Protein AF-A0A8H7BQW3-F1 (afdb_monomer)

Solvent-accessible surface area (backbone atoms only — not comparable to full-atom values): 28437 Å² total; per-residue (Å²): 58,32,74,54,43,46,71,50,71,92,55,53,70,54,50,74,59,47,44,48,53,52,35,52,56,31,50,79,68,78,41,82,41,64,52,74,47,34,38,60,92,12,20,40,26,50,39,64,20,39,67,31,69,72,28,37,51,45,34,42,50,49,51,53,49,52,30,64,73,45,64,40,40,29,39,28,44,21,57,40,39,46,20,40,87,48,43,75,58,37,50,64,38,33,81,47,23,51,62,22,46,51,51,44,47,51,54,38,46,54,52,48,25,72,75,66,37,78,84,62,52,48,36,33,31,44,38,62,49,54,60,49,31,38,87,91,43,63,52,68,69,48,38,74,53,50,74,56,37,64,34,39,33,29,45,28,39,80,73,29,46,19,77,35,57,48,42,44,54,17,51,20,45,31,48,50,89,100,46,91,59,84,62,16,40,54,54,20,55,51,46,45,42,72,13,51,34,59,43,60,31,30,16,51,30,41,49,30,36,22,34,22,25,33,39,75,56,70,59,89,83,45,88,59,68,67,39,55,32,41,55,74,52,33,42,83,33,37,99,82,47,53,78,47,58,57,93,86,24,92,67,50,83,49,42,48,74,4,39,29,34,41,22,46,38,45,76,73,43,48,24,75,47,93,89,38,47,26,87,77,36,44,65,51,69,37,86,64,24,46,30,45,34,37,36,25,80,89,79,28,40,34,36,16,36,54,41,48,68,34,47,37,55,52,36,54,48,39,54,76,60,48,38,53,47,68,38,70,49,47,82,87,23,37,39,99,85,30,59,49,58,64,36,55,61,54,61,75,48,85,66,74,67,86,79,72,89,81,81,86,84,88,85,89,81,91,82,90,85,87,84,87,86,90,91,89,83,90,82,86,88,78,89,68,82,73,71,70,76,63,90,83,53,60,75,76,46,76,48,75,37,47,45,45,64,88,78,76,78,82,64,63,36,54,48,61,75,71,60,76,90,41,60,90,61,46,60,56,69,59,54,31,52,50,44,49,51,52,29,54,41,43,49,54,39,70,52,88,40,76,63,51,54,48,50,54,50,44,24,64,76,47,75,62,50,39,63,80,80,45,76,46,69,47,53,54,33,52,53,51,46,53,54,48,49,55,50,45,23,66,74,54,31,39,84,55,33,28,37,69,52,70,35,72,83,52,74,57,55,34,43,40,34,38,31,37,67,76,131

Sequence (519 aa):
MTQGATPIWSDDWKVSTQLPELTKMAHEKNAKVLISVGGWSGCLTFSTMAANKDQRQKFIQWNIDQISKYNTDGVDIDWEYPGRQGAGCNVVDQANDANNLLTLLKELRAALDSKFGAGKKELSIAAHVRTFVVPSGYMTDVSEFGKVLDRINIMAYDINGAWNTTSGPNAPFEFQPGFGNDNSFVSSIDTWKKAGIPPEKIASGLAFYGRSATAKEDMTKSDSQYQPQEAGNPPHGDALDAWWQDPYCSEDKGGLSGVWRYGNLRSEKVLSTPNTASSPWVRKWDNVSKTPWLFNPQTKVFISYDDPESIKIKVDYARCQNLGGLMVWSVDEDTDDHELLNEVVKFKSDHPVPIAAHSANIDDQHAMATRSSLPQSRSPDVERHQTIDMSQRAIVQVIRIERDYSQGDGITRFVTMVPEELNDRIPSEQVVRTVETINNILQQAEKLSLRTAFDNIMECLTIYTWPLIVPSHYQQSIKRLLSFIDSENKKVYNERGLEISNPVKAAFLFLEIKVFENA

Nearest PDB structures (foldseek):
  7fbt-assembly1_A  TM=9.172E-01  e=5.282E-25  Rhizomucor miehei
  6inx-assembly1_A-2  TM=9.034E-01  e=2.160E-24  Paenibacillus barengoltzii
  1guv-assembly1_A  TM=8.450E-01  e=2.856E-23  Homo sapiens
  5xep-assembly2_F  TM=8.440E-01  e=1.295E-21  Mus musculus
  8hf3-assembly1_B  TM=9.378E-01  e=9.733E-10  Homo sapiens

Organism: NCBI:txid679940

Radius of gyration: 26.64 Å; Cα contacts (8 Å, |Δi|>4): 964; chains: 1; bounding box: 54×86×57 Å

Mean predicted aligned error: 14.13 Å

Structure (mmCIF, N/CA/C/O backbone):
data_AF-A0A8H7BQW3-F1
#
_entry.id   AF-A0A8H7BQW3-F1
#
loop_
_atom_site.group_PDB
_atom_site.id
_atom_site.type_symbol
_atom_site.label_atom_id
_atom_site.label_alt_id
_atom_site.label_comp_id
_atom_site.label_asym_id
_atom_site.label_entity_id
_atom_site.label_seq_id
_atom_site.pdbx_PDB_ins_code
_atom_site.Cartn_x
_atom_site.Cartn_y
_atom_site.Cartn_z
_atom_site.occupancy
_atom_site.B_iso_or_equiv
_atom_site.auth_seq_id
_atom_site.auth_comp_id
_atom_site.auth_asym_id
_atom_site.auth_atom_id
_atom_site.pdbx_PDB_model_num
ATOM 1 N N . MET A 1 1 ? -4.491 14.999 10.302 1.00 65.56 1 MET A N 1
ATOM 2 C CA . MET A 1 1 ? -3.158 15.157 10.936 1.00 65.56 1 MET A CA 1
ATOM 3 C C . MET A 1 1 ? -3.285 15.118 12.449 1.00 65.56 1 MET A C 1
ATOM 5 O O . MET A 1 1 ? -4.248 15.679 12.956 1.00 65.56 1 MET A O 1
ATOM 9 N N . THR A 1 2 ? -2.351 14.494 13.171 1.00 68.31 2 THR A N 1
ATOM 10 C CA . THR A 1 2 ? -2.317 14.516 14.646 1.00 68.31 2 THR A CA 1
ATOM 11 C C . THR A 1 2 ? -1.311 15.548 15.164 1.00 68.31 2 THR A C 1
ATOM 13 O O . THR A 1 2 ? -0.099 15.366 15.065 1.00 68.31 2 THR A O 1
ATOM 16 N N . GLN A 1 3 ? -1.821 16.648 15.725 1.00 69.06 3 GLN A N 1
ATOM 17 C CA . GLN A 1 3 ? -1.030 17.652 16.447 1.00 69.06 3 GLN A CA 1
ATOM 18 C C . GLN A 1 3 ? -1.502 17.701 17.901 1.00 69.06 3 GLN A C 1
ATOM 20 O O . GLN A 1 3 ? -2.429 18.425 18.260 1.00 69.06 3 GLN A O 1
ATOM 25 N N . GLY A 1 4 ? -0.893 16.864 18.737 1.00 80.38 4 GLY A N 1
ATOM 26 C CA . GLY A 1 4 ? -1.368 16.589 20.086 1.00 80.38 4 GLY A CA 1
ATOM 27 C C . GLY A 1 4 ? -2.418 15.477 20.090 1.00 80.38 4 GLY A C 1
ATOM 28 O O . GLY A 1 4 ? -2.389 14.564 19.273 1.00 80.38 4 GLY A O 1
ATOM 29 N N . ALA A 1 5 ? -3.357 15.534 21.032 1.00 80.38 5 ALA A N 1
ATOM 30 C CA . ALA A 1 5 ? -4.262 14.410 21.284 1.00 80.38 5 ALA A CA 1
ATOM 31 C C . ALA A 1 5 ? -5.400 14.251 20.258 1.00 80.38 5 ALA A C 1
ATOM 33 O O . ALA A 1 5 ? -6.003 13.185 20.174 1.00 80.38 5 ALA A O 1
ATOM 34 N N . THR A 1 6 ? -5.741 15.309 19.520 1.00 87.12 6 THR A N 1
ATOM 35 C CA . THR A 1 6 ? -6.931 15.344 18.664 1.00 87.12 6 THR A CA 1
ATOM 36 C C . THR A 1 6 ? -6.530 15.608 17.215 1.00 87.12 6 THR A C 1
ATOM 38 O O . THR A 1 6 ? -5.799 16.569 16.964 1.00 87.12 6 THR A O 1
ATOM 41 N N . PRO A 1 7 ? -6.999 14.795 16.253 1.00 91.00 7 PRO A N 1
ATOM 42 C CA . PRO A 1 7 ? -6.748 15.064 14.849 1.00 91.00 7 PRO A CA 1
ATOM 43 C C . PRO A 1 7 ? -7.397 16.367 14.366 1.00 91.00 7 PRO A C 1
ATOM 45 O O . PRO A 1 7 ? -8.473 16.757 14.824 1.00 91.00 7 PRO A O 1
ATOM 48 N N . ILE A 1 8 ? -6.754 17.012 13.395 1.00 88.19 8 ILE A N 1
ATOM 49 C CA . ILE A 1 8 ? -7.259 18.203 12.703 1.00 88.19 8 ILE A CA 1
ATOM 50 C C . ILE A 1 8 ? -7.411 17.944 11.201 1.00 88.19 8 ILE A C 1
ATOM 52 O O . ILE A 1 8 ? -6.605 17.220 10.596 1.00 88.19 8 ILE A O 1
ATOM 56 N N . TRP A 1 9 ? -8.441 18.559 10.618 1.00 88.06 9 TRP A N 1
ATOM 57 C CA . TRP A 1 9 ? -8.650 18.648 9.175 1.00 88.06 9 TRP A CA 1
ATOM 58 C C . TRP A 1 9 ? -7.857 19.831 8.620 1.00 88.06 9 TRP A C 1
ATOM 60 O O . TRP A 1 9 ? -7.991 20.946 9.119 1.00 88.06 9 TRP A O 1
ATOM 70 N N . SER A 1 10 ? -7.046 19.601 7.589 1.00 80.38 10 SER A N 1
ATOM 71 C CA . SER A 1 10 ? -6.374 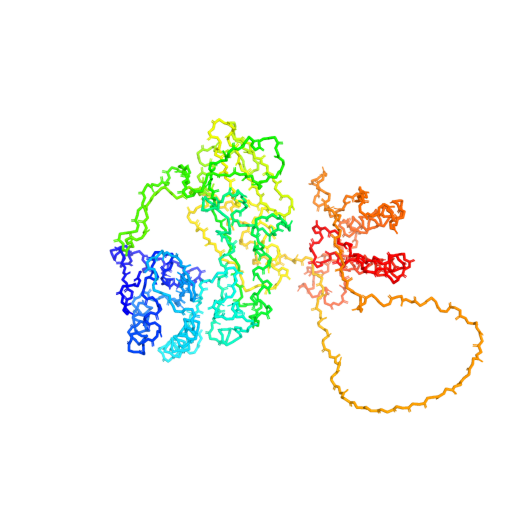20.677 6.847 1.00 80.38 10 SER A CA 1
ATOM 72 C C . SER A 1 10 ? -7.344 21.422 5.920 1.00 80.38 10 SER A C 1
ATOM 74 O O . SER A 1 10 ? -7.266 22.640 5.809 1.00 80.38 10 SER A O 1
ATOM 76 N N . ASP A 1 11 ? -8.308 20.704 5.334 1.00 82.88 11 ASP A N 1
ATOM 77 C CA . ASP A 1 11 ? -9.317 21.221 4.400 1.00 82.88 11 ASP A CA 1
ATOM 78 C C . ASP A 1 11 ? -10.742 21.131 4.997 1.00 82.88 11 ASP A C 1
ATOM 80 O O . ASP A 1 11 ? -11.626 20.471 4.445 1.00 82.88 11 ASP A O 1
ATOM 84 N N . ASP A 1 12 ? -10.996 21.780 6.141 1.00 82.69 12 ASP A N 1
ATOM 85 C CA . ASP A 1 12 ? -12.270 21.645 6.885 1.00 82.69 12 ASP A CA 1
ATOM 86 C C . ASP A 1 12 ? -13.520 21.971 6.039 1.00 82.69 12 ASP A C 1
ATOM 88 O O . ASP A 1 12 ? -14.565 21.325 6.164 1.00 82.69 12 ASP A O 1
ATOM 92 N N . TRP A 1 13 ? -13.412 22.917 5.100 1.00 87.12 13 TRP A N 1
ATOM 93 C CA . TRP A 1 13 ? -14.512 23.248 4.189 1.00 87.12 13 TRP A CA 1
ATOM 94 C C . TRP A 1 13 ? -14.839 22.096 3.225 1.00 87.12 13 TRP A C 1
ATOM 96 O O . TRP A 1 13 ? -16.016 21.820 2.991 1.00 87.12 13 TRP A O 1
ATOM 106 N N . LYS A 1 14 ? -13.830 21.388 2.688 1.00 86.38 14 LYS A N 1
ATOM 107 C CA . LYS A 1 14 ? -14.058 20.227 1.810 1.00 86.38 14 LYS A CA 1
ATOM 108 C C . LYS A 1 14 ? -14.652 19.087 2.606 1.00 86.38 14 LYS A C 1
ATOM 110 O O . LYS A 1 14 ? -15.602 18.466 2.157 1.00 86.38 14 LYS A O 1
ATOM 115 N N . VAL A 1 15 ? -14.140 18.842 3.808 1.00 90.38 15 VAL A N 1
ATOM 116 C CA . VAL A 1 15 ? -14.654 17.775 4.671 1.00 90.38 15 VAL A CA 1
ATOM 117 C C . VAL A 1 15 ? -16.114 18.042 5.029 1.00 90.38 15 VAL A C 1
ATOM 119 O O . VAL A 1 15 ? -16.954 17.164 4.878 1.00 90.38 15 VAL A O 1
ATOM 122 N N . SER A 1 16 ? -16.450 19.260 5.450 1.00 91.75 16 SER A N 1
ATOM 123 C CA . SER A 1 16 ? -17.822 19.597 5.847 1.00 91.75 16 SER A CA 1
ATOM 124 C C . SER A 1 16 ? -18.832 19.596 4.695 1.00 91.75 16 SER A C 1
ATOM 126 O O . SER A 1 16 ? -20.020 19.414 4.958 1.00 91.75 16 SER A O 1
ATOM 128 N N . THR A 1 17 ? -18.386 19.759 3.444 1.00 91.50 17 THR A N 1
ATOM 129 C CA . THR A 1 17 ? -19.266 19.800 2.262 1.00 91.50 17 THR A CA 1
ATOM 130 C C . THR A 1 17 ? -19.274 18.495 1.462 1.00 91.50 17 THR A C 1
ATOM 132 O O . THR A 1 17 ? -20.346 17.998 1.139 1.00 91.50 17 THR A O 1
ATOM 135 N N . GLN A 1 18 ? -18.113 17.898 1.192 1.00 94.56 18 GLN A N 1
ATOM 136 C CA . GLN A 1 18 ? -17.958 16.757 0.281 1.00 94.56 18 GLN A CA 1
ATOM 137 C C . GLN A 1 18 ? -18.028 15.395 0.984 1.00 94.56 18 GLN A C 1
ATOM 139 O O . GLN A 1 18 ? -18.548 14.443 0.408 1.00 94.56 18 GLN A O 1
ATOM 144 N N . LEU A 1 19 ? -17.550 15.262 2.230 1.00 94.69 19 LEU A N 1
ATOM 145 C CA . LEU A 1 19 ? -17.586 13.970 2.938 1.00 94.69 19 LEU A CA 1
ATOM 146 C C . LEU A 1 19 ? -19.019 13.448 3.178 1.00 94.69 19 LEU A C 1
ATOM 148 O O . LEU A 1 19 ? -19.236 12.245 2.997 1.00 94.69 19 LEU A O 1
ATOM 152 N N . PRO A 1 20 ? -20.019 14.285 3.535 1.00 95.88 20 PRO A N 1
ATOM 153 C CA . PRO A 1 20 ? -21.408 13.833 3.613 1.00 95.88 20 PRO A CA 1
ATOM 154 C C . PRO A 1 20 ? -21.947 13.328 2.269 1.00 95.88 20 PRO A C 1
ATOM 156 O O . PRO A 1 20 ? -22.648 12.316 2.233 1.00 95.88 20 PRO A O 1
ATOM 159 N N . GLU A 1 21 ? -21.609 14.008 1.169 1.00 96.44 21 GLU A N 1
ATOM 160 C CA . GLU A 1 21 ? -22.023 13.615 -0.182 1.00 96.44 21 GLU A CA 1
ATOM 161 C C . GLU A 1 21 ? -21.387 12.282 -0.586 1.00 96.44 21 GLU A C 1
ATOM 163 O O . GLU A 1 21 ? -22.103 11.369 -0.997 1.00 96.44 21 GLU A O 1
ATOM 168 N N . LEU A 1 22 ? -20.077 12.125 -0.366 1.00 95.50 22 LEU A N 1
ATOM 169 C CA . LEU A 1 22 ? -19.358 10.870 -0.587 1.00 95.50 22 LEU A CA 1
ATOM 170 C C . LEU A 1 22 ? -19.973 9.724 0.220 1.00 95.50 22 LEU A C 1
ATOM 172 O O . LEU A 1 22 ? -20.236 8.656 -0.327 1.00 95.50 22 LEU A O 1
ATOM 176 N N . THR A 1 23 ? -20.226 9.947 1.511 1.00 97.50 23 THR A N 1
ATOM 177 C CA . THR A 1 23 ? -20.799 8.926 2.399 1.00 97.50 23 THR A CA 1
ATOM 178 C C . THR A 1 23 ? -22.176 8.495 1.912 1.00 97.50 23 THR A C 1
ATOM 180 O O . THR A 1 23 ? -22.446 7.301 1.795 1.00 97.50 23 THR A O 1
ATOM 183 N N . LYS A 1 24 ? -23.022 9.456 1.527 1.00 97.62 24 LYS A N 1
ATOM 184 C CA . LYS A 1 24 ? -24.330 9.170 0.936 1.00 97.62 24 LYS A CA 1
ATOM 185 C C . LYS A 1 24 ? -24.204 8.345 -0.351 1.00 97.62 24 LYS A C 1
ATOM 187 O O . LYS A 1 24 ? -24.864 7.316 -0.471 1.00 97.62 24 LYS A O 1
ATOM 192 N N . MET A 1 25 ? -23.355 8.764 -1.290 1.00 97.81 25 MET A N 1
ATOM 193 C CA . MET A 1 25 ? -23.154 8.067 -2.568 1.00 97.81 25 MET A CA 1
ATOM 194 C C . MET A 1 25 ? -22.611 6.646 -2.374 1.00 97.81 25 MET A C 1
ATOM 196 O O . MET A 1 25 ? -23.055 5.714 -3.044 1.00 97.81 25 MET A O 1
ATOM 200 N N . ALA A 1 26 ? -21.676 6.464 -1.441 1.00 97.62 26 ALA A N 1
ATOM 201 C CA . ALA A 1 26 ? -21.130 5.158 -1.100 1.00 97.62 26 ALA A CA 1
ATOM 202 C C . ALA A 1 26 ? -22.214 4.241 -0.513 1.00 97.62 26 ALA A C 1
ATOM 204 O O . ALA A 1 26 ? -22.383 3.114 -0.982 1.00 97.62 26 ALA A O 1
ATOM 205 N N . HIS A 1 27 ? -23.013 4.736 0.437 1.00 97.88 27 HIS A N 1
ATOM 206 C CA . HIS A 1 27 ? -24.112 3.975 1.040 1.00 97.88 27 HIS A CA 1
ATOM 207 C C . HIS A 1 27 ? -25.186 3.579 0.021 1.00 97.88 27 HIS A C 1
ATOM 209 O O . HIS A 1 27 ? -25.653 2.442 0.048 1.00 97.88 27 HIS A O 1
ATOM 215 N N . GLU A 1 28 ? -25.519 4.451 -0.937 1.00 98.12 28 GLU A N 1
ATOM 216 C CA . GLU A 1 28 ? -26.422 4.132 -2.060 1.00 98.12 28 GLU A CA 1
ATOM 217 C C . GLU A 1 28 ? -25.901 2.984 -2.945 1.00 98.12 28 GLU A C 1
ATOM 219 O O . GLU A 1 28 ? -26.679 2.310 -3.625 1.00 98.12 28 GLU A O 1
ATOM 224 N N . LYS A 1 29 ? -24.587 2.734 -2.927 1.00 96.44 29 LYS A N 1
ATOM 225 C CA . LYS A 1 29 ? -23.917 1.627 -3.624 1.00 96.44 29 LYS A CA 1
ATOM 226 C C . LYS A 1 29 ? -23.505 0.483 -2.696 1.00 96.44 29 LYS A C 1
ATOM 228 O O . LYS A 1 29 ? -22.783 -0.411 -3.132 1.00 96.44 29 LYS A O 1
ATOM 233 N N . ASN A 1 30 ? -23.976 0.480 -1.447 1.00 95.06 30 ASN A N 1
ATOM 234 C CA . ASN A 1 30 ? -23.614 -0.507 -0.427 1.00 95.06 30 ASN A CA 1
ATOM 235 C C . ASN A 1 30 ? -22.088 -0.598 -0.186 1.00 95.06 30 ASN A C 1
ATOM 237 O O . ASN A 1 30 ? -21.548 -1.666 0.108 1.00 95.06 30 ASN A O 1
ATOM 241 N N . ALA A 1 31 ? -21.389 0.526 -0.348 1.00 96.00 31 ALA A N 1
ATOM 242 C CA . ALA A 1 31 ? -19.980 0.695 -0.029 1.00 96.00 31 ALA A CA 1
ATOM 243 C C . ALA A 1 31 ? -19.826 1.411 1.317 1.00 96.00 31 ALA A C 1
ATOM 245 O O . ALA A 1 31 ? -20.669 2.221 1.701 1.00 96.00 31 ALA A O 1
ATOM 246 N N . LYS A 1 32 ? -18.739 1.103 2.026 1.00 96.94 32 LYS A N 1
ATOM 247 C CA . LYS A 1 32 ? -18.397 1.716 3.312 1.00 96.94 32 LYS A CA 1
ATOM 248 C C . LYS A 1 32 ? -17.445 2.889 3.116 1.00 96.94 32 LYS A C 1
ATOM 250 O O . LYS A 1 32 ? -16.584 2.836 2.240 1.00 96.94 32 LYS A O 1
ATOM 255 N N . VAL A 1 33 ? -17.541 3.886 3.986 1.00 98.12 33 VAL A N 1
ATOM 256 C CA . VAL A 1 33 ? -16.587 4.999 4.072 1.00 98.12 33 VAL A CA 1
ATOM 257 C C . VAL A 1 33 ? -15.926 4.981 5.439 1.00 98.12 33 VAL A C 1
ATOM 259 O O . VAL A 1 33 ? -16.611 5.045 6.453 1.00 98.12 33 VAL A O 1
ATOM 262 N N . LEU A 1 34 ? -14.599 4.902 5.489 1.00 98.25 34 LEU A N 1
ATOM 263 C CA . LEU A 1 34 ? -13.825 5.024 6.726 1.00 98.25 34 LEU A CA 1
ATOM 264 C C . LEU A 1 34 ? -13.053 6.342 6.710 1.00 98.25 34 LEU A C 1
ATOM 266 O O . LEU A 1 34 ? -12.626 6.808 5.656 1.00 98.25 34 LEU A O 1
ATOM 270 N N . ILE A 1 35 ? -12.854 6.929 7.888 1.00 97.12 35 ILE A N 1
ATOM 271 C CA . ILE A 1 35 ? -11.941 8.063 8.059 1.00 97.12 35 ILE A CA 1
ATOM 272 C C . ILE A 1 35 ? -10.556 7.498 8.365 1.00 97.12 35 ILE A C 1
ATOM 274 O O . ILE A 1 35 ? -10.390 6.876 9.411 1.00 97.12 35 ILE A O 1
ATOM 278 N N . SER A 1 36 ? -9.578 7.713 7.483 1.00 96.69 36 SER A N 1
ATOM 279 C CA . SER A 1 36 ? -8.180 7.394 7.794 1.00 96.69 36 SER A CA 1
ATOM 280 C C . SER A 1 36 ? -7.522 8.550 8.548 1.00 96.69 36 SER A C 1
ATOM 282 O O . SER A 1 36 ? -7.706 9.725 8.210 1.00 96.69 36 SER A O 1
ATOM 284 N N . VAL A 1 37 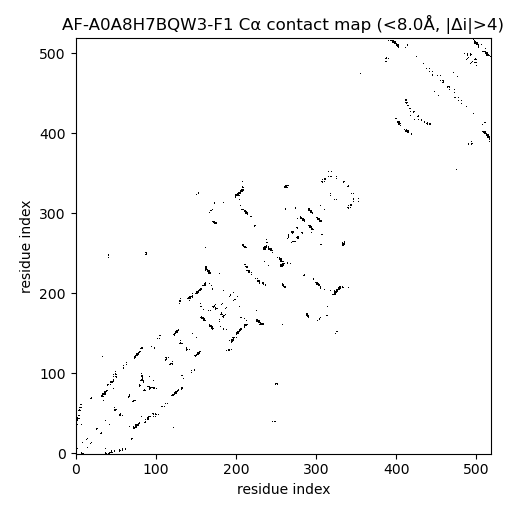? -6.806 8.225 9.623 1.00 96.19 37 VAL A N 1
ATOM 285 C CA . VAL A 1 37 ? -6.164 9.190 10.516 1.00 96.19 37 VAL A CA 1
ATOM 286 C C . VAL A 1 37 ? -4.674 8.896 10.584 1.00 96.19 37 VAL A C 1
ATOM 288 O O . VAL A 1 37 ? -4.278 7.843 11.071 1.00 96.19 37 VAL A O 1
ATOM 291 N N . GLY A 1 38 ? -3.864 9.878 10.186 1.00 94.19 38 GLY A N 1
ATOM 292 C CA . GLY A 1 38 ? -2.408 9.772 10.185 1.00 94.19 38 GLY A CA 1
ATOM 293 C C . GLY A 1 38 ? -1.855 9.976 8.783 1.00 94.19 38 GLY A C 1
ATOM 294 O O . GLY A 1 38 ? -2.042 11.068 8.234 1.00 94.19 38 GLY A O 1
ATOM 295 N N . GLY A 1 39 ? -1.183 8.953 8.263 1.00 94.12 39 GLY A N 1
ATOM 296 C CA . GLY A 1 39 ? -0.374 8.966 7.048 1.00 94.12 39 GLY A CA 1
ATOM 297 C C . GLY A 1 39 ? 1.001 9.580 7.282 1.00 94.12 39 GLY A C 1
ATOM 298 O O . GLY A 1 39 ? 1.249 10.179 8.335 1.00 94.12 39 GLY A O 1
ATOM 299 N N . TRP A 1 40 ? 1.879 9.478 6.286 1.00 92.31 40 TRP A N 1
ATOM 300 C CA . TRP A 1 40 ? 3.277 9.925 6.327 1.00 92.31 40 TRP A CA 1
ATOM 301 C C . TRP A 1 40 ? 3.514 11.234 7.108 1.00 92.31 40 TRP A C 1
ATOM 303 O O . TRP A 1 40 ? 4.223 11.243 8.115 1.00 92.31 40 TRP A O 1
ATOM 313 N N . SER A 1 41 ? 2.845 12.323 6.713 1.00 89.44 41 SER A N 1
ATOM 314 C CA . SER A 1 41 ? 2.961 13.656 7.342 1.00 89.44 41 SER A CA 1
ATOM 315 C C . SER A 1 41 ? 2.022 13.892 8.531 1.00 89.44 41 SER A C 1
ATOM 317 O O . SER A 1 41 ? 2.052 14.930 9.191 1.00 89.44 41 SER A O 1
ATOM 319 N N . GLY A 1 42 ? 1.119 12.955 8.813 1.00 90.69 42 GLY A N 1
ATOM 320 C CA . GLY A 1 42 ? 0.083 13.113 9.828 1.00 90.69 42 GLY A CA 1
ATOM 321 C C . GLY A 1 42 ? 0.421 12.520 11.189 1.00 90.69 42 GLY A C 1
ATOM 322 O O . GLY A 1 42 ? -0.429 12.608 12.086 1.00 90.69 42 GLY A O 1
ATOM 323 N N . CYS A 1 43 ? 1.607 11.922 11.342 1.00 92.75 43 CYS A N 1
ATOM 324 C CA . CYS A 1 43 ? 1.922 11.018 12.447 1.00 92.75 43 CYS A CA 1
ATOM 325 C C . CYS A 1 43 ? 2.726 11.608 13.615 1.00 92.75 43 CYS A C 1
ATOM 327 O O . CYS A 1 43 ? 3.010 10.889 14.575 1.00 92.75 43 CYS A O 1
ATOM 329 N N . LEU A 1 44 ? 3.027 12.910 13.576 1.00 91.38 44 LEU A N 1
ATOM 330 C CA . LEU A 1 44 ? 3.965 13.594 14.480 1.00 91.38 44 LEU A CA 1
ATOM 331 C C . LEU A 1 44 ? 3.824 13.224 15.964 1.00 91.38 44 LEU A C 1
ATOM 333 O O . LEU A 1 44 ? 4.821 13.055 16.665 1.00 91.38 44 LEU A O 1
ATOM 337 N N . THR A 1 45 ? 2.586 13.102 16.455 1.00 92.94 45 THR A N 1
ATOM 338 C CA . THR A 1 45 ? 2.291 12.929 17.888 1.00 92.94 45 THR A CA 1
ATOM 339 C C . THR A 1 45 ? 1.638 11.596 18.254 1.00 92.94 45 THR A C 1
ATOM 341 O O . THR A 1 45 ? 1.214 11.427 19.396 1.00 92.94 45 THR A O 1
ATOM 344 N N . PHE A 1 46 ? 1.588 10.613 17.346 1.00 96.06 46 PHE A N 1
ATOM 345 C CA . PHE A 1 46 ? 0.957 9.320 17.646 1.00 96.06 46 PHE A CA 1
ATOM 346 C C . PHE A 1 46 ? 1.597 8.598 18.833 1.00 96.06 46 PHE A C 1
ATOM 348 O O . PHE A 1 46 ? 0.863 8.131 19.701 1.00 96.06 46 PHE A O 1
ATOM 355 N N . SER A 1 47 ? 2.932 8.553 18.912 1.00 97.19 47 SER A N 1
ATOM 356 C CA . SER A 1 47 ? 3.646 7.895 20.019 1.00 97.19 47 SER A CA 1
ATOM 357 C C . SER A 1 47 ? 3.251 8.473 21.384 1.00 97.19 47 SER A C 1
ATOM 359 O O . SER A 1 47 ? 2.828 7.747 22.289 1.00 97.19 47 SER A O 1
ATOM 361 N N . THR A 1 48 ? 3.279 9.802 21.522 1.00 96.94 48 THR A N 1
ATOM 362 C CA . THR A 1 48 ? 2.946 10.483 22.784 1.00 96.94 48 THR A CA 1
ATOM 363 C C . THR A 1 48 ? 1.454 10.412 23.111 1.00 96.94 48 THR A C 1
ATOM 365 O O . THR A 1 48 ? 1.095 10.208 24.276 1.00 96.94 48 THR A O 1
ATOM 368 N N . MET A 1 49 ? 0.584 10.515 22.100 1.00 97.50 49 MET A N 1
ATOM 369 C CA . MET A 1 49 ? -0.866 10.362 22.246 1.00 97.50 49 MET A CA 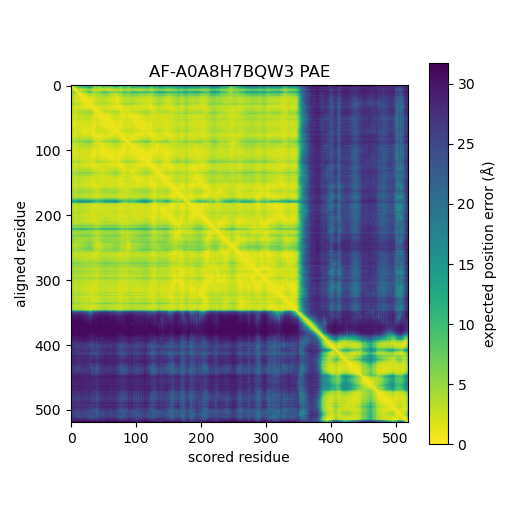1
ATOM 370 C C . MET A 1 49 ? -1.233 8.945 22.689 1.00 97.50 49 MET A C 1
ATOM 372 O O . MET A 1 49 ? -1.972 8.780 23.660 1.00 97.50 49 MET A O 1
ATOM 376 N N . ALA A 1 50 ? -0.670 7.921 22.044 1.00 98.06 50 ALA A N 1
ATOM 377 C CA . ALA A 1 50 ? -0.938 6.525 22.363 1.00 98.06 50 ALA A CA 1
ATOM 378 C C . ALA A 1 50 ? -0.403 6.139 23.754 1.00 98.06 50 ALA A C 1
ATOM 380 O O . ALA A 1 50 ? -1.044 5.362 24.463 1.00 98.06 50 ALA A O 1
ATOM 381 N N . ALA A 1 51 ? 0.723 6.708 24.195 1.00 98.19 51 ALA A N 1
ATOM 382 C CA . ALA A 1 51 ? 1.283 6.459 25.525 1.00 98.19 51 ALA A CA 1
ATOM 383 C C . ALA A 1 51 ? 0.425 7.032 26.671 1.00 98.19 51 ALA A C 1
ATOM 385 O O . ALA A 1 51 ? 0.417 6.498 27.783 1.00 98.19 51 ALA A O 1
ATOM 386 N N . ASN A 1 52 ? -0.329 8.106 26.426 1.00 98.19 52 ASN A N 1
ATOM 387 C CA . ASN A 1 52 ? -1.059 8.822 27.467 1.00 98.19 52 ASN A CA 1
ATOM 388 C C . ASN A 1 52 ? -2.561 8.491 27.461 1.00 98.19 52 ASN A C 1
ATOM 390 O O . ASN A 1 52 ? -3.273 8.797 26.509 1.00 98.19 52 ASN A O 1
ATOM 394 N N . LYS A 1 53 ? -3.072 7.943 28.572 1.00 98.19 53 LYS A N 1
ATOM 395 C CA . LYS A 1 53 ? -4.486 7.552 28.715 1.00 98.19 53 LYS A CA 1
ATOM 396 C C . LYS A 1 53 ? -5.465 8.684 28.388 1.00 98.19 53 LYS A C 1
ATOM 398 O O . LYS A 1 53 ? -6.403 8.464 27.630 1.00 98.19 53 LYS A O 1
ATOM 403 N N . ASP A 1 54 ? -5.259 9.883 28.923 1.00 97.75 54 ASP A N 1
ATOM 404 C CA . ASP A 1 54 ? -6.184 11.002 28.705 1.00 97.75 54 ASP A CA 1
ATOM 405 C C . ASP A 1 54 ? -6.151 11.482 27.249 1.00 97.75 54 ASP A C 1
ATOM 407 O O . ASP A 1 54 ? -7.174 11.901 26.704 1.00 97.75 54 ASP A O 1
ATOM 411 N N . GLN A 1 55 ? -4.989 11.399 26.594 1.00 97.69 55 GLN A N 1
ATOM 412 C CA . GLN A 1 55 ? -4.867 11.729 25.175 1.00 97.69 55 GLN A CA 1
ATOM 413 C C . GLN A 1 55 ? -5.533 10.675 24.288 1.00 97.69 55 GLN A C 1
ATOM 415 O O . GLN A 1 55 ? -6.297 11.054 23.400 1.00 97.69 55 GLN A O 1
ATOM 420 N N . ARG A 1 56 ? -5.362 9.378 24.586 1.00 98.19 56 ARG A N 1
ATOM 421 C CA . ARG A 1 56 ? -6.117 8.306 23.919 1.00 98.19 56 ARG A CA 1
ATOM 422 C C . ARG A 1 56 ? -7.621 8.523 24.021 1.00 98.19 56 ARG A C 1
ATOM 424 O O . ARG A 1 56 ? -8.316 8.414 23.020 1.00 98.19 56 ARG A O 1
ATOM 431 N N . GLN A 1 57 ? -8.135 8.895 25.195 1.00 98.44 57 GLN A N 1
ATOM 432 C CA . GLN A 1 57 ? -9.571 9.149 25.361 1.00 98.44 57 GLN A CA 1
ATOM 433 C C . GLN A 1 57 ? -10.065 10.329 24.510 1.00 98.44 57 GLN A C 1
ATOM 435 O O . GLN A 1 57 ? -11.130 10.237 23.903 1.00 98.44 57 GLN A O 1
ATOM 440 N N . LYS A 1 58 ? -9.280 11.408 24.384 1.00 98.06 58 LYS A N 1
ATOM 441 C CA . LYS A 1 58 ? -9.602 12.521 23.470 1.00 98.06 58 LYS A CA 1
ATOM 442 C C . LYS A 1 58 ? -9.588 12.087 22.004 1.00 98.06 58 LYS A C 1
ATOM 444 O O . LYS A 1 58 ? -10.488 12.465 21.257 1.00 98.06 58 LYS A O 1
ATOM 449 N N . PHE A 1 59 ? -8.604 11.284 21.605 1.00 98.06 59 PHE A N 1
ATOM 450 C CA . PHE A 1 59 ? -8.514 10.725 20.258 1.00 98.06 59 PHE A CA 1
ATOM 451 C C . PHE A 1 59 ? -9.716 9.823 19.938 1.00 98.06 59 PHE A C 1
ATOM 453 O O . PHE A 1 59 ? -10.346 9.957 18.890 1.00 98.06 59 PHE A O 1
ATOM 460 N N . ILE A 1 60 ? -10.079 8.931 20.862 1.00 98.62 60 ILE A N 1
ATOM 461 C CA . ILE A 1 60 ? -11.229 8.027 20.733 1.00 98.62 60 ILE A CA 1
ATOM 462 C C . ILE A 1 60 ? -12.530 8.823 20.618 1.00 98.62 60 ILE A C 1
ATOM 464 O O . ILE A 1 60 ? -13.327 8.565 19.714 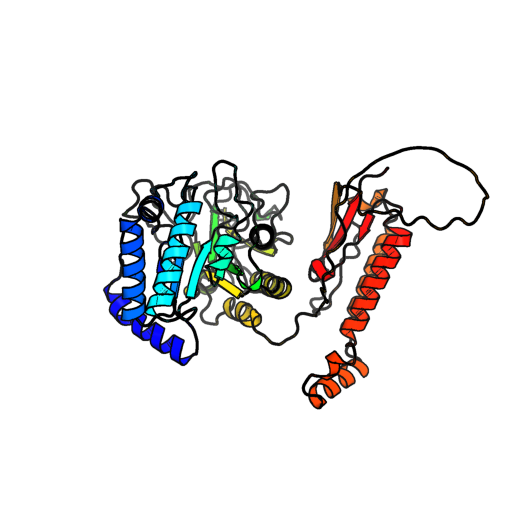1.00 98.62 60 ILE A O 1
ATOM 468 N N . GLN A 1 61 ? -12.731 9.819 21.487 1.00 98.44 61 GLN A N 1
ATOM 469 C CA . GLN A 1 61 ? -13.928 10.655 21.445 1.00 98.44 61 GLN A CA 1
ATOM 470 C C . GLN A 1 61 ? -14.032 11.417 20.122 1.00 98.44 61 GLN A C 1
ATOM 472 O O . GLN A 1 61 ? -15.101 11.442 19.519 1.00 98.44 61 GLN A O 1
ATOM 477 N N . TRP A 1 62 ? -12.920 11.963 19.621 1.00 97.62 62 TRP A N 1
ATOM 478 C CA . TRP A 1 62 ? -12.908 12.639 18.327 1.00 97.62 62 TRP A CA 1
ATOM 479 C C . TRP A 1 62 ? -13.363 11.718 17.192 1.00 97.62 62 TRP A C 1
ATOM 481 O O . TRP A 1 62 ? -14.193 12.124 16.381 1.00 97.62 62 TRP A O 1
ATOM 491 N N . ASN A 1 63 ? -12.887 10.469 17.161 1.00 98.06 63 ASN A N 1
ATOM 492 C CA . ASN A 1 63 ? -13.304 9.495 16.150 1.00 98.06 63 ASN A CA 1
ATOM 493 C C . ASN A 1 63 ? -14.803 9.191 16.240 1.00 98.06 63 ASN A C 1
ATOM 495 O O . ASN A 1 63 ? -15.492 9.197 15.222 1.00 98.06 63 ASN A O 1
ATOM 499 N N . ILE A 1 64 ? -15.332 8.993 17.451 1.00 98.62 64 ILE A N 1
ATOM 500 C CA . ILE A 1 64 ? -16.773 8.810 17.673 1.00 98.62 64 ILE A CA 1
ATOM 501 C C . ILE A 1 64 ? -17.570 10.012 17.157 1.00 98.62 64 ILE A C 1
ATOM 503 O O . ILE A 1 64 ? -18.608 9.829 16.511 1.00 98.62 64 ILE A O 1
ATOM 507 N N . ASP A 1 65 ? -17.091 11.225 17.423 1.00 97.88 65 ASP A N 1
ATOM 508 C CA . ASP A 1 65 ? -17.752 12.457 17.006 1.00 97.88 65 ASP A CA 1
ATOM 509 C C . ASP A 1 65 ? -17.743 12.600 15.481 1.00 97.88 65 ASP A C 1
ATOM 511 O O . ASP A 1 65 ? -18.787 12.899 14.902 1.00 97.88 65 ASP A O 1
ATOM 515 N N . GLN A 1 66 ? -16.616 12.328 14.810 1.00 96.88 66 GLN A N 1
ATOM 516 C CA . GLN A 1 66 ? -16.548 12.402 13.346 1.00 96.88 66 GLN A CA 1
ATOM 517 C C . GLN A 1 66 ? -17.411 11.326 12.679 1.00 96.88 66 GLN A C 1
ATOM 519 O O . GLN A 1 66 ? -18.166 11.639 11.758 1.00 96.88 66 GLN A O 1
ATOM 524 N N . ILE A 1 67 ? -17.361 10.086 13.180 1.00 98.31 67 ILE A N 1
ATOM 525 C CA . ILE A 1 67 ? -18.201 8.982 12.696 1.00 98.31 67 ILE A CA 1
ATOM 526 C C . ILE A 1 67 ? -19.683 9.334 12.841 1.00 98.31 67 ILE A C 1
ATOM 528 O O . ILE A 1 67 ? -20.468 9.113 11.922 1.00 98.31 67 ILE A O 1
ATOM 532 N N . SER A 1 68 ? -20.075 9.923 13.974 1.00 98.12 68 SER A N 1
ATOM 533 C CA . SER A 1 68 ? -21.462 10.340 14.207 1.00 98.12 68 SER A CA 1
ATOM 534 C C . SER A 1 68 ? -21.867 11.516 13.316 1.00 98.12 68 SER A C 1
ATOM 536 O O . SER A 1 68 ? -22.968 11.518 12.773 1.00 98.12 68 SER A O 1
ATOM 538 N N . LYS A 1 69 ? -20.987 12.514 13.158 1.00 96.94 69 LYS A N 1
ATOM 539 C CA . LYS A 1 69 ? -21.254 13.739 12.392 1.00 96.94 69 LYS A CA 1
ATOM 540 C C . LYS A 1 69 ? -21.428 13.457 10.904 1.00 96.94 69 LYS A C 1
ATOM 542 O O . LYS A 1 69 ? -22.325 14.019 10.283 1.00 96.94 69 LYS A O 1
ATOM 547 N N . TYR A 1 70 ? -20.566 12.616 10.345 1.00 97.25 70 TYR A N 1
ATOM 548 C CA . TYR A 1 70 ? -20.518 12.358 8.906 1.00 97.25 70 TYR A CA 1
ATOM 549 C C . TYR A 1 70 ? -21.146 11.025 8.505 1.00 97.25 70 TYR A C 1
ATOM 551 O O . TYR A 1 70 ? -21.185 10.712 7.322 1.00 97.25 70 TYR A O 1
ATOM 559 N N . ASN A 1 71 ? -21.672 10.265 9.470 1.00 97.12 71 ASN A N 1
ATOM 560 C CA . ASN A 1 71 ? -22.275 8.951 9.263 1.00 97.12 71 ASN A CA 1
ATOM 561 C C . ASN A 1 71 ? -21.331 7.946 8.573 1.00 97.12 71 ASN A C 1
ATOM 563 O O . ASN A 1 71 ? -21.784 7.076 7.838 1.00 97.12 71 ASN A O 1
ATOM 567 N N . THR A 1 72 ? -20.021 8.042 8.805 1.00 98.44 72 THR A N 1
ATOM 568 C CA . THR A 1 72 ? -19.051 7.096 8.235 1.00 98.44 72 THR A CA 1
ATOM 569 C C . THR A 1 72 ? -19.134 5.735 8.931 1.00 98.44 72 THR A C 1
ATOM 571 O O . THR A 1 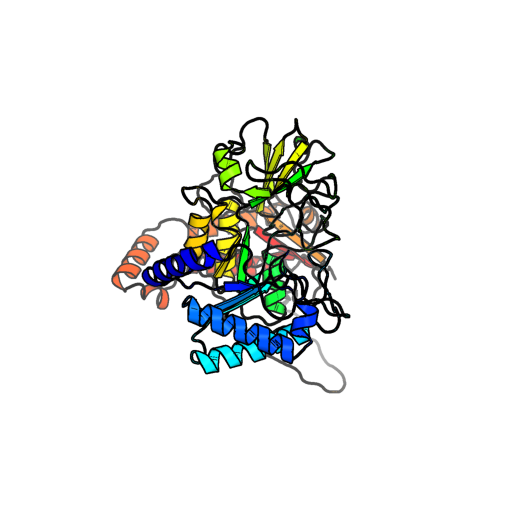72 ? -19.742 5.574 9.993 1.00 98.44 72 THR A O 1
ATOM 574 N N . ASP A 1 73 ? -18.547 4.710 8.332 1.00 98.62 73 ASP A N 1
ATOM 575 C CA . ASP A 1 73 ? -18.656 3.309 8.741 1.00 98.62 73 ASP A CA 1
ATOM 576 C C . ASP A 1 73 ? -17.531 2.849 9.659 1.00 98.62 73 ASP A C 1
ATOM 578 O O . ASP A 1 73 ? -17.556 1.713 10.125 1.00 98.62 73 ASP A O 1
ATOM 582 N N . GLY A 1 74 ? -16.569 3.714 9.964 1.00 98.44 74 GLY A N 1
ATOM 583 C CA . GLY A 1 74 ? -15.451 3.354 10.816 1.00 98.44 74 GLY A CA 1
ATOM 584 C C . GLY A 1 74 ? -14.272 4.303 10.713 1.00 98.44 74 GLY A C 1
ATOM 585 O O . GLY A 1 74 ? -14.380 5.423 10.202 1.00 98.44 74 GLY A O 1
ATOM 586 N N . VAL A 1 75 ? -13.142 3.812 11.204 1.00 98.56 75 VAL A N 1
ATOM 587 C CA . VAL A 1 75 ? -11.868 4.522 11.244 1.00 98.56 75 VAL A CA 1
ATOM 588 C C . VAL A 1 75 ? -10.737 3.585 10.836 1.00 98.56 75 VAL A C 1
ATOM 590 O O . VAL A 1 75 ? -10.714 2.413 11.211 1.00 98.56 75 VAL A O 1
ATOM 593 N N . ASP A 1 76 ? -9.799 4.133 10.078 1.00 98.69 76 ASP A N 1
ATOM 594 C CA . ASP A 1 76 ? -8.525 3.515 9.744 1.00 98.69 76 ASP A CA 1
ATOM 595 C C . ASP A 1 76 ? -7.392 4.289 10.437 1.00 98.69 76 ASP A C 1
ATOM 597 O O . ASP A 1 76 ? -7.364 5.521 10.417 1.00 98.69 76 ASP A O 1
ATOM 601 N N . ILE A 1 77 ? -6.496 3.579 11.120 1.00 98.38 77 ILE A N 1
ATOM 602 C CA . ILE A 1 77 ? -5.352 4.178 11.813 1.00 98.38 77 ILE A CA 1
ATOM 603 C C . ILE A 1 77 ? -4.101 3.957 10.974 1.00 98.38 77 ILE A C 1
ATOM 605 O O . ILE A 1 77 ? -3.579 2.845 10.914 1.00 98.38 77 ILE A O 1
ATOM 609 N N . ASP A 1 78 ? -3.600 5.027 10.376 1.00 98.00 78 ASP A N 1
ATOM 610 C CA . ASP A 1 78 ? -2.417 5.005 9.525 1.00 98.00 78 ASP A CA 1
ATOM 611 C C . ASP A 1 78 ? -1.239 5.643 10.269 1.00 98.00 78 ASP A C 1
ATOM 613 O O . ASP A 1 78 ? -0.882 6.796 10.043 1.00 98.00 78 ASP A O 1
ATOM 617 N N . TRP A 1 79 ? -0.708 4.933 11.271 1.00 97.81 79 TRP A N 1
ATOM 618 C CA . TRP A 1 79 ? 0.466 5.391 12.017 1.00 97.81 79 TRP A CA 1
ATOM 619 C C . TRP A 1 79 ? 1.740 4.926 11.310 1.00 97.81 79 TRP A C 1
ATOM 621 O O . TRP A 1 79 ? 2.062 3.739 11.322 1.00 97.81 79 TRP A O 1
ATOM 631 N N . GLU A 1 80 ? 2.510 5.882 10.791 1.00 96.81 80 GLU A N 1
ATOM 632 C CA . GLU A 1 80 ? 3.799 5.664 10.136 1.00 96.81 80 GLU A CA 1
ATOM 633 C C . GLU A 1 80 ? 4.989 6.185 10.981 1.00 96.81 80 GLU A C 1
ATOM 635 O O . GLU A 1 80 ? 5.362 7.350 10.903 1.00 96.81 80 GLU A O 1
ATOM 640 N N . TYR A 1 81 ? 5.621 5.395 11.857 1.00 97.12 81 TYR A N 1
ATOM 641 C CA . TYR A 1 81 ? 5.332 3.995 12.185 1.00 97.12 81 TYR A CA 1
ATOM 642 C C . TYR A 1 81 ? 5.528 3.711 13.685 1.00 97.12 81 TYR A C 1
ATOM 644 O O . TYR A 1 81 ? 6.399 4.319 14.312 1.00 97.12 81 TYR A O 1
ATOM 652 N N . PRO A 1 82 ? 4.808 2.736 14.273 1.00 97.69 82 PRO A N 1
ATOM 653 C CA . PRO A 1 82 ? 5.063 2.302 15.640 1.00 97.69 82 PRO A CA 1
ATOM 654 C C . PRO A 1 82 ? 6.483 1.749 15.794 1.00 97.69 82 PRO A C 1
ATOM 656 O O . PRO A 1 82 ? 6.851 0.742 15.179 1.00 97.69 82 PRO A O 1
ATOM 659 N N . GLY A 1 83 ? 7.271 2.406 16.642 1.00 96.88 83 GLY A N 1
ATOM 660 C CA . GLY A 1 83 ? 8.581 1.943 17.077 1.00 96.88 83 GLY A CA 1
ATOM 661 C C . GLY A 1 83 ? 9.721 2.128 16.075 1.00 96.88 83 GLY A C 1
ATOM 662 O O . GLY A 1 83 ? 10.812 1.597 16.283 1.00 96.88 83 GLY A O 1
ATOM 663 N N . ARG A 1 84 ? 9.505 2.886 14.996 1.00 96.12 84 ARG A N 1
ATOM 664 C CA . ARG A 1 84 ? 10.565 3.286 14.061 1.00 96.12 84 ARG A CA 1
ATOM 665 C C . ARG A 1 84 ? 10.249 4.631 13.420 1.00 96.12 84 ARG A C 1
ATOM 667 O O . ARG A 1 84 ? 9.102 5.057 13.386 1.00 96.12 84 ARG A O 1
ATOM 674 N N . GLN A 1 85 ? 11.272 5.253 12.846 1.00 94.69 85 GLN A N 1
ATOM 675 C CA . GLN A 1 85 ? 11.091 6.538 12.187 1.00 94.69 85 GLN A CA 1
ATOM 676 C C . GLN A 1 85 ? 10.288 6.419 10.879 1.00 94.69 85 GLN A C 1
ATOM 678 O O . GLN A 1 85 ? 10.526 5.495 10.092 1.00 94.69 85 GLN A O 1
ATOM 683 N N . GLY A 1 86 ? 9.355 7.357 10.689 1.00 92.62 86 GLY A N 1
ATOM 684 C CA . GLY A 1 86 ? 8.636 7.646 9.444 1.00 92.62 86 GLY A CA 1
ATOM 685 C C . GLY A 1 86 ? 9.091 9.001 8.897 1.00 92.62 86 GLY A C 1
ATOM 686 O O . GLY A 1 86 ? 10.285 9.187 8.651 1.00 92.62 86 GLY A O 1
ATOM 687 N N . ALA A 1 87 ? 8.175 9.967 8.769 1.00 90.06 87 ALA A N 1
ATOM 688 C CA . ALA A 1 87 ? 8.555 11.364 8.554 1.00 90.06 87 ALA A CA 1
ATOM 689 C C . ALA A 1 87 ? 9.434 11.855 9.719 1.00 90.06 87 ALA A C 1
ATOM 691 O O . ALA A 1 87 ? 9.104 11.620 10.879 1.00 90.06 87 ALA A O 1
ATOM 692 N N . GLY A 1 88 ? 10.552 12.529 9.421 1.00 89.75 88 GLY A N 1
ATOM 693 C CA . GLY A 1 88 ? 11.660 12.747 10.371 1.00 89.75 88 GLY A CA 1
ATOM 694 C C . GLY A 1 88 ? 11.270 13.324 11.738 1.00 89.75 88 GLY A C 1
ATOM 695 O O . GLY A 1 88 ? 11.855 12.967 12.753 1.00 89.75 88 GLY A O 1
ATOM 696 N N . CYS A 1 89 ? 10.217 14.135 11.798 1.00 92.81 89 CYS A N 1
ATOM 697 C CA . CYS A 1 89 ? 9.765 14.772 13.032 1.00 92.81 89 CYS A CA 1
ATOM 698 C C . CYS A 1 89 ? 8.794 13.933 13.871 1.00 92.81 89 CYS A C 1
ATOM 700 O O . CYS A 1 89 ? 8.292 14.427 14.884 1.00 92.81 89 CYS A O 1
ATOM 702 N N . ASN A 1 90 ? 8.491 12.697 13.470 1.00 94.00 90 ASN A N 1
ATOM 703 C CA . ASN A 1 90 ? 7.638 11.832 14.271 1.00 94.00 90 ASN A CA 1
ATOM 704 C C . ASN A 1 90 ? 8.343 11.493 15.585 1.00 94.00 90 ASN A C 1
ATOM 706 O O . ASN A 1 90 ? 9.518 11.114 15.614 1.00 94.00 90 ASN A O 1
ATOM 710 N N . VAL A 1 91 ? 7.608 11.618 16.691 1.00 94.56 91 VAL A N 1
ATOM 711 C CA . VAL A 1 91 ? 8.062 11.072 17.970 1.00 94.56 91 VAL A CA 1
ATOM 712 C C . VAL A 1 91 ? 7.961 9.552 17.900 1.00 94.56 91 VAL A C 1
ATOM 714 O O . VAL A 1 91 ? 6.923 9.021 17.505 1.00 94.56 91 VAL A O 1
ATOM 717 N N . VAL A 1 92 ? 9.032 8.870 18.304 1.00 96.69 92 VAL A N 1
ATOM 718 C CA . VAL A 1 92 ? 9.143 7.409 18.267 1.00 96.69 92 VAL A CA 1
ATOM 719 C C . VAL A 1 92 ? 9.587 6.891 19.629 1.00 96.69 92 VAL A C 1
ATOM 721 O O . VAL A 1 92 ? 10.578 7.361 20.189 1.00 96.69 92 VAL A O 1
ATOM 724 N N . ASP A 1 93 ? 8.899 5.867 20.121 1.00 97.81 93 ASP A N 1
ATOM 725 C CA . ASP A 1 93 ? 9.317 5.049 21.254 1.00 97.81 93 ASP A CA 1
ATOM 726 C C . ASP A 1 93 ? 9.345 3.577 20.824 1.00 97.81 93 ASP A C 1
ATOM 728 O O . ASP A 1 93 ? 8.360 2.842 20.923 1.00 97.81 93 ASP A O 1
ATOM 732 N N . GLN A 1 94 ? 10.518 3.131 20.366 1.00 97.25 94 GLN A N 1
ATOM 733 C CA . GLN A 1 94 ? 10.743 1.756 19.912 1.00 97.25 94 GLN A CA 1
ATOM 734 C C . GLN A 1 94 ? 10.357 0.694 20.950 1.00 97.25 94 GLN A C 1
ATOM 736 O O . GLN A 1 94 ? 9.980 -0.412 20.572 1.00 97.25 94 GLN A O 1
ATOM 741 N N . ALA A 1 95 ? 10.443 0.988 22.249 1.00 97.81 95 ALA A N 1
ATOM 742 C CA . ALA A 1 95 ? 10.127 0.012 23.286 1.00 97.81 95 ALA A CA 1
ATOM 743 C C . ALA A 1 95 ? 8.619 -0.133 23.521 1.00 97.81 95 ALA A C 1
ATOM 745 O O . ALA A 1 95 ? 8.157 -1.232 23.838 1.00 97.81 95 ALA A O 1
ATOM 746 N N . ASN A 1 96 ? 7.859 0.956 23.380 1.00 98.31 96 ASN A N 1
ATOM 747 C CA . ASN A 1 96 ? 6.485 1.014 23.878 1.00 98.31 96 ASN A CA 1
ATOM 748 C C . ASN A 1 96 ? 5.423 1.259 22.802 1.00 98.31 96 ASN A C 1
ATOM 750 O O . ASN A 1 96 ? 4.262 0.926 23.038 1.00 98.31 96 ASN A O 1
ATOM 754 N N . ASP A 1 97 ? 5.774 1.790 21.630 1.00 98.62 97 ASP A N 1
ATOM 755 C CA . ASP A 1 97 ? 4.801 2.219 20.617 1.00 98.62 97 ASP A CA 1
ATOM 756 C C . ASP A 1 97 ? 3.844 1.107 20.180 1.00 98.62 97 ASP A C 1
ATOM 758 O O . ASP A 1 97 ? 2.635 1.328 20.130 1.00 98.62 97 ASP A O 1
ATOM 762 N N . ALA A 1 98 ? 4.341 -0.108 19.934 1.00 98.38 98 ALA A N 1
ATOM 763 C CA . ALA A 1 98 ? 3.486 -1.227 19.540 1.00 98.38 98 ALA A CA 1
ATOM 764 C C . ALA A 1 98 ? 2.469 -1.601 20.640 1.00 98.38 98 ALA A C 1
ATOM 766 O O . ALA A 1 98 ? 1.284 -1.802 20.366 1.00 98.38 98 ALA A O 1
ATOM 767 N N . ASN A 1 99 ? 2.902 -1.633 21.906 1.00 98.50 99 ASN A N 1
ATOM 768 C CA . ASN A 1 99 ? 2.024 -1.927 23.046 1.00 98.50 99 ASN A CA 1
ATOM 769 C C . ASN A 1 99 ? 1.005 -0.802 23.288 1.00 98.50 99 ASN A C 1
ATOM 771 O O . ASN A 1 99 ? -0.160 -1.059 23.614 1.00 98.50 99 ASN A O 1
ATOM 775 N N . ASN A 1 100 ? 1.431 0.446 23.101 1.00 98.75 100 ASN A N 1
ATOM 776 C CA . ASN A 1 100 ? 0.575 1.621 23.201 1.00 98.75 100 ASN A CA 1
ATOM 777 C C . ASN A 1 100 ? -0.468 1.647 22.076 1.00 98.75 100 ASN A C 1
ATOM 779 O O . ASN A 1 100 ? -1.640 1.907 22.352 1.00 98.75 100 ASN A O 1
ATOM 783 N N . LEU A 1 101 ? -0.085 1.294 20.843 1.00 98.75 101 LEU A N 1
ATOM 784 C CA . LEU A 1 101 ? -1.015 1.116 19.729 1.00 98.75 101 LEU A CA 1
ATOM 785 C C . LEU A 1 101 ? -2.043 0.026 20.045 1.00 98.75 101 LEU A C 1
ATOM 787 O O . LEU A 1 101 ? -3.240 0.266 19.915 1.00 98.75 101 LEU A O 1
ATOM 791 N N . LEU A 1 102 ? -1.616 -1.150 20.517 1.00 98.88 102 LEU A N 1
ATOM 792 C CA . LEU A 1 102 ? -2.549 -2.221 20.881 1.00 98.88 102 LEU A CA 1
ATOM 793 C C . LEU A 1 102 ? -3.542 -1.771 21.964 1.00 98.88 102 LEU A C 1
ATOM 795 O O . LEU A 1 102 ? -4.731 -2.083 21.891 1.00 98.88 102 LEU A O 1
ATOM 799 N N . THR A 1 103 ? -3.064 -1.019 22.957 1.00 98.88 103 THR A N 1
ATOM 800 C CA . THR A 1 103 ? -3.908 -0.449 24.016 1.00 98.88 103 THR A CA 1
ATOM 801 C C . THR A 1 103 ? -4.925 0.537 23.443 1.00 98.88 103 THR A C 1
ATOM 803 O O . THR A 1 103 ? -6.113 0.431 23.745 1.00 98.88 103 THR A O 1
ATOM 806 N N . LEU A 1 104 ? -4.486 1.447 22.569 1.00 98.81 104 LEU A N 1
ATOM 807 C CA . LEU A 1 104 ? -5.360 2.381 21.863 1.00 98.81 104 LEU A CA 1
ATOM 808 C C . LEU A 1 104 ? -6.434 1.652 21.050 1.00 98.81 104 LEU A C 1
ATOM 810 O O . LEU A 1 104 ? -7.606 1.996 21.160 1.00 98.81 104 LEU A O 1
ATOM 814 N N . LEU A 1 105 ? -6.064 0.628 20.279 1.00 98.88 105 LEU A N 1
ATOM 815 C CA . LEU A 1 105 ? -7.002 -0.136 19.452 1.00 98.88 105 LEU A CA 1
ATOM 816 C C . LEU A 1 105 ? -8.026 -0.904 20.298 1.00 98.88 105 LEU A C 1
ATOM 818 O O . LEU A 1 105 ? -9.206 -0.924 19.953 1.00 98.88 105 LEU A O 1
ATOM 822 N N . LYS A 1 106 ? -7.608 -1.486 21.432 1.00 98.94 106 LYS A N 1
ATOM 823 C CA . LYS A 1 106 ? -8.514 -2.137 22.396 1.00 98.94 106 LYS A CA 1
ATOM 824 C C . LYS A 1 106 ? -9.529 -1.145 22.971 1.00 98.94 106 LYS A C 1
ATOM 826 O O . LYS A 1 106 ? -10.726 -1.435 22.986 1.00 98.94 106 LYS A O 1
ATOM 831 N N . GLU A 1 107 ? -9.068 0.023 23.418 1.00 98.88 107 GLU A N 1
ATOM 832 C CA . GLU A 1 107 ? -9.936 1.078 23.957 1.00 98.88 107 GLU A CA 1
ATOM 833 C C . GLU A 1 107 ? -10.883 1.639 22.878 1.00 98.88 107 GLU A C 1
ATOM 835 O O . GLU A 1 107 ? -12.077 1.807 23.131 1.00 98.88 107 GLU A O 1
ATOM 840 N N . LEU A 1 108 ? -10.379 1.865 21.662 1.00 98.81 108 LEU A N 1
ATOM 841 C CA . LEU A 1 108 ? -11.154 2.369 20.529 1.00 98.81 108 LEU A CA 1
ATOM 842 C C . LEU A 1 108 ? -12.236 1.375 20.088 1.00 98.81 108 LEU A C 1
ATOM 844 O O . LEU A 1 108 ? -13.394 1.767 19.972 1.00 98.81 108 LEU A O 1
ATOM 848 N N . ARG A 1 109 ? -11.904 0.087 19.919 1.00 98.88 109 ARG A N 1
ATOM 849 C CA . ARG A 1 109 ? -12.876 -0.976 19.599 1.00 98.88 109 ARG A CA 1
ATOM 850 C C . ARG A 1 109 ? -14.009 -1.021 20.622 1.00 98.88 109 ARG A C 1
ATOM 852 O O . ARG A 1 109 ? -15.178 -0.982 20.241 1.00 98.88 109 ARG A O 1
ATOM 859 N N . ALA A 1 110 ? -13.671 -1.033 21.914 1.00 98.81 110 ALA A N 1
ATOM 860 C CA . ALA A 1 110 ? -14.658 -1.062 22.990 1.00 98.81 110 ALA A CA 1
ATOM 861 C C . ALA A 1 110 ? -15.576 0.174 22.973 1.00 98.81 110 ALA A C 1
ATOM 863 O O . ALA A 1 110 ? -16.789 0.054 23.160 1.00 98.81 110 ALA A O 1
ATOM 864 N N . ALA A 1 111 ? -15.019 1.360 22.720 1.00 98.81 111 ALA A N 1
ATOM 865 C CA . ALA A 1 111 ? -15.791 2.596 22.651 1.00 98.81 111 ALA A CA 1
ATOM 866 C C . ALA A 1 111 ? -16.716 2.639 21.419 1.00 98.81 111 ALA A C 1
ATOM 868 O O . ALA A 1 111 ? -17.880 3.030 21.541 1.00 98.81 111 ALA A O 1
ATOM 869 N N . LEU A 1 112 ? -16.239 2.176 20.257 1.00 98.81 112 LEU A N 1
ATOM 870 C CA . LEU A 1 112 ? -17.049 2.035 19.044 1.00 98.81 112 LEU A CA 1
ATOM 871 C C . LEU A 1 112 ? -18.206 1.047 19.253 1.00 98.81 112 LEU A C 1
ATOM 873 O O . LEU A 1 112 ? -19.348 1.369 18.926 1.00 98.81 112 LEU A O 1
ATOM 877 N N . ASP A 1 113 ? -17.937 -0.120 19.842 1.00 98.69 113 ASP A N 1
ATOM 878 C CA . ASP A 1 113 ? -18.963 -1.133 20.121 1.00 98.69 113 ASP A CA 1
ATOM 879 C C . ASP A 1 113 ? -20.010 -0.640 21.117 1.00 98.69 113 ASP A C 1
ATOM 881 O O . ASP A 1 113 ? -21.205 -0.862 20.921 1.00 98.69 113 ASP A O 1
ATOM 885 N N . SER A 1 114 ? -19.578 0.072 22.158 1.00 98.62 114 SER A N 1
ATOM 886 C CA . SER A 1 114 ? -20.472 0.673 23.149 1.00 98.62 114 SER A CA 1
ATOM 887 C C . SER A 1 114 ? -21.391 1.730 22.525 1.00 98.62 114 SER A C 1
ATOM 889 O O . SER A 1 114 ? -22.587 1.773 22.812 1.00 98.62 114 SER A O 1
ATOM 891 N N . LYS A 1 115 ? -20.853 2.574 21.634 1.00 98.56 115 LYS A N 1
ATOM 892 C CA . LYS A 1 115 ? -21.598 3.683 21.025 1.00 98.56 115 LYS A CA 1
ATOM 893 C C . LYS A 1 115 ? -22.526 3.248 19.890 1.00 98.56 115 LYS A C 1
ATOM 895 O O . LYS A 1 115 ? -23.632 3.777 19.784 1.00 98.56 115 LYS A O 1
ATOM 900 N N . PHE A 1 116 ? -22.065 2.351 19.021 1.00 98.50 116 PHE A N 1
ATOM 901 C CA . PHE A 1 116 ? -22.732 2.028 17.754 1.00 98.50 116 PHE A CA 1
ATOM 902 C C . PHE A 1 116 ? -23.263 0.590 17.683 1.00 98.50 116 PHE A C 1
ATOM 904 O O . PHE A 1 116 ? -23.995 0.261 16.751 1.00 98.50 116 PHE A O 1
ATOM 911 N N . GLY A 1 117 ? -22.930 -0.253 18.661 1.00 98.31 117 GLY A N 1
ATOM 912 C CA . GLY A 1 117 ? -23.217 -1.684 18.666 1.00 98.31 117 GLY A CA 1
ATOM 913 C C . GLY A 1 117 ? -22.022 -2.516 18.199 1.00 98.31 117 GLY A C 1
ATOM 914 O O . GLY A 1 117 ? -21.247 -2.099 17.335 1.00 98.31 117 GLY A O 1
ATOM 915 N N . ALA A 1 118 ? -21.900 -3.717 18.770 1.00 97.56 118 ALA A N 1
ATOM 916 C CA . ALA A 1 118 ? -20.785 -4.624 18.522 1.00 97.56 118 ALA A CA 1
ATOM 917 C C . ALA A 1 118 ? -20.585 -4.906 17.021 1.00 97.56 118 ALA A C 1
ATOM 919 O O . ALA A 1 118 ? -21.519 -5.333 16.337 1.00 97.56 118 ALA A O 1
ATOM 920 N N . GLY A 1 119 ? -19.377 -4.642 16.513 1.00 92.94 119 GLY A N 1
ATOM 921 C CA . GLY A 1 119 ? -18.989 -4.902 15.120 1.00 92.94 119 GLY A CA 1
ATOM 922 C C . GLY A 1 119 ? -19.710 -4.042 14.072 1.00 92.94 119 GLY A C 1
ATOM 923 O O . GLY A 1 119 ? -19.641 -4.338 12.882 1.00 92.94 119 GLY A O 1
ATOM 924 N N . LYS A 1 120 ? -20.433 -2.987 14.478 1.00 97.31 120 LYS A N 1
ATOM 925 C CA . LYS A 1 120 ? -21.170 -2.112 13.545 1.00 97.31 120 LYS A CA 1
ATOM 926 C C . LYS A 1 120 ? -20.298 -1.078 12.848 1.00 97.31 120 LYS A C 1
ATOM 928 O O . LYS A 1 120 ? -20.670 -0.612 11.775 1.00 97.31 120 LYS A O 1
ATOM 933 N N . LYS A 1 121 ? -19.181 -0.702 13.470 1.00 98.38 121 LYS A N 1
ATOM 934 C CA . LYS A 1 121 ? -18.183 0.203 12.897 1.00 98.38 121 LYS A CA 1
ATOM 935 C C . LYS A 1 121 ? -16.873 -0.533 12.712 1.00 98.38 121 LYS A C 1
ATOM 937 O O . LYS A 1 121 ? -16.463 -1.256 13.619 1.00 98.38 121 LYS A O 1
ATOM 942 N N . GLU A 1 122 ? -16.267 -0.333 11.555 1.00 98.19 122 GLU A N 1
ATOM 943 C CA . GLU A 1 122 ? -15.017 -0.956 11.153 1.00 98.19 122 GLU A CA 1
ATOM 944 C C . GLU A 1 122 ? -13.825 -0.256 11.811 1.00 98.19 122 GLU A C 1
ATOM 946 O O . GLU A 1 122 ? -13.797 0.971 11.935 1.00 98.19 122 GLU A O 1
ATOM 951 N N . LEU A 1 123 ? -12.852 -1.050 12.242 1.00 98.75 123 LEU A N 1
ATOM 952 C CA . LEU A 1 123 ? -11.570 -0.584 12.741 1.00 98.75 123 LEU A CA 1
ATOM 953 C C . LEU A 1 123 ? -10.452 -1.278 11.962 1.00 98.75 123 LEU A C 1
ATOM 955 O O . LEU A 1 123 ? -10.276 -2.496 12.072 1.00 98.75 123 LEU A O 1
ATOM 959 N N . SER A 1 124 ? -9.690 -0.503 11.197 1.00 98.69 124 SER A N 1
ATOM 960 C CA . SER A 1 124 ? -8.525 -0.993 10.458 1.00 98.69 124 SER A CA 1
ATOM 961 C C . SER A 1 124 ? -7.264 -0.198 10.765 1.00 98.69 124 SER A C 1
ATOM 963 O O . SER A 1 124 ? -7.306 0.832 11.440 1.00 98.69 124 SER A O 1
ATOM 965 N N . ILE A 1 125 ? -6.133 -0.714 10.290 1.00 98.81 125 ILE A N 1
ATOM 966 C CA . ILE A 1 125 ? -4.874 0.026 10.226 1.00 98.81 125 ILE A CA 1
ATOM 967 C C . ILE A 1 125 ? -4.294 -0.058 8.819 1.00 98.81 125 ILE A C 1
ATOM 969 O O . ILE A 1 125 ? -4.462 -1.089 8.160 1.00 98.81 125 ILE A O 1
ATOM 973 N N . ALA A 1 126 ? -3.543 0.960 8.413 1.00 98.69 126 ALA A N 1
ATOM 974 C CA . ALA A 1 126 ? -2.533 0.831 7.374 1.00 98.69 126 ALA A CA 1
ATOM 975 C C . ALA A 1 126 ? -1.184 0.504 8.030 1.00 98.69 126 ALA A C 1
ATOM 977 O O . ALA A 1 126 ? -0.802 1.085 9.046 1.00 98.69 126 ALA A O 1
ATOM 978 N N . ALA A 1 127 ? -0.506 -0.524 7.525 1.00 98.31 127 ALA A N 1
ATOM 979 C CA . ALA A 1 127 ? 0.657 -1.111 8.170 1.00 98.31 127 ALA A CA 1
ATOM 980 C C . ALA A 1 127 ? 1.808 -1.311 7.187 1.00 98.31 127 ALA A C 1
ATOM 982 O O . ALA A 1 127 ? 1.615 -1.599 6.009 1.00 98.31 127 ALA A O 1
ATOM 983 N N . HIS A 1 128 ? 3.026 -1.202 7.703 1.00 97.88 128 HIS A N 1
ATOM 984 C CA . HIS A 1 128 ? 4.251 -1.428 6.947 1.00 97.88 128 HIS A CA 1
ATOM 985 C C . HIS A 1 128 ? 4.349 -2.877 6.407 1.00 97.88 128 HIS A C 1
ATOM 987 O O . HIS A 1 128 ? 3.733 -3.809 6.930 1.00 97.88 128 HIS A O 1
ATOM 993 N N . VAL A 1 129 ? 5.202 -3.093 5.399 1.00 97.75 129 VAL A N 1
ATOM 994 C CA . VAL A 1 129 ? 5.518 -4.414 4.799 1.00 97.75 129 VAL A CA 1
ATOM 995 C C . VAL A 1 129 ? 6.036 -5.464 5.793 1.00 97.75 129 VAL A C 1
ATOM 997 O O . VAL A 1 129 ? 6.014 -6.662 5.531 1.00 97.75 129 VAL A O 1
ATOM 1000 N N . ARG A 1 130 ? 6.452 -5.023 6.980 1.00 97.50 130 ARG A N 1
ATOM 1001 C CA . ARG A 1 130 ? 6.850 -5.862 8.115 1.00 97.50 130 ARG A CA 1
ATOM 1002 C C . ARG A 1 130 ? 6.027 -5.497 9.345 1.00 97.50 130 ARG A C 1
ATOM 1004 O O . ARG A 1 130 ? 5.496 -4.390 9.414 1.00 97.50 130 ARG A O 1
ATOM 1011 N N . THR A 1 131 ? 5.974 -6.405 10.317 1.00 97.81 131 THR A N 1
ATOM 1012 C CA . THR A 1 131 ? 5.311 -6.172 11.608 1.00 97.81 131 THR A CA 1
ATOM 1013 C C . THR A 1 131 ? 5.959 -5.025 12.394 1.00 97.81 131 THR A C 1
ATOM 1015 O O . THR A 1 131 ? 6.960 -4.436 11.981 1.00 97.81 131 THR A O 1
ATOM 1018 N N . PHE A 1 132 ? 5.370 -4.672 13.536 1.00 98.00 132 PHE A N 1
ATOM 1019 C CA . PHE A 1 132 ? 5.843 -3.564 14.367 1.00 98.00 132 PHE A CA 1
ATOM 1020 C C . PHE A 1 132 ? 7.271 -3.786 14.884 1.00 98.00 132 PHE A C 1
ATOM 1022 O O . PHE A 1 132 ? 7.677 -4.919 15.165 1.00 98.00 132 PHE A O 1
ATOM 1029 N N . VAL A 1 133 ? 8.024 -2.692 15.024 1.00 97.19 133 VAL A N 1
ATOM 1030 C CA . VAL A 1 133 ? 9.400 -2.719 15.531 1.00 97.19 133 VAL A CA 1
ATOM 1031 C C . VAL A 1 133 ? 9.393 -2.601 17.051 1.00 97.19 133 VAL A C 1
ATOM 1033 O O . VAL A 1 133 ? 8.719 -1.751 17.625 1.00 97.19 133 VAL A O 1
ATOM 1036 N N . VAL A 1 134 ? 10.173 -3.466 17.689 1.00 96.81 134 VAL A N 1
ATOM 1037 C CA . VAL A 1 134 ? 10.459 -3.510 19.124 1.00 96.81 134 VAL A CA 1
ATOM 1038 C C . VAL A 1 134 ? 11.984 -3.571 19.330 1.00 96.81 134 VAL A C 1
ATOM 1040 O O . VAL A 1 134 ? 12.733 -3.737 18.361 1.00 96.81 134 VAL A O 1
ATOM 1043 N N . PRO A 1 135 ? 12.519 -3.443 20.560 1.00 96.88 135 PRO A N 1
ATOM 1044 C CA . PRO A 1 135 ? 13.970 -3.457 20.778 1.00 96.88 135 PRO A CA 1
ATOM 1045 C C . PRO A 1 135 ? 14.654 -4.752 20.310 1.00 96.88 135 PRO A C 1
ATOM 1047 O O . PRO A 1 135 ? 15.818 -4.732 19.926 1.00 96.88 135 PRO A O 1
ATOM 1050 N N . SER A 1 136 ? 13.927 -5.874 20.298 1.00 95.06 136 SER A N 1
ATOM 1051 C CA . SER A 1 136 ? 14.409 -7.179 19.826 1.00 95.06 136 SER A CA 1
ATOM 1052 C C . SER A 1 136 ? 14.264 -7.402 18.313 1.00 95.06 136 SER A C 1
ATOM 1054 O O . SER A 1 136 ? 14.450 -8.526 17.853 1.00 95.06 136 SER A O 1
ATOM 1056 N N . GLY A 1 137 ? 13.903 -6.375 17.536 1.00 96.19 137 GLY A N 1
ATOM 1057 C CA . GLY A 1 137 ? 13.645 -6.477 16.097 1.00 96.19 137 GLY A CA 1
ATOM 1058 C C . GLY A 1 137 ? 12.158 -6.371 15.765 1.00 96.19 137 GLY A C 1
ATOM 1059 O O . GLY A 1 137 ? 11.465 -5.510 16.291 1.00 96.19 137 GLY A O 1
ATOM 1060 N N . TYR A 1 138 ? 11.662 -7.221 14.870 1.00 97.44 138 TYR A N 1
ATOM 1061 C CA . TYR A 1 138 ? 10.251 -7.235 14.476 1.00 97.44 138 TYR A CA 1
ATOM 1062 C C . TYR A 1 138 ? 9.425 -8.136 15.401 1.00 97.44 138 TYR A C 1
ATOM 1064 O O . TYR A 1 138 ? 9.895 -9.197 15.816 1.00 97.44 138 TYR A O 1
ATOM 1072 N N . MET A 1 139 ? 8.187 -7.743 15.711 1.00 97.69 139 MET A N 1
ATOM 1073 C CA . MET A 1 139 ? 7.268 -8.593 16.476 1.00 97.69 139 MET A CA 1
ATOM 1074 C C . MET A 1 139 ? 6.954 -9.885 15.713 1.00 97.69 139 MET A C 1
ATOM 1076 O O . MET A 1 139 ? 6.526 -9.842 14.559 1.00 97.69 139 MET A O 1
ATOM 1080 N N . THR A 1 140 ? 7.132 -11.030 16.373 1.00 97.44 140 THR A N 1
ATOM 1081 C CA . THR A 1 140 ? 6.851 -12.362 15.812 1.00 97.44 140 THR A CA 1
ATOM 1082 C C . THR A 1 140 ? 5.429 -12.850 16.078 1.00 97.44 140 THR A C 1
ATOM 1084 O O . THR A 1 140 ? 5.011 -13.818 15.459 1.00 97.44 140 THR A O 1
ATOM 1087 N N . ASP A 1 141 ? 4.689 -12.195 16.975 1.00 98.00 141 ASP A N 1
ATOM 1088 C CA . ASP A 1 141 ? 3.277 -12.460 17.255 1.00 98.00 141 ASP A CA 1
ATOM 1089 C C . ASP A 1 141 ? 2.533 -11.128 17.389 1.00 98.00 141 ASP A C 1
ATOM 1091 O O . ASP A 1 141 ? 2.842 -10.305 18.251 1.00 98.00 141 ASP A O 1
ATOM 1095 N N . VAL A 1 142 ? 1.559 -10.915 16.511 1.00 98.44 142 VAL A N 1
ATOM 1096 C CA . VAL A 1 142 ? 0.642 -9.770 16.493 1.00 98.44 142 VAL A CA 1
ATOM 1097 C C . VAL A 1 142 ? -0.821 -10.233 16.530 1.00 98.44 142 VAL A C 1
ATOM 1099 O O . VAL A 1 142 ? -1.730 -9.462 16.222 1.00 98.44 142 VAL A O 1
ATOM 1102 N N . SER A 1 143 ? -1.085 -11.478 16.931 1.00 98.44 143 SER A N 1
ATOM 1103 C CA . SER A 1 143 ? -2.430 -12.071 16.960 1.00 98.44 143 SER A CA 1
ATOM 1104 C C . SER A 1 143 ? -3.427 -11.269 17.807 1.00 98.44 143 SER A C 1
ATOM 1106 O O . SER A 1 143 ? -4.607 -11.179 17.467 1.00 98.44 143 SER A O 1
ATOM 1108 N N . GLU A 1 144 ? -2.964 -10.602 18.869 1.00 98.50 144 GLU A N 1
ATOM 1109 C CA . GLU A 1 144 ? -3.778 -9.690 19.682 1.00 98.50 144 GLU A CA 1
ATOM 1110 C C . GLU A 1 144 ? -4.326 -8.491 18.891 1.00 98.50 144 GLU A C 1
ATOM 1112 O O . GLU A 1 144 ? -5.445 -8.052 19.158 1.00 98.50 144 GLU A O 1
ATOM 1117 N N . PHE A 1 145 ? -3.591 -7.988 17.893 1.00 98.62 145 PHE A N 1
ATOM 1118 C CA . PHE A 1 145 ? -4.094 -6.956 16.980 1.00 98.62 145 PHE A CA 1
ATOM 1119 C C . PHE A 1 145 ? -5.199 -7.530 16.089 1.00 98.62 145 PHE A C 1
ATOM 1121 O O . PHE A 1 145 ? -6.257 -6.921 15.929 1.00 98.62 145 PHE A O 1
ATOM 1128 N N . GLY A 1 146 ? -5.011 -8.757 15.594 1.00 97.75 146 GLY A N 1
ATOM 1129 C CA . GLY A 1 146 ? -6.016 -9.481 14.815 1.00 97.75 146 GLY A CA 1
ATOM 1130 C C . GLY A 1 146 ? -7.330 -9.733 15.566 1.00 97.75 146 GLY A C 1
ATOM 1131 O O . GLY A 1 146 ? -8.363 -9.912 14.928 1.00 97.75 146 GLY A O 1
ATOM 1132 N N . LYS A 1 147 ? -7.342 -9.708 16.906 1.00 97.69 147 LYS A N 1
ATOM 1133 C CA . LYS A 1 147 ? -8.572 -9.845 17.713 1.00 97.69 147 LYS A CA 1
ATOM 1134 C C . LYS A 1 147 ? -9.421 -8.574 17.758 1.00 97.69 147 LYS A C 1
ATOM 1136 O O . LYS A 1 147 ? -10.624 -8.678 17.971 1.00 97.69 147 LYS A O 1
ATOM 1141 N N . VAL A 1 148 ? -8.815 -7.401 17.577 1.00 97.94 148 VAL A N 1
ATOM 1142 C CA . VAL A 1 148 ? -9.509 -6.104 17.690 1.00 97.94 148 VAL A CA 1
ATOM 1143 C C . VAL A 1 148 ? -9.783 -5.442 16.347 1.00 97.94 148 VAL A C 1
ATOM 1145 O O . VAL A 1 148 ? -10.750 -4.694 16.234 1.00 97.94 148 VAL A O 1
ATOM 1148 N N . LEU A 1 149 ? -8.950 -5.722 15.345 1.00 98.56 149 LEU A N 1
ATOM 1149 C CA . LEU A 1 149 ? -9.076 -5.164 14.005 1.00 98.56 149 LEU A CA 1
ATOM 1150 C C . LEU A 1 149 ? -10.035 -5.987 13.148 1.00 98.56 149 LEU A C 1
ATOM 1152 O O . LEU A 1 149 ? -10.037 -7.221 13.189 1.00 98.56 149 LEU A O 1
ATOM 1156 N N . ASP A 1 150 ? -10.803 -5.292 12.319 1.00 98.50 150 ASP A N 1
ATOM 1157 C CA . ASP A 1 150 ? -11.564 -5.891 11.228 1.00 98.50 150 ASP A CA 1
ATOM 1158 C C . ASP A 1 150 ? -10.645 -6.200 10.037 1.00 98.50 150 ASP A C 1
ATOM 1160 O O . ASP A 1 150 ? -10.805 -7.234 9.389 1.00 98.50 150 ASP A O 1
ATOM 1164 N N . ARG A 1 151 ? -9.651 -5.335 9.781 1.00 96.81 151 ARG A N 1
ATOM 1165 C CA . ARG A 1 151 ? -8.693 -5.484 8.678 1.00 96.81 151 ARG A CA 1
ATOM 1166 C C . ARG A 1 151 ? -7.335 -4.837 8.968 1.00 96.81 151 ARG A C 1
ATOM 1168 O O . ARG A 1 151 ? -7.257 -3.830 9.665 1.00 96.81 151 ARG A O 1
ATOM 1175 N N . ILE A 1 152 ? -6.277 -5.392 8.383 1.00 98.56 152 ILE A N 1
ATOM 1176 C CA . ILE A 1 152 ? -4.939 -4.799 8.283 1.00 98.56 152 ILE A CA 1
ATOM 1177 C C . ILE A 1 152 ? -4.649 -4.551 6.802 1.00 98.56 152 ILE A C 1
ATOM 1179 O O . ILE A 1 152 ? -4.613 -5.495 6.012 1.00 98.56 152 ILE A O 1
ATOM 1183 N N . ASN A 1 153 ? -4.455 -3.286 6.439 1.00 98.69 153 ASN A N 1
ATOM 1184 C CA . ASN A 1 153 ? -4.094 -2.849 5.097 1.00 98.69 153 ASN A CA 1
ATOM 1185 C C . ASN A 1 153 ? -2.559 -2.776 5.002 1.00 98.69 153 ASN A C 1
ATOM 1187 O O . ASN A 1 153 ? -1.950 -1.848 5.520 1.00 98.69 153 ASN A O 1
ATOM 1191 N N . ILE A 1 154 ? -1.908 -3.762 4.388 1.00 98.75 154 ILE A N 1
ATOM 1192 C CA . ILE A 1 154 ? -0.444 -3.782 4.245 1.00 98.75 154 ILE A CA 1
ATOM 1193 C C . ILE A 1 154 ? -0.048 -2.859 3.091 1.00 98.75 154 ILE A C 1
ATOM 1195 O O . ILE A 1 154 ? -0.449 -3.095 1.957 1.00 98.75 154 ILE A O 1
ATOM 1199 N N . MET A 1 155 ? 0.778 -1.851 3.345 1.00 98.62 155 MET A N 1
ATOM 1200 C CA . MET A 1 155 ? 1.302 -0.923 2.340 1.00 98.62 155 MET A CA 1
ATOM 1201 C C . MET A 1 155 ? 2.439 -1.574 1.545 1.00 98.62 155 MET A C 1
ATOM 1203 O O . MET A 1 155 ? 3.611 -1.279 1.750 1.00 98.62 155 MET A O 1
ATOM 1207 N N . ALA A 1 156 ? 2.097 -2.532 0.678 1.00 98.38 156 ALA A N 1
ATOM 1208 C CA . ALA A 1 156 ? 3.033 -3.317 -0.135 1.00 98.38 156 ALA A CA 1
ATOM 1209 C C . ALA A 1 156 ? 3.575 -2.549 -1.360 1.00 98.38 156 ALA A C 1
ATOM 1211 O O . ALA A 1 156 ? 3.605 -3.055 -2.483 1.00 98.38 156 ALA A O 1
ATOM 1212 N N . TYR A 1 157 ? 3.993 -1.314 -1.115 1.00 98.56 157 TYR A N 1
ATOM 1213 C CA . TYR A 1 157 ? 4.550 -0.340 -2.046 1.00 98.56 157 TYR A CA 1
ATOM 1214 C C . TYR A 1 157 ? 5.530 0.559 -1.277 1.00 98.56 157 TYR A C 1
ATOM 1216 O O . TYR A 1 157 ? 5.741 0.354 -0.083 1.00 98.56 157 TYR A O 1
ATOM 1224 N N . ASP A 1 158 ? 6.188 1.503 -1.950 1.00 97.56 158 ASP A N 1
ATOM 1225 C CA . ASP A 1 158 ? 7.251 2.330 -1.361 1.00 97.56 158 ASP A CA 1
ATOM 1226 C C . ASP A 1 158 ? 8.414 1.505 -0.789 1.00 97.56 158 ASP A C 1
ATOM 1228 O O . ASP A 1 158 ? 9.107 1.905 0.146 1.00 97.56 158 ASP A O 1
ATOM 1232 N N . ILE A 1 159 ? 8.668 0.336 -1.381 1.00 97.25 159 ILE A N 1
ATOM 1233 C CA . ILE A 1 159 ? 9.763 -0.550 -0.972 1.00 97.25 159 ILE A CA 1
ATOM 1234 C C . ILE A 1 159 ? 11.102 0.005 -1.475 1.00 97.25 159 ILE A C 1
ATOM 1236 O O . ILE A 1 159 ? 12.113 -0.053 -0.766 1.00 97.25 159 ILE A O 1
ATOM 1240 N N . ASN A 1 160 ? 11.112 0.573 -2.685 1.00 96.00 160 ASN A N 1
ATOM 1241 C CA . ASN A 1 160 ? 12.265 1.258 -3.264 1.00 96.00 160 ASN A CA 1
ATOM 1242 C C . ASN A 1 160 ? 11.861 2.613 -3.860 1.00 96.00 160 ASN A C 1
ATOM 1244 O O . ASN A 1 160 ? 10.768 2.773 -4.397 1.00 96.00 160 ASN A O 1
ATOM 1248 N N . GLY A 1 161 ? 12.780 3.576 -3.811 1.00 95.56 161 GLY A N 1
ATOM 1249 C CA . GLY A 1 161 ? 12.582 4.914 -4.364 1.00 95.56 161 GLY A CA 1
ATOM 1250 C C . GLY A 1 161 ? 13.879 5.717 -4.396 1.00 95.56 161 GLY A C 1
ATOM 1251 O O . GLY A 1 161 ? 14.959 5.183 -4.131 1.00 95.56 161 GLY A O 1
ATOM 1252 N N . ALA A 1 162 ? 13.786 7.015 -4.695 1.00 96.06 162 ALA A N 1
ATOM 1253 C CA . ALA A 1 162 ? 14.942 7.910 -4.811 1.00 96.06 162 ALA A CA 1
ATOM 1254 C C . ALA A 1 162 ? 15.742 8.079 -3.508 1.00 96.06 162 ALA A C 1
ATOM 1256 O O . ALA A 1 162 ? 16.851 8.597 -3.536 1.00 96.06 162 ALA A O 1
ATOM 1257 N N . TRP A 1 163 ? 15.230 7.641 -2.355 1.00 94.06 163 TRP A N 1
ATOM 1258 C CA . TRP A 1 163 ? 15.989 7.617 -1.098 1.00 94.06 163 TRP A CA 1
ATOM 1259 C C . TRP A 1 163 ? 17.094 6.546 -1.071 1.00 94.06 163 TRP A C 1
ATOM 1261 O O . TRP A 1 163 ? 17.996 6.623 -0.239 1.00 94.06 163 TRP A O 1
ATOM 1271 N N . ASN A 1 164 ? 17.065 5.573 -1.987 1.00 95.12 164 ASN A N 1
ATOM 1272 C CA . ASN A 1 164 ? 18.089 4.536 -2.105 1.00 95.12 164 ASN A CA 1
ATOM 1273 C C . ASN A 1 164 ? 19.276 4.991 -2.973 1.00 95.12 164 ASN A C 1
ATOM 1275 O O . ASN A 1 164 ? 19.157 5.867 -3.826 1.00 95.12 164 ASN A O 1
ATOM 1279 N N . THR A 1 165 ? 20.430 4.339 -2.814 1.00 95.88 165 THR A N 1
ATOM 1280 C CA . THR A 1 165 ? 21.593 4.500 -3.714 1.00 95.88 165 THR A CA 1
ATOM 1281 C C . THR A 1 165 ? 21.542 3.588 -4.940 1.00 95.88 165 THR A C 1
ATOM 1283 O O . THR A 1 165 ? 22.305 3.793 -5.885 1.00 95.88 165 THR A O 1
ATOM 1286 N N . THR A 1 166 ? 20.648 2.597 -4.928 1.00 95.88 166 THR A N 1
ATOM 1287 C CA . THR A 1 166 ? 20.400 1.645 -6.018 1.00 95.88 166 THR A CA 1
ATOM 1288 C C . THR A 1 166 ? 18.917 1.689 -6.372 1.00 95.88 166 THR A C 1
ATOM 1290 O O . THR A 1 166 ? 18.080 1.686 -5.467 1.00 95.88 166 THR A O 1
ATOM 1293 N N . SER A 1 167 ? 18.601 1.750 -7.664 1.00 96.44 167 SER A N 1
ATOM 1294 C CA . SER A 1 167 ? 17.232 1.671 -8.171 1.00 96.44 167 SER A CA 1
ATOM 1295 C C . SER A 1 167 ? 16.625 0.294 -7.924 1.00 96.44 167 SER A C 1
ATOM 1297 O O . SER A 1 167 ? 17.320 -0.674 -7.617 1.00 96.44 167 SER A O 1
ATOM 1299 N N . GLY A 1 168 ? 15.305 0.207 -8.011 1.00 96.38 168 GLY A N 1
ATOM 1300 C CA . GLY A 1 168 ? 14.576 -1.028 -7.780 1.00 96.38 168 GLY A CA 1
ATOM 1301 C C . GLY A 1 168 ? 13.071 -0.817 -7.902 1.00 96.38 168 GLY A C 1
ATOM 1302 O O . GLY A 1 168 ? 12.623 0.319 -8.093 1.00 96.38 168 GLY A O 1
ATOM 1303 N N . PRO A 1 169 ? 12.290 -1.896 -7.774 1.00 97.50 169 PRO A N 1
ATOM 1304 C CA . PRO A 1 169 ? 10.855 -1.832 -7.971 1.00 97.50 169 PRO A CA 1
ATOM 1305 C C . PRO A 1 169 ? 10.160 -1.087 -6.824 1.00 97.50 169 PRO A C 1
ATOM 1307 O O . PRO A 1 169 ? 10.447 -1.366 -5.659 1.00 97.50 169 PRO A O 1
ATOM 1310 N N . ASN A 1 170 ? 9.223 -0.180 -7.119 1.00 97.88 170 ASN A N 1
ATOM 1311 C CA . ASN A 1 170 ? 8.425 0.510 -6.090 1.00 97.88 170 ASN A CA 1
ATOM 1312 C C . ASN A 1 170 ? 7.620 -0.498 -5.250 1.00 97.88 170 ASN A C 1
ATOM 1314 O O . ASN A 1 170 ? 7.678 -0.505 -4.021 1.00 97.88 170 ASN A O 1
ATOM 1318 N N . ALA A 1 171 ? 6.907 -1.385 -5.943 1.00 98.12 171 ALA A N 1
ATOM 1319 C CA . ALA A 1 171 ? 6.001 -2.367 -5.363 1.00 98.12 171 ALA A CA 1
ATOM 1320 C C . ALA A 1 171 ? 6.257 -3.760 -5.974 1.00 98.12 171 ALA A C 1
ATOM 1322 O O . ALA A 1 171 ? 5.443 -4.251 -6.756 1.00 98.12 171 ALA A O 1
ATOM 1323 N N . PRO A 1 172 ? 7.399 -4.410 -5.694 1.00 97.62 172 PRO A N 1
ATOM 1324 C CA . PRO A 1 172 ? 7.693 -5.747 -6.205 1.00 97.62 172 PRO A CA 1
ATOM 1325 C C . PRO A 1 172 ? 6.606 -6.758 -5.823 1.00 97.62 172 PRO A C 1
ATOM 1327 O O . PRO A 1 172 ? 6.246 -6.857 -4.650 1.00 97.62 172 PRO A O 1
ATOM 1330 N N . PHE A 1 173 ? 6.131 -7.566 -6.779 1.00 97.44 173 PHE A N 1
ATOM 1331 C CA . PHE A 1 173 ? 5.402 -8.797 -6.456 1.00 97.44 173 PHE A CA 1
ATOM 1332 C C . PHE A 1 173 ? 6.296 -9.729 -5.636 1.00 97.44 173 PHE A C 1
ATOM 1334 O O . PHE A 1 173 ? 5.901 -10.162 -4.553 1.00 97.44 173 PHE A O 1
ATOM 1341 N N . GLU A 1 174 ? 7.520 -9.951 -6.127 1.00 94.25 174 GLU A N 1
ATOM 1342 C CA . GLU A 1 174 ? 8.585 -10.647 -5.412 1.00 94.25 174 GLU A CA 1
ATOM 1343 C C . GLU A 1 174 ? 9.891 -9.853 -5.345 1.00 94.25 174 GLU A C 1
ATOM 1345 O O . GLU A 1 174 ? 10.178 -9.029 -6.211 1.00 94.25 174 GLU A O 1
ATOM 1350 N N . PHE A 1 175 ? 10.690 -10.085 -4.305 1.00 89.88 175 PHE A N 1
ATOM 1351 C CA . PHE A 1 175 ? 12.018 -9.478 -4.214 1.00 89.88 175 PHE A CA 1
ATOM 1352 C C . PHE A 1 175 ? 13.045 -10.344 -4.947 1.00 89.88 175 PHE A C 1
ATOM 1354 O O . PHE A 1 175 ? 12.878 -11.558 -5.070 1.00 89.88 175 PHE A O 1
ATOM 1361 N N . GLN A 1 176 ? 14.133 -9.732 -5.416 1.00 88.56 176 GLN A N 1
ATOM 1362 C CA . GLN A 1 176 ? 15.230 -10.460 -6.045 1.00 88.56 176 GLN A CA 1
ATOM 1363 C C . GLN A 1 176 ? 16.343 -10.735 -5.017 1.00 88.56 176 GLN A C 1
ATOM 1365 O O . GLN A 1 176 ? 16.998 -9.796 -4.562 1.00 88.56 176 GLN A O 1
ATOM 1370 N N . PRO A 1 177 ? 16.599 -12.002 -4.632 1.00 85.12 177 PRO A N 1
ATOM 1371 C CA . PRO A 1 177 ? 17.649 -12.322 -3.670 1.00 85.12 177 PRO A CA 1
ATOM 1372 C C . PRO A 1 177 ? 19.019 -11.805 -4.116 1.00 85.12 177 PRO A C 1
ATOM 1374 O O . PRO A 1 177 ? 19.413 -11.975 -5.268 1.00 85.12 177 PRO A O 1
ATOM 1377 N N . GLY A 1 178 ? 19.752 -11.183 -3.192 1.00 83.12 178 GLY A N 1
ATOM 1378 C CA . GLY A 1 178 ? 21.057 -10.577 -3.474 1.00 83.12 178 GLY A CA 1
ATOM 1379 C C . GLY A 1 178 ? 20.994 -9.169 -4.076 1.00 83.12 178 GLY A C 1
ATOM 1380 O O . GLY A 1 178 ? 22.043 -8.552 -4.248 1.00 83.12 178 GLY A O 1
ATOM 1381 N N . PHE A 1 179 ? 19.797 -8.635 -4.340 1.00 80.69 179 PHE A N 1
ATOM 1382 C CA . PHE A 1 179 ? 19.599 -7.291 -4.874 1.00 80.69 179 PHE A CA 1
ATOM 1383 C C . PHE A 1 179 ? 18.661 -6.477 -3.977 1.00 80.69 179 PHE A C 1
ATOM 1385 O O . PHE A 1 179 ? 17.522 -6.860 -3.733 1.00 80.69 179 PHE A O 1
ATOM 1392 N N . GLY A 1 180 ? 19.130 -5.314 -3.518 1.00 78.00 180 GLY A N 1
ATOM 1393 C CA . GLY A 1 180 ? 18.296 -4.341 -2.810 1.00 78.00 180 GLY A CA 1
ATOM 1394 C C . GLY A 1 180 ? 17.594 -4.888 -1.558 1.00 78.00 180 GLY A C 1
ATOM 1395 O O . GLY A 1 180 ? 18.204 -5.557 -0.726 1.00 78.00 180 GLY A O 1
ATOM 1396 N N . ASN A 1 181 ? 16.323 -4.516 -1.407 1.00 83.81 181 ASN A N 1
ATOM 1397 C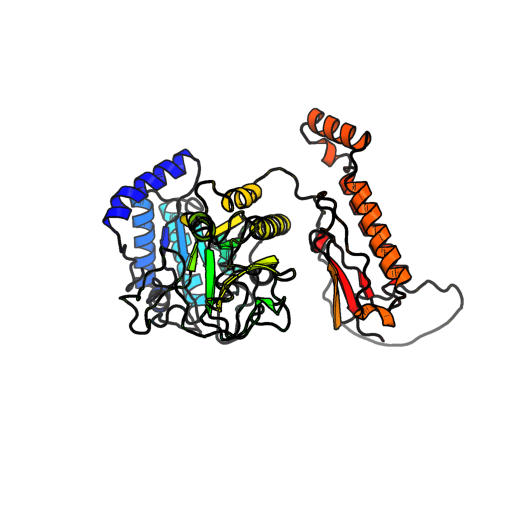 CA . ASN A 1 181 ? 15.468 -4.831 -0.265 1.00 83.81 181 ASN A CA 1
ATOM 1398 C C . ASN A 1 181 ? 14.798 -6.215 -0.428 1.00 83.81 181 ASN A C 1
ATOM 1400 O O . ASN A 1 181 ? 14.349 -6.554 -1.518 1.00 83.81 181 ASN A O 1
ATOM 1404 N N . ASP A 1 182 ? 14.687 -6.983 0.658 1.00 89.50 182 ASP A N 1
ATOM 1405 C CA . ASP A 1 182 ? 14.069 -8.320 0.730 1.00 89.50 182 ASP A CA 1
ATOM 1406 C C . ASP A 1 182 ? 12.547 -8.292 1.019 1.00 89.50 182 ASP A C 1
ATOM 1408 O O . ASP A 1 182 ? 11.931 -9.307 1.357 1.00 89.50 182 ASP A O 1
ATOM 1412 N N . ASN A 1 183 ? 11.920 -7.120 0.905 1.00 95.31 183 ASN A N 1
ATOM 1413 C CA . ASN A 1 183 ? 10.476 -6.954 1.036 1.00 95.31 183 ASN A CA 1
ATOM 1414 C C . ASN A 1 183 ? 9.783 -6.977 -0.333 1.00 95.31 183 ASN A C 1
ATOM 1416 O O . ASN A 1 183 ? 10.277 -6.427 -1.316 1.00 95.31 183 ASN A O 1
ATOM 1420 N N . SER A 1 184 ? 8.607 -7.593 -0.374 1.00 97.69 184 SER A N 1
ATOM 1421 C CA . SER A 1 184 ? 7.753 -7.704 -1.553 1.00 97.69 184 SER A CA 1
ATOM 1422 C C . SER A 1 184 ? 6.290 -7.847 -1.158 1.00 97.69 184 SER A C 1
ATOM 1424 O O . SER A 1 184 ? 5.972 -8.062 0.011 1.00 97.69 184 SER A O 1
ATOM 1426 N N . PHE A 1 185 ? 5.379 -7.765 -2.124 1.00 98.38 185 PHE A N 1
ATOM 1427 C CA . PHE A 1 185 ? 3.965 -8.073 -1.924 1.00 98.38 185 PHE A CA 1
ATOM 1428 C C . PHE A 1 185 ? 3.782 -9.457 -1.284 1.00 98.38 185 PHE A C 1
ATOM 1430 O O . PHE A 1 185 ? 3.096 -9.588 -0.270 1.00 98.38 185 PHE A O 1
ATOM 1437 N N . VAL A 1 186 ? 4.464 -10.475 -1.821 1.00 97.44 186 VAL A N 1
ATOM 1438 C CA . VAL A 1 186 ? 4.437 -11.851 -1.304 1.00 97.44 186 VAL A CA 1
ATOM 1439 C C . VAL A 1 186 ? 5.031 -11.938 0.103 1.00 97.44 186 VAL A C 1
ATOM 1441 O O . VAL A 1 186 ? 4.367 -12.442 1.015 1.00 97.44 186 VAL A O 1
ATOM 1444 N N . SER A 1 187 ? 6.248 -11.424 0.312 1.00 96.69 187 SER A N 1
ATOM 1445 C CA . SER A 1 187 ? 6.951 -11.588 1.591 1.00 96.69 187 SER A CA 1
ATOM 1446 C C . SER A 1 187 ? 6.277 -10.824 2.732 1.00 96.69 187 SER A C 1
ATOM 1448 O O . SER A 1 187 ? 6.307 -11.274 3.881 1.00 96.69 187 SER A O 1
ATOM 1450 N N . SER A 1 188 ? 5.585 -9.727 2.419 1.00 98.25 188 SER A N 1
ATOM 1451 C CA . SER A 1 188 ? 4.823 -8.939 3.389 1.00 98.25 188 SER A CA 1
ATOM 1452 C C . SER A 1 188 ? 3.587 -9.694 3.877 1.00 98.25 188 SER A C 1
ATOM 1454 O O . SER A 1 188 ? 3.379 -9.829 5.084 1.00 98.25 188 SER A O 1
ATOM 1456 N N . ILE A 1 189 ? 2.800 -10.268 2.960 1.00 98.38 189 ILE A N 1
ATOM 1457 C CA . ILE A 1 189 ? 1.643 -11.113 3.299 1.00 98.38 189 ILE A CA 1
ATOM 1458 C C . ILE A 1 189 ? 2.084 -12.280 4.191 1.00 98.38 189 ILE A C 1
ATOM 1460 O O . ILE A 1 189 ? 1.483 -12.537 5.237 1.00 98.38 189 ILE A O 1
ATOM 1464 N N . ASP A 1 190 ? 3.163 -12.963 3.809 1.00 97.44 190 ASP A N 1
ATOM 1465 C CA . ASP A 1 190 ? 3.698 -14.085 4.577 1.00 97.44 190 ASP A CA 1
ATOM 1466 C C . ASP A 1 190 ? 4.198 -13.666 5.959 1.00 97.44 190 ASP A C 1
ATOM 1468 O O . ASP A 1 190 ? 3.998 -14.401 6.927 1.00 97.44 190 ASP A O 1
ATOM 1472 N N . THR A 1 191 ? 4.817 -12.491 6.072 1.00 97.75 191 THR A N 1
ATOM 1473 C CA . THR A 1 191 ? 5.302 -11.945 7.345 1.00 97.75 191 THR A CA 1
ATOM 1474 C C . THR A 1 191 ? 4.152 -11.741 8.330 1.00 97.75 191 THR A C 1
ATOM 1476 O O . THR A 1 191 ? 4.211 -12.234 9.457 1.00 97.75 191 THR A O 1
ATOM 1479 N N . TRP A 1 192 ? 3.068 -11.090 7.903 1.00 98.62 192 TRP A N 1
ATOM 1480 C CA . TRP A 1 192 ? 1.911 -10.833 8.765 1.00 98.62 192 TRP A CA 1
ATOM 1481 C C . TRP A 1 192 ? 1.111 -12.105 9.091 1.00 98.62 192 TRP A C 1
ATOM 1483 O O . TRP A 1 192 ? 0.675 -12.276 10.232 1.00 98.62 192 TRP A O 1
ATOM 1493 N N . LYS A 1 193 ? 0.986 -13.045 8.142 1.00 98.31 193 LYS A N 1
ATOM 1494 C CA . LYS A 1 193 ? 0.372 -14.364 8.391 1.00 98.31 193 LYS A CA 1
ATOM 1495 C C . LYS A 1 193 ? 1.159 -15.179 9.415 1.00 98.31 193 LYS A C 1
ATOM 1497 O O . LYS A 1 193 ? 0.574 -15.710 10.355 1.00 98.31 193 LYS A O 1
ATOM 1502 N N . LYS A 1 194 ? 2.487 -15.268 9.259 1.00 98.00 194 LYS A N 1
ATOM 1503 C CA . LYS A 1 194 ? 3.369 -15.987 10.200 1.00 98.00 194 LYS A CA 1
ATOM 1504 C C . LYS A 1 194 ? 3.316 -15.389 11.601 1.00 98.00 194 LYS A C 1
ATOM 1506 O O . LYS A 1 194 ? 3.448 -16.128 12.569 1.00 98.00 194 LYS A O 1
ATOM 1511 N N . ALA A 1 195 ? 3.066 -14.085 11.699 1.00 98.31 195 ALA A N 1
ATOM 1512 C CA . ALA A 1 195 ? 2.878 -13.397 12.966 1.00 98.31 195 ALA A CA 1
ATOM 1513 C C . ALA A 1 195 ? 1.449 -13.507 13.542 1.00 98.31 195 ALA A C 1
ATOM 1515 O O . ALA A 1 195 ? 1.123 -12.832 14.515 1.00 98.31 195 ALA A O 1
ATOM 1516 N N . GLY A 1 196 ? 0.589 -14.363 12.979 1.00 98.00 196 GLY A N 1
ATOM 1517 C CA . GLY A 1 196 ? -0.693 -14.741 13.577 1.00 98.00 196 GLY A CA 1
ATOM 1518 C C . GLY A 1 196 ? -1.911 -13.954 13.091 1.00 98.00 196 GLY A C 1
ATOM 1519 O O . GLY A 1 196 ? -2.975 -14.074 13.700 1.00 98.00 196 GLY A O 1
ATOM 1520 N N . ILE A 1 197 ? -1.800 -13.165 12.015 1.00 98.50 197 ILE A N 1
ATOM 1521 C CA . ILE A 1 197 ? -2.967 -12.522 11.395 1.00 98.50 197 ILE A CA 1
ATOM 1522 C C . ILE A 1 197 ? -3.670 -13.500 10.441 1.00 98.50 197 ILE A C 1
ATOM 1524 O O . ILE A 1 197 ? -3.027 -14.019 9.524 1.00 98.50 197 ILE A O 1
ATOM 1528 N N . PRO A 1 198 ? -4.987 -13.727 10.599 1.00 97.19 198 PRO A N 1
ATOM 1529 C CA . PRO A 1 198 ? -5.752 -14.534 9.657 1.00 97.19 198 PRO A CA 1
ATOM 1530 C C . PRO A 1 198 ? -5.773 -13.909 8.248 1.00 97.19 198 PRO A C 1
ATOM 1532 O O . PRO A 1 198 ? -5.967 -12.693 8.141 1.00 97.19 198 PRO A O 1
ATOM 1535 N N . PRO A 1 199 ? -5.604 -14.693 7.164 1.00 95.94 199 PRO A N 1
ATOM 1536 C CA . PRO A 1 199 ? -5.594 -14.174 5.793 1.00 95.94 199 PRO A CA 1
ATOM 1537 C C . PRO A 1 199 ? -6.816 -13.316 5.445 1.00 95.94 199 PRO A C 1
ATOM 1539 O O . PRO A 1 199 ? -6.671 -12.248 4.856 1.00 95.94 199 PRO A O 1
ATOM 1542 N N . GLU A 1 200 ? -8.005 -13.710 5.900 1.00 96.75 200 GLU A N 1
ATOM 1543 C CA . GLU A 1 200 ? -9.271 -13.010 5.673 1.00 96.75 200 GLU A CA 1
ATOM 1544 C C . GLU A 1 200 ? -9.347 -11.620 6.333 1.00 96.75 200 GLU A C 1
ATOM 1546 O O . GLU A 1 200 ? -10.264 -10.851 6.050 1.00 96.75 200 GLU A O 1
ATOM 1551 N N . LYS A 1 201 ? -8.384 -11.277 7.199 1.00 98.19 201 LYS A N 1
ATOM 1552 C CA . LYS A 1 201 ? -8.225 -9.938 7.787 1.00 98.19 201 LYS A CA 1
ATOM 1553 C C . LYS A 1 201 ? -7.135 -9.106 7.116 1.00 98.19 201 LYS A C 1
ATOM 1555 O O . LYS A 1 201 ? -6.931 -7.961 7.504 1.00 98.19 201 LYS A O 1
ATOM 1560 N N . ILE A 1 202 ? -6.425 -9.641 6.130 1.00 98.69 202 ILE A N 1
ATOM 1561 C CA . ILE A 1 202 ? -5.375 -8.919 5.409 1.00 98.69 202 ILE A CA 1
ATOM 1562 C C . ILE A 1 202 ? -5.962 -8.337 4.124 1.00 98.69 202 ILE A C 1
ATOM 1564 O O . ILE A 1 202 ? -6.572 -9.056 3.335 1.00 98.69 202 ILE A O 1
ATOM 1568 N N . ALA A 1 203 ? -5.727 -7.049 3.886 1.00 98.31 203 ALA A N 1
ATOM 1569 C CA . ALA A 1 203 ? -5.761 -6.474 2.549 1.00 98.31 203 ALA A CA 1
ATOM 1570 C C . ALA A 1 203 ? -4.368 -5.997 2.166 1.00 98.31 203 ALA A C 1
ATOM 1572 O O . ALA A 1 203 ? -3.795 -5.147 2.837 1.00 98.31 203 ALA A O 1
ATOM 1573 N N . SER A 1 204 ? -3.813 -6.547 1.091 1.00 98.44 204 SER A N 1
ATOM 1574 C CA . SER A 1 204 ? -2.498 -6.122 0.613 1.00 98.44 204 SER A CA 1
ATOM 1575 C C . SER A 1 204 ? -2.632 -4.962 -0.373 1.00 98.44 204 SER A C 1
ATOM 1577 O O . SER A 1 204 ? -3.550 -4.941 -1.194 1.00 98.44 204 SER A O 1
ATOM 1579 N N . GLY A 1 205 ? -1.744 -3.984 -0.248 1.00 98.25 205 GLY A N 1
ATOM 1580 C CA . GLY A 1 205 ? -1.756 -2.720 -0.970 1.00 98.25 205 GLY A CA 1
ATOM 1581 C C . GLY A 1 205 ? -1.238 -2.832 -2.400 1.00 98.25 205 GLY A C 1
ATOM 1582 O O . GLY A 1 205 ? -0.327 -3.606 -2.689 1.00 98.25 205 GLY A O 1
ATOM 1583 N N . LEU A 1 206 ? -1.811 -2.024 -3.284 1.00 98.75 206 LEU A N 1
ATOM 1584 C CA . LEU A 1 206 ? -1.454 -1.873 -4.687 1.00 98.75 206 LEU A CA 1
ATOM 1585 C C . LEU A 1 206 ? -1.188 -0.392 -4.964 1.00 98.75 206 LEU A C 1
ATOM 1587 O O . LEU A 1 206 ? -1.997 0.453 -4.580 1.00 98.75 206 LEU A O 1
ATOM 1591 N N . ALA A 1 207 ? -0.073 -0.090 -5.625 1.00 97.88 207 ALA A N 1
ATOM 1592 C CA . ALA A 1 207 ? 0.272 1.270 -6.017 1.00 97.88 207 ALA A CA 1
ATOM 1593 C C . ALA A 1 207 ? -0.330 1.587 -7.388 1.00 97.88 207 ALA A C 1
ATOM 1595 O O . ALA A 1 207 ? -0.088 0.864 -8.350 1.00 97.88 207 ALA A O 1
ATOM 1596 N N . PHE A 1 208 ? -1.084 2.677 -7.489 1.00 98.62 208 PHE A N 1
ATOM 1597 C CA . PHE A 1 208 ? -1.540 3.253 -8.762 1.00 98.62 208 PHE A CA 1
ATOM 1598 C C . PHE A 1 208 ? -0.592 4.354 -9.256 1.00 98.62 208 PHE A C 1
ATOM 1600 O O . PHE A 1 208 ? -0.922 5.170 -10.114 1.00 98.62 208 PHE A O 1
ATOM 1607 N N . TYR A 1 209 ? 0.635 4.327 -8.748 1.00 98.75 209 TYR A N 1
ATOM 1608 C CA . TYR A 1 209 ? 1.708 5.239 -9.082 1.00 98.75 209 TYR A CA 1
ATOM 1609 C C . TYR A 1 209 ? 3.039 4.497 -9.191 1.00 98.75 209 TYR A C 1
ATOM 1611 O O . TYR A 1 209 ? 3.248 3.396 -8.669 1.00 98.75 209 TYR A O 1
ATOM 1619 N N . GLY A 1 210 ? 3.973 5.147 -9.866 1.00 98.44 210 GLY A N 1
ATOM 1620 C CA . GLY A 1 210 ? 5.375 4.802 -9.890 1.00 98.44 210 GLY A CA 1
ATOM 1621 C C . GLY A 1 210 ? 6.238 5.774 -9.103 1.00 98.44 210 GLY A C 1
ATOM 1622 O O . GLY A 1 210 ? 5.844 6.902 -8.802 1.00 98.44 210 GLY A O 1
ATOM 1623 N N . ARG A 1 211 ? 7.463 5.336 -8.819 1.00 98.44 211 ARG A N 1
ATOM 1624 C CA . ARG A 1 211 ? 8.530 6.166 -8.260 1.00 98.44 211 ARG A CA 1
ATOM 1625 C C . ARG A 1 211 ? 9.666 6.295 -9.248 1.00 98.44 211 ARG A C 1
ATOM 1627 O O . ARG A 1 211 ? 10.085 5.306 -9.854 1.00 98.44 211 ARG A O 1
ATOM 1634 N N . SER A 1 212 ? 10.169 7.516 -9.374 1.00 98.31 212 SER A N 1
ATOM 1635 C CA . SER A 1 212 ? 11.275 7.836 -10.260 1.00 98.31 212 SER A CA 1
ATOM 1636 C C . SER A 1 212 ? 12.570 8.152 -9.522 1.00 98.31 212 SER A C 1
ATOM 1638 O O . SER A 1 212 ? 12.578 8.545 -8.355 1.00 98.31 212 SER A O 1
ATOM 1640 N N . ALA A 1 213 ? 13.682 7.945 -10.221 1.00 98.12 213 ALA A N 1
ATOM 1641 C CA . ALA A 1 213 ? 15.024 8.280 -9.768 1.00 98.12 213 ALA A CA 1
ATOM 1642 C C . ALA A 1 213 ? 15.924 8.606 -10.966 1.00 98.12 213 ALA A C 1
ATOM 1644 O O . ALA A 1 213 ? 15.658 8.185 -12.094 1.00 98.12 213 ALA A O 1
ATOM 1645 N N . THR A 1 214 ? 17.015 9.329 -10.722 1.00 98.44 214 THR A N 1
ATOM 1646 C CA . THR A 1 214 ? 18.037 9.587 -11.743 1.00 98.44 214 THR A CA 1
ATOM 1647 C C . THR A 1 214 ? 19.079 8.474 -11.704 1.00 98.44 214 THR A C 1
ATOM 1649 O O . THR A 1 214 ? 19.844 8.362 -10.742 1.00 98.44 214 THR A O 1
ATOM 1652 N N . ALA A 1 215 ? 19.130 7.639 -12.741 1.00 98.00 215 ALA A N 1
ATOM 1653 C CA . ALA A 1 215 ? 20.137 6.592 -12.853 1.00 98.00 215 ALA A CA 1
ATOM 1654 C C . ALA A 1 215 ? 21.514 7.191 -13.179 1.00 98.00 215 ALA A C 1
ATOM 1656 O O . ALA A 1 215 ? 21.647 8.143 -13.953 1.00 98.00 215 ALA A O 1
ATOM 1657 N N . LYS A 1 216 ? 22.575 6.602 -12.626 1.00 97.50 216 LYS A N 1
ATOM 1658 C CA . LYS A 1 216 ? 23.963 6.987 -12.942 1.00 97.50 216 LYS A CA 1
ATOM 1659 C C . LYS A 1 216 ? 24.476 6.308 -14.208 1.00 97.50 216 LYS A C 1
ATOM 1661 O O . LYS A 1 216 ? 25.419 6.801 -14.829 1.00 97.50 216 LYS A O 1
ATOM 1666 N N . GLU A 1 217 ? 23.824 5.224 -14.606 1.00 95.81 217 GLU A N 1
ATOM 1667 C CA . GLU A 1 217 ? 24.194 4.386 -15.739 1.00 95.81 217 GLU A CA 1
ATOM 1668 C C . GLU A 1 217 ? 23.106 4.379 -16.818 1.00 95.81 217 GLU A C 1
ATOM 1670 O O . GLU A 1 217 ? 21.950 4.727 -16.582 1.00 95.81 217 GLU A O 1
ATOM 1675 N N . ASP A 1 218 ? 23.497 3.998 -18.033 1.00 96.31 218 ASP A N 1
ATOM 1676 C CA . ASP A 1 218 ? 22.565 3.802 -19.140 1.00 96.31 218 ASP A CA 1
ATOM 1677 C C . ASP A 1 218 ? 21.868 2.447 -18.987 1.00 96.31 218 ASP A C 1
ATOM 1679 O O . ASP A 1 218 ? 22.396 1.406 -19.389 1.00 96.31 218 ASP A O 1
ATOM 1683 N N . MET A 1 219 ? 20.665 2.469 -18.411 1.00 96.56 219 MET A N 1
ATOM 1684 C CA . MET A 1 219 ? 19.898 1.258 -18.115 1.00 96.56 219 MET A CA 1
ATOM 1685 C C . MET A 1 219 ? 19.400 0.538 -19.375 1.00 96.56 219 MET A C 1
ATOM 1687 O O . MET A 1 219 ? 18.941 -0.596 -19.282 1.00 96.56 219 MET A O 1
ATOM 1691 N N . THR A 1 220 ? 19.526 1.120 -20.575 1.00 94.94 220 THR A N 1
ATOM 1692 C CA . THR A 1 220 ? 19.212 0.382 -21.812 1.00 94.94 220 THR A CA 1
ATOM 1693 C C . THR A 1 220 ? 20.177 -0.783 -22.050 1.00 94.94 220 THR A C 1
ATOM 1695 O O . THR A 1 220 ? 19.797 -1.771 -22.679 1.00 94.94 220 THR A O 1
ATOM 1698 N N . LYS A 1 221 ? 21.388 -0.709 -21.478 1.00 93.81 221 LYS A N 1
ATOM 1699 C CA . LYS A 1 221 ? 22.460 -1.710 -21.599 1.00 93.81 221 LYS A CA 1
ATOM 1700 C C . LYS A 1 221 ? 22.386 -2.842 -20.571 1.00 93.81 221 LYS A C 1
ATOM 1702 O O . LYS A 1 221 ? 23.236 -3.726 -20.596 1.00 93.81 221 LYS A O 1
ATOM 1707 N N . SER A 1 222 ? 21.405 -2.806 -19.673 1.00 90.06 222 SER A N 1
ATOM 1708 C CA . SER A 1 222 ? 21.193 -3.805 -18.625 1.00 90.06 222 SER A CA 1
ATOM 1709 C C . SER A 1 222 ? 19.745 -4.272 -18.640 1.00 90.06 222 SER A C 1
ATOM 1711 O O . SER A 1 222 ? 18.841 -3.476 -18.884 1.00 90.06 222 SER A O 1
ATOM 1713 N N . ASP A 1 223 ? 19.503 -5.547 -18.363 1.00 86.81 223 ASP A N 1
ATOM 1714 C CA . ASP A 1 223 ? 18.143 -6.068 -18.175 1.00 86.81 223 ASP A CA 1
ATOM 1715 C C . ASP A 1 223 ? 17.687 -6.012 -16.712 1.00 86.81 223 ASP A C 1
ATOM 1717 O O . ASP A 1 223 ? 16.531 -6.294 -16.412 1.00 86.81 223 ASP A O 1
ATOM 1721 N N . SER A 1 224 ? 18.568 -5.576 -15.807 1.00 91.62 224 SER A N 1
ATOM 1722 C CA . SER A 1 224 ? 18.253 -5.396 -14.393 1.00 91.62 224 SER A CA 1
ATOM 1723 C C . SER A 1 224 ? 17.853 -3.956 -14.087 1.00 91.62 224 SER A C 1
ATOM 1725 O O . SER A 1 224 ? 18.601 -3.017 -14.376 1.00 91.62 224 SER A O 1
ATOM 1727 N N . GLN A 1 225 ? 16.721 -3.795 -13.401 1.00 94.75 225 GLN A N 1
ATOM 1728 C CA . GLN A 1 225 ? 16.287 -2.512 -12.844 1.00 94.75 225 GLN A CA 1
ATOM 1729 C C . GLN A 1 225 ? 17.098 -2.067 -11.619 1.00 94.75 225 GLN A C 1
ATOM 1731 O O . GLN A 1 225 ? 16.905 -0.949 -11.152 1.00 94.75 225 GLN A O 1
ATOM 1736 N N . TYR A 1 226 ? 17.988 -2.912 -11.090 1.00 95.62 226 TYR A N 1
ATOM 1737 C CA . TYR A 1 226 ? 18.847 -2.595 -9.952 1.00 95.62 226 TYR A CA 1
ATOM 1738 C C . TYR A 1 226 ? 20.162 -1.983 -10.430 1.00 95.62 226 TYR A C 1
ATOM 1740 O O . TYR A 1 226 ? 21.110 -2.699 -10.748 1.00 95.62 226 TYR A O 1
ATOM 1748 N N . GLN A 1 227 ? 20.209 -0.654 -10.507 1.00 95.88 227 GLN A N 1
ATOM 1749 C CA . GLN A 1 227 ? 21.345 0.112 -11.019 1.00 95.88 227 GLN A CA 1
ATOM 1750 C C . GLN A 1 227 ? 21.725 1.238 -10.050 1.00 95.88 227 GLN A C 1
ATOM 1752 O O . GLN A 1 227 ? 20.872 1.726 -9.307 1.00 95.88 227 GLN A O 1
ATOM 1757 N N . PRO A 1 228 ? 22.987 1.695 -10.029 1.00 96.69 228 PRO A N 1
ATOM 1758 C CA . PRO A 1 228 ? 23.361 2.853 -9.227 1.00 96.69 228 PRO A CA 1
ATOM 1759 C C . PRO A 1 228 ? 22.536 4.094 -9.609 1.00 96.69 228 PRO A C 1
ATOM 1761 O O . PRO A 1 228 ? 22.428 4.439 -10.787 1.00 96.69 228 PRO A O 1
ATOM 1764 N N . GLN A 1 229 ? 22.002 4.807 -8.615 1.00 96.81 229 GLN A N 1
ATOM 1765 C CA . GLN A 1 229 ? 21.187 6.014 -8.808 1.00 96.81 229 GLN A CA 1
ATOM 1766 C C . GLN A 1 229 ? 21.643 7.177 -7.913 1.00 96.81 229 GLN A C 1
ATOM 1768 O O . GLN A 1 229 ? 22.486 7.025 -7.016 1.00 96.81 229 GLN A O 1
ATOM 1773 N N . GLU A 1 230 ? 21.120 8.370 -8.177 1.00 97.19 230 GLU A N 1
ATOM 1774 C CA . GLU A 1 230 ? 21.208 9.521 -7.277 1.00 97.19 230 GLU A CA 1
ATOM 1775 C C . GLU A 1 230 ? 20.271 9.331 -6.077 1.00 97.19 230 GLU A C 1
ATOM 1777 O O . GLU A 1 230 ? 19.088 9.051 -6.247 1.00 97.19 230 GLU A O 1
ATOM 1782 N N . ALA A 1 231 ? 20.811 9.472 -4.862 1.00 95.88 231 ALA A N 1
ATOM 1783 C CA . ALA A 1 231 ? 20.061 9.287 -3.623 1.00 95.88 231 ALA A CA 1
ATOM 1784 C C . ALA A 1 231 ? 19.610 10.636 -3.045 1.00 95.88 231 ALA A C 1
ATOM 1786 O O . ALA A 1 231 ? 20.405 11.573 -2.963 1.00 95.88 231 ALA A O 1
ATOM 1787 N N . GLY A 1 232 ? 18.356 10.715 -2.601 1.00 93.50 232 GLY A N 1
ATOM 1788 C CA . GLY A 1 232 ? 17.766 11.883 -1.942 1.00 93.50 232 GLY A CA 1
ATOM 1789 C C . GLY A 1 232 ? 17.454 13.060 -2.870 1.00 93.50 232 GLY A C 1
ATOM 1790 O O . GLY A 1 232 ? 17.179 14.147 -2.374 1.00 93.50 232 GLY A O 1
ATOM 1791 N N . ASN A 1 233 ? 17.516 12.858 -4.188 1.00 93.19 233 ASN A N 1
ATOM 1792 C CA . ASN A 1 233 ? 17.237 13.880 -5.196 1.00 93.19 233 ASN A CA 1
ATOM 1793 C C . ASN A 1 233 ? 16.367 13.287 -6.319 1.00 93.19 233 ASN A C 1
ATOM 1795 O O . ASN A 1 233 ? 16.883 12.993 -7.401 1.00 93.19 233 ASN A O 1
ATOM 1799 N N . PRO A 1 234 ? 15.078 13.008 -6.053 1.00 96.00 234 PRO A N 1
ATOM 1800 C CA . PRO A 1 234 ? 14.172 12.535 -7.093 1.00 96.00 234 PRO A CA 1
ATOM 1801 C C . PRO A 1 234 ? 14.087 13.558 -8.243 1.00 96.00 234 PRO A C 1
ATOM 1803 O O . PRO A 1 234 ? 14.059 14.766 -7.985 1.00 96.00 234 PRO A O 1
ATOM 1806 N N . PRO A 1 235 ? 14.050 13.106 -9.510 1.00 97.19 235 PRO A N 1
ATOM 1807 C CA . PRO A 1 235 ? 13.742 13.986 -10.628 1.00 97.19 235 PRO A CA 1
ATOM 1808 C C . PRO A 1 235 ? 12.276 14.435 -10.551 1.00 97.19 235 PRO A C 1
ATOM 1810 O O . PRO A 1 235 ? 11.492 13.908 -9.766 1.00 97.19 235 PRO A O 1
ATOM 1813 N N . HIS A 1 236 ? 11.898 15.396 -11.394 1.00 96.75 236 HIS A N 1
ATOM 1814 C CA . HIS A 1 236 ? 10.495 15.779 -11.540 1.00 96.75 236 HIS A CA 1
ATOM 1815 C C . HIS A 1 236 ? 9.657 14.572 -11.969 1.00 96.75 236 HIS A C 1
ATOM 1817 O O . HIS A 1 236 ? 9.995 13.889 -12.942 1.00 96.75 236 HIS A O 1
ATOM 1823 N N . GLY A 1 237 ? 8.593 14.323 -11.211 1.00 96.50 237 GLY A N 1
ATOM 1824 C CA . GLY A 1 237 ? 7.562 13.346 -11.500 1.00 96.50 237 GLY A CA 1
ATOM 1825 C C . GLY A 1 237 ? 6.673 13.768 -12.666 1.00 96.50 237 GLY A C 1
ATOM 1826 O O . GLY A 1 237 ? 7.110 14.456 -13.594 1.00 96.50 237 GLY A O 1
ATOM 1827 N N . ASP A 1 238 ? 5.417 13.351 -12.604 1.00 96.75 238 ASP A N 1
ATOM 1828 C CA . ASP A 1 238 ? 4.405 13.754 -13.577 1.00 96.75 238 ASP A CA 1
ATOM 1829 C C . ASP A 1 238 ? 4.026 15.247 -13.475 1.00 96.75 238 ASP A C 1
ATOM 1831 O O . ASP A 1 238 ? 4.578 16.004 -12.675 1.00 96.75 238 ASP A O 1
ATOM 1835 N N . ALA A 1 239 ? 3.075 15.702 -14.290 1.00 94.50 239 ALA A N 1
ATOM 1836 C CA . ALA A 1 239 ? 2.634 17.095 -14.334 1.00 94.50 239 ALA A CA 1
ATOM 1837 C C . ALA A 1 239 ? 2.008 17.619 -13.025 1.00 94.50 239 ALA A C 1
ATOM 1839 O O . ALA A 1 239 ? 1.817 18.831 -12.894 1.00 94.50 239 ALA A O 1
ATOM 1840 N N . LEU A 1 240 ? 1.662 16.740 -12.078 1.00 94.06 240 LEU A N 1
ATOM 1841 C CA . LEU A 1 240 ? 1.134 17.095 -10.760 1.00 94.06 240 LEU A CA 1
ATOM 1842 C C . LEU A 1 240 ? 2.202 17.035 -9.660 1.00 94.06 240 LEU A C 1
ATOM 1844 O O . LEU A 1 240 ? 1.917 17.453 -8.534 1.00 94.06 240 LEU A O 1
ATOM 1848 N N . ASP A 1 241 ? 3.416 16.565 -9.963 1.00 94.94 241 ASP A N 1
ATOM 1849 C CA . ASP A 1 241 ? 4.535 16.600 -9.028 1.00 94.94 241 ASP A CA 1
ATOM 1850 C C . ASP A 1 241 ? 5.026 18.039 -8.849 1.00 94.94 241 ASP A C 1
ATOM 1852 O O . ASP A 1 241 ? 5.711 18.619 -9.691 1.00 94.94 241 ASP A O 1
ATOM 1856 N N . ALA A 1 242 ? 4.647 18.638 -7.728 1.00 93.81 242 ALA A N 1
ATOM 1857 C CA . ALA A 1 242 ? 5.033 19.988 -7.366 1.00 93.81 242 ALA A CA 1
ATOM 1858 C C . ALA A 1 242 ? 5.995 19.960 -6.183 1.00 93.81 242 ALA A C 1
ATOM 1860 O O . ALA A 1 242 ? 5.928 19.084 -5.322 1.00 93.81 242 ALA A O 1
ATOM 1861 N N . TRP A 1 243 ? 6.859 20.976 -6.108 1.00 94.38 243 TRP A N 1
ATOM 1862 C CA . TRP A 1 243 ? 7.680 21.168 -4.920 1.00 94.38 243 TRP A CA 1
ATOM 1863 C C . TRP A 1 243 ? 6.777 21.303 -3.694 1.00 94.38 243 TRP A C 1
ATOM 1865 O O . TRP A 1 243 ? 5.885 22.157 -3.659 1.00 94.38 243 TRP A O 1
ATOM 1875 N N . TRP A 1 244 ? 7.035 20.478 -2.687 1.00 91.44 244 TRP A N 1
ATOM 1876 C CA . TRP A 1 244 ? 6.302 20.495 -1.435 1.00 91.44 244 TRP A CA 1
ATOM 1877 C C . TRP A 1 244 ? 7.247 20.249 -0.261 1.00 91.44 244 TRP A C 1
ATOM 1879 O O . TRP A 1 244 ? 8.249 19.549 -0.391 1.00 91.44 244 TRP A O 1
ATOM 1889 N N . GLN A 1 245 ? 6.920 20.841 0.881 1.00 92.06 245 GLN A N 1
ATOM 1890 C CA . GLN A 1 245 ? 7.587 20.620 2.157 1.00 92.06 245 GLN A CA 1
ATOM 1891 C C . GLN A 1 245 ? 6.517 20.537 3.233 1.00 92.06 245 GLN A C 1
ATOM 1893 O O . GLN A 1 245 ? 5.609 21.372 3.257 1.00 92.06 245 GLN A O 1
ATOM 1898 N N . ASP A 1 246 ? 6.652 19.572 4.133 1.00 90.25 246 ASP A N 1
ATOM 1899 C CA . ASP A 1 246 ? 5.788 19.422 5.287 1.00 90.25 246 ASP A CA 1
ATOM 1900 C C . ASP A 1 246 ? 5.932 20.643 6.205 1.00 90.25 246 ASP A C 1
ATOM 1902 O O . ASP A 1 246 ? 6.967 20.819 6.859 1.00 90.25 246 ASP A O 1
ATOM 1906 N N . PRO A 1 247 ? 4.899 21.501 6.307 1.00 88.75 247 PRO A N 1
ATOM 1907 C CA . PRO A 1 247 ? 4.993 22.721 7.101 1.00 88.75 247 PRO A CA 1
ATOM 1908 C C . PRO A 1 247 ? 5.065 22.442 8.608 1.00 88.75 247 PRO A C 1
ATOM 1910 O O . PRO A 1 247 ? 5.304 23.363 9.390 1.00 88.75 247 PRO A O 1
ATOM 1913 N N . TYR A 1 248 ? 4.851 21.194 9.031 1.00 87.69 248 TYR A N 1
ATOM 1914 C CA . TYR A 1 248 ? 4.855 20.783 10.429 1.00 87.69 248 TYR A CA 1
ATOM 1915 C C . TYR A 1 248 ? 6.064 19.927 10.800 1.00 87.69 248 TYR A C 1
ATOM 1917 O O . TYR A 1 248 ? 6.206 19.570 11.971 1.00 87.69 248 TYR A O 1
ATOM 1925 N N . CYS A 1 249 ? 6.955 19.639 9.846 1.00 90.44 249 CYS A N 1
ATOM 1926 C CA . CYS A 1 249 ? 8.194 18.934 10.114 1.00 90.44 249 CYS A CA 1
ATOM 1927 C C . CYS A 1 249 ? 9.424 19.755 9.719 1.00 90.44 249 CYS A C 1
ATOM 1929 O O . CYS A 1 249 ? 9.786 19.858 8.554 1.00 90.44 249 CYS A O 1
ATOM 1931 N N . SER A 1 250 ? 10.145 20.270 10.717 1.00 91.06 250 SER A N 1
ATOM 1932 C CA . SER A 1 250 ? 11.404 21.000 10.508 1.00 91.06 250 SER A CA 1
ATOM 1933 C C . SER A 1 250 ? 12.547 20.153 9.937 1.00 91.06 250 SER A C 1
ATOM 1935 O O . SER A 1 250 ? 13.544 20.709 9.484 1.00 91.06 250 SER A O 1
ATOM 1937 N N . GLU A 1 251 ? 12.446 18.825 10.009 1.00 91.25 251 GLU A N 1
ATOM 1938 C CA . GLU A 1 251 ? 13.420 17.896 9.428 1.00 91.25 251 GLU A CA 1
ATOM 1939 C C . GLU A 1 251 ? 13.111 17.548 7.968 1.00 91.25 251 GLU A C 1
ATOM 1941 O O . GLU A 1 251 ? 13.985 17.020 7.275 1.00 91.25 251 GLU A O 1
ATOM 1946 N N . ASP A 1 252 ? 11.900 17.851 7.486 1.00 90.75 252 ASP A N 1
ATOM 1947 C CA . ASP A 1 252 ? 11.583 17.683 6.078 1.00 90.75 252 ASP A CA 1
ATOM 1948 C C . ASP A 1 252 ? 12.317 18.752 5.266 1.00 90.75 252 ASP A C 1
ATOM 1950 O O . ASP A 1 252 ? 12.185 19.955 5.494 1.00 90.75 252 ASP A O 1
ATOM 1954 N N . LYS A 1 253 ? 13.124 18.303 4.308 1.00 89.94 253 LYS A N 1
ATOM 1955 C CA . LYS A 1 253 ? 13.903 19.186 3.435 1.00 89.94 253 LYS A CA 1
ATOM 1956 C C . LYS A 1 253 ? 13.049 19.780 2.320 1.00 89.94 253 LYS A C 1
ATOM 1958 O O . LYS A 1 253 ? 13.481 20.749 1.694 1.00 89.94 253 LYS A O 1
ATOM 1963 N N . GLY A 1 254 ? 11.868 19.207 2.090 1.00 90.75 254 GLY A N 1
ATOM 1964 C CA . GLY A 1 254 ? 11.041 19.497 0.939 1.00 90.75 254 GLY A CA 1
ATOM 1965 C C . GLY A 1 254 ? 11.701 19.082 -0.371 1.00 90.75 254 GLY A C 1
ATOM 1966 O O . GLY A 1 254 ? 12.898 18.792 -0.453 1.00 90.75 254 GLY A O 1
ATOM 1967 N N . GLY A 1 255 ? 10.909 19.063 -1.429 1.00 93.75 255 GLY A N 1
ATOM 1968 C CA . GLY A 1 255 ? 11.393 18.691 -2.743 1.00 93.75 255 GLY A CA 1
ATOM 1969 C C . GLY A 1 255 ? 10.282 18.254 -3.671 1.00 93.75 255 GLY A C 1
ATOM 1970 O O . GLY A 1 255 ? 9.097 18.372 -3.367 1.00 93.75 255 GLY A O 1
ATOM 1971 N N . LEU A 1 256 ? 10.711 17.761 -4.824 1.00 95.38 256 LEU A N 1
ATOM 1972 C CA . LEU A 1 256 ? 9.863 16.994 -5.723 1.00 95.38 256 LEU A CA 1
ATOM 1973 C C . LEU A 1 256 ? 9.684 15.594 -5.138 1.00 95.38 256 LEU A C 1
ATOM 1975 O O . LEU A 1 256 ? 10.572 15.086 -4.448 1.00 95.38 256 LEU A O 1
ATOM 1979 N N . SER A 1 257 ? 8.544 14.969 -5.397 1.00 94.62 257 SER A N 1
ATOM 1980 C CA . SER A 1 257 ? 8.280 13.611 -4.923 1.00 94.62 257 SER A CA 1
ATOM 1981 C C . SER A 1 257 ? 8.866 12.553 -5.861 1.00 94.62 257 SER A C 1
ATOM 1983 O O . SER A 1 257 ? 9.160 11.433 -5.430 1.00 94.62 257 SER A O 1
ATOM 1985 N N . GLY A 1 258 ? 9.028 12.894 -7.146 1.00 97.12 258 GLY A N 1
ATOM 1986 C CA . GLY A 1 258 ? 9.362 11.943 -8.200 1.00 97.12 258 GLY A CA 1
ATOM 1987 C C . GLY A 1 258 ? 8.261 10.911 -8.446 1.00 97.12 258 GLY A C 1
ATOM 1988 O O . GLY A 1 258 ? 8.549 9.846 -9.003 1.00 97.12 258 GLY A O 1
ATOM 1989 N N . VAL A 1 259 ? 7.031 11.179 -8.003 1.00 98.19 259 VAL A N 1
ATOM 1990 C CA . VAL A 1 259 ? 5.875 10.299 -8.192 1.00 98.19 259 VAL A CA 1
ATOM 1991 C C . VAL A 1 259 ? 5.325 10.454 -9.607 1.00 98.19 259 VAL A C 1
ATOM 1993 O O . VAL A 1 259 ? 5.228 11.553 -10.146 1.00 98.19 259 VAL A O 1
ATOM 1996 N N . TRP A 1 260 ? 4.966 9.323 -10.206 1.00 98.38 260 TRP A N 1
ATOM 1997 C CA . TRP A 1 260 ? 4.295 9.254 -11.498 1.00 98.38 260 TRP A CA 1
ATOM 1998 C C . TRP A 1 260 ? 2.975 8.521 -11.339 1.00 98.38 260 TRP A C 1
ATOM 2000 O O . TRP A 1 260 ? 2.976 7.297 -11.231 1.00 98.38 260 TRP A O 1
ATOM 2010 N N . ARG A 1 261 ? 1.848 9.230 -11.351 1.00 98.38 261 ARG A N 1
ATOM 2011 C CA . ARG A 1 261 ? 0.530 8.586 -11.370 1.00 98.38 261 ARG A CA 1
ATOM 2012 C C . ARG A 1 261 ? 0.393 7.741 -12.632 1.00 98.38 261 ARG A C 1
ATOM 2014 O O . ARG A 1 261 ? 0.820 8.166 -13.711 1.00 98.38 261 ARG A O 1
ATOM 2021 N N . TYR A 1 262 ? -0.215 6.563 -12.530 1.00 98.56 262 TYR A N 1
ATOM 2022 C CA . TYR A 1 262 ? -0.389 5.680 -13.683 1.00 98.56 262 TYR A CA 1
ATOM 2023 C C . TYR A 1 262 ? -1.175 6.359 -14.813 1.00 98.56 262 TYR A C 1
ATOM 2025 O O . TYR A 1 262 ? -0.751 6.344 -15.972 1.00 98.56 262 TYR A O 1
ATOM 2033 N N . GLY A 1 263 ? -2.259 7.053 -14.464 1.00 98.00 263 GLY A N 1
ATOM 2034 C CA . GLY A 1 263 ? -3.050 7.855 -15.392 1.00 98.00 263 GLY A CA 1
ATOM 2035 C C . GLY A 1 263 ? -2.215 8.901 -16.133 1.00 98.00 263 GLY A C 1
ATOM 2036 O O . GLY A 1 263 ? -2.410 9.104 -17.333 1.00 98.00 263 GLY A O 1
ATOM 2037 N N . ASN A 1 264 ? -1.216 9.494 -15.474 1.00 98.19 264 ASN A N 1
ATOM 2038 C CA . ASN A 1 264 ? -0.341 10.495 -16.085 1.00 98.19 264 ASN A CA 1
ATOM 2039 C C . ASN A 1 264 ? 0.767 9.893 -16.949 1.00 98.19 264 ASN A C 1
ATOM 2041 O O . ASN A 1 264 ? 1.090 10.457 -17.994 1.00 98.19 264 ASN A O 1
ATOM 2045 N N . LEU A 1 265 ? 1.265 8.692 -16.628 1.00 98.44 265 LEU A N 1
ATOM 2046 C CA . LEU A 1 265 ? 2.113 7.942 -17.566 1.00 98.44 265 LEU A CA 1
ATOM 2047 C C . LEU A 1 265 ? 1.404 7.750 -18.919 1.00 98.44 265 LEU A C 1
ATOM 2049 O O . LEU A 1 265 ? 2.051 7.778 -19.970 1.00 98.44 265 LEU A O 1
ATOM 2053 N N . ARG A 1 266 ? 0.074 7.599 -18.909 1.00 97.06 266 ARG A N 1
ATOM 2054 C CA . ARG A 1 266 ? -0.760 7.485 -20.112 1.00 97.06 266 ARG A CA 1
ATOM 2055 C C . ARG A 1 266 ? -1.092 8.831 -20.746 1.00 97.06 266 ARG A C 1
ATOM 2057 O O . ARG A 1 266 ? -0.843 9.010 -21.939 1.00 97.06 266 ARG A O 1
ATOM 2064 N N . SER A 1 267 ? -1.629 9.778 -19.983 1.00 97.19 267 SER A N 1
ATOM 2065 C CA . SER A 1 267 ? -2.101 11.064 -20.512 1.00 97.19 267 SER A CA 1
ATOM 2066 C C . SER A 1 267 ? -0.957 11.933 -21.059 1.00 97.19 267 SER A C 1
ATOM 2068 O O . SER A 1 267 ? -1.111 12.570 -22.106 1.00 97.19 267 SER A O 1
ATOM 2070 N N . GLU A 1 268 ? 0.228 11.872 -20.444 1.00 97.44 268 GLU A N 1
ATOM 2071 C CA . GLU A 1 268 ? 1.442 12.574 -20.887 1.00 97.44 268 GLU A CA 1
ATOM 2072 C C . GLU A 1 268 ? 2.232 11.808 -21.956 1.00 97.44 268 GLU A C 1
ATOM 2074 O O . GLU A 1 268 ? 3.285 12.256 -22.413 1.00 97.44 268 GLU A O 1
ATOM 2079 N N . LYS A 1 269 ? 1.705 10.663 -22.410 1.00 97.06 269 LYS A N 1
ATOM 2080 C CA . LYS A 1 269 ? 2.281 9.826 -23.469 1.00 97.06 269 LYS A CA 1
ATOM 2081 C C . LYS A 1 269 ? 3.674 9.291 -23.146 1.00 97.06 269 LYS A C 1
ATOM 2083 O O . LYS A 1 269 ? 4.412 8.971 -24.076 1.00 97.06 269 LYS A O 1
ATOM 2088 N N . VAL A 1 270 ? 4.029 9.120 -21.872 1.00 98.25 270 VAL A N 1
ATOM 2089 C CA . VAL A 1 270 ? 5.185 8.285 -21.492 1.00 98.25 270 VAL A CA 1
ATOM 2090 C C . VAL A 1 270 ? 4.945 6.847 -21.972 1.00 98.25 270 VAL A C 1
ATOM 2092 O O . VAL A 1 270 ? 5.829 6.210 -22.549 1.00 98.25 270 VAL A O 1
ATOM 2095 N N . LEU A 1 271 ? 3.704 6.382 -21.829 1.00 98.31 271 LEU A N 1
ATOM 2096 C CA . LEU A 1 271 ? 3.165 5.134 -22.349 1.00 98.31 271 LEU A CA 1
ATOM 2097 C C . LEU A 1 271 ? 2.105 5.420 -23.424 1.00 98.31 271 LEU A C 1
ATOM 2099 O O . LEU A 1 271 ? 1.186 6.211 -23.221 1.00 98.31 271 LEU A O 1
ATOM 2103 N N . SER A 1 272 ? 2.221 4.755 -24.573 1.00 96.56 272 SER A N 1
ATOM 2104 C CA . SER A 1 272 ? 1.237 4.812 -25.669 1.00 96.56 272 SER A CA 1
ATOM 2105 C C . SER A 1 272 ? 0.117 3.775 -25.516 1.00 96.56 272 SER A C 1
ATOM 2107 O O . SER A 1 272 ? -1.015 4.009 -25.932 1.00 96.56 272 SER A O 1
ATOM 2109 N N . THR A 1 273 ? 0.430 2.647 -24.882 1.00 95.38 273 THR A N 1
ATOM 2110 C CA . THR A 1 273 ? -0.486 1.581 -24.448 1.00 95.38 273 THR A CA 1
ATOM 2111 C C . THR A 1 273 ? -0.024 1.102 -23.065 1.00 95.38 273 THR A C 1
ATOM 2113 O O . THR A 1 273 ? 1.081 1.481 -22.658 1.00 95.38 273 THR A O 1
ATOM 2116 N N . PRO A 1 274 ? -0.768 0.228 -22.351 1.00 93.12 274 PRO A N 1
ATOM 2117 C CA . PRO A 1 274 ? -0.346 -0.215 -21.018 1.00 93.12 274 PRO A CA 1
ATOM 2118 C C . PRO A 1 274 ? 1.053 -0.844 -21.001 1.00 93.12 274 PRO A C 1
ATOM 2120 O O . PRO A 1 274 ? 1.770 -0.750 -20.013 1.00 93.12 274 PRO A O 1
ATOM 2123 N N . ASN A 1 275 ? 1.458 -1.455 -22.118 1.00 93.94 275 ASN A N 1
ATOM 2124 C CA . ASN A 1 275 ? 2.694 -2.218 -22.245 1.00 93.94 275 ASN A CA 1
ATOM 2125 C C . ASN A 1 275 ? 3.706 -1.639 -23.252 1.00 93.94 275 ASN A C 1
ATOM 2127 O O . ASN A 1 275 ? 4.728 -2.280 -23.502 1.00 93.94 275 ASN A O 1
ATOM 2131 N N . THR A 1 276 ? 3.463 -0.451 -23.820 1.00 96.44 276 THR A N 1
ATOM 2132 C CA . THR A 1 276 ? 4.331 0.145 -24.853 1.00 96.44 276 THR A CA 1
ATOM 2133 C C . THR A 1 276 ? 4.707 1.583 -24.508 1.00 96.44 276 THR A C 1
ATOM 2135 O O . THR A 1 276 ? 3.857 2.474 -24.508 1.00 96.44 276 THR A O 1
ATOM 2138 N N . ALA A 1 277 ? 5.999 1.828 -24.275 1.00 98.06 277 ALA A N 1
ATOM 2139 C CA . ALA A 1 277 ? 6.543 3.172 -24.074 1.00 98.06 277 ALA A CA 1
ATOM 2140 C C . ALA A 1 277 ? 6.603 3.983 -25.372 1.00 98.06 277 ALA A C 1
ATOM 2142 O O . ALA A 1 277 ? 6.851 3.438 -26.449 1.00 98.06 277 ALA A O 1
ATOM 2143 N N . SER A 1 278 ? 6.423 5.298 -25.259 1.00 98.12 278 SER A N 1
ATOM 2144 C CA . SER A 1 278 ? 6.691 6.230 -26.355 1.00 98.12 278 SER A CA 1
ATOM 2145 C C . SER A 1 278 ? 8.149 6.676 -26.329 1.00 98.12 278 SER A C 1
ATOM 2147 O O . SER A 1 278 ? 8.691 6.985 -25.270 1.00 98.12 278 SER A O 1
ATOM 2149 N N . SER A 1 279 ? 8.774 6.814 -27.501 1.00 96.44 279 SER A N 1
ATOM 2150 C CA . SER A 1 279 ? 10.112 7.413 -27.608 1.00 96.44 279 SER A CA 1
ATOM 2151 C C . SER A 1 279 ? 10.165 8.790 -26.915 1.00 96.44 279 SER A C 1
ATOM 2153 O O . SER A 1 279 ? 9.267 9.602 -27.145 1.00 96.44 279 SER A O 1
ATOM 2155 N N . PRO A 1 280 ? 11.219 9.102 -26.132 1.00 97.31 280 PRO A N 1
ATOM 2156 C CA . PRO A 1 280 ? 12.468 8.343 -25.979 1.00 97.31 280 PRO A CA 1
ATOM 2157 C C . PRO A 1 280 ? 12.457 7.290 -24.859 1.00 97.31 280 PRO A C 1
ATOM 2159 O O . PRO A 1 280 ? 13.496 6.690 -24.596 1.00 97.31 280 PRO A O 1
ATOM 2162 N N . TRP A 1 281 ? 11.331 7.071 -24.181 1.00 98.38 281 TRP A N 1
ATOM 2163 C CA . TRP A 1 281 ? 11.242 6.101 -23.096 1.00 98.38 281 TRP A CA 1
ATOM 2164 C C . TRP A 1 281 ? 11.368 4.668 -23.608 1.00 98.38 281 TRP A C 1
ATOM 2166 O O . TRP A 1 281 ? 10.820 4.295 -24.645 1.00 98.38 281 TRP A O 1
ATOM 2176 N N . VAL A 1 282 ? 12.070 3.851 -22.834 1.00 98.12 282 VAL A N 1
ATOM 2177 C CA . VAL A 1 282 ? 12.221 2.415 -23.046 1.00 98.12 282 VAL A CA 1
ATOM 2178 C C . VAL A 1 282 ? 11.538 1.705 -21.889 1.00 98.12 282 VAL A C 1
ATOM 2180 O O . VAL A 1 282 ? 11.919 1.914 -20.740 1.00 98.12 282 VAL A O 1
ATOM 2183 N N . ARG A 1 283 ? 10.535 0.869 -22.182 1.00 98.06 283 ARG A N 1
ATOM 2184 C CA . ARG A 1 283 ? 9.911 -0.021 -21.192 1.00 98.06 283 ARG A CA 1
ATOM 2185 C C . ARG A 1 283 ? 10.639 -1.357 -21.174 1.00 98.06 283 ARG A C 1
ATOM 2187 O O . ARG A 1 283 ? 10.871 -1.941 -22.231 1.00 98.06 283 ARG A O 1
ATOM 2194 N N . LYS A 1 284 ? 10.921 -1.867 -19.981 1.00 97.62 284 LYS A N 1
ATOM 2195 C CA . LYS A 1 284 ? 11.322 -3.256 -19.743 1.00 97.62 284 LYS A CA 1
ATOM 2196 C C . LYS A 1 284 ? 10.440 -3.865 -18.652 1.00 97.62 284 LYS A C 1
ATOM 2198 O O . LYS A 1 284 ? 9.707 -3.159 -17.960 1.00 97.62 284 LYS A O 1
ATOM 2203 N N . TRP A 1 285 ? 10.479 -5.187 -18.548 1.00 95.38 285 TRP A N 1
ATOM 2204 C CA . TRP A 1 285 ? 9.737 -5.964 -17.562 1.00 95.38 285 TRP A CA 1
ATOM 2205 C C . TRP A 1 285 ? 10.706 -6.832 -16.772 1.00 95.38 285 TRP A C 1
ATOM 2207 O O . TRP A 1 285 ? 11.556 -7.501 -17.361 1.00 95.38 285 TRP A O 1
ATOM 2217 N N . ASP A 1 286 ? 10.568 -6.825 -15.452 1.00 93.00 286 ASP A N 1
ATOM 2218 C CA . ASP A 1 286 ? 11.340 -7.689 -14.572 1.00 93.00 286 ASP A CA 1
ATOM 2219 C C . ASP A 1 286 ? 10.554 -8.961 -14.244 1.00 93.00 286 ASP A C 1
ATOM 2221 O O . ASP A 1 286 ? 9.456 -8.921 -13.686 1.00 93.00 286 ASP A O 1
ATOM 2225 N N . ASN A 1 287 ? 11.125 -10.114 -14.593 1.00 88.88 287 ASN A N 1
ATOM 2226 C CA . ASN A 1 287 ? 10.460 -11.400 -14.414 1.00 88.88 287 ASN A CA 1
ATOM 2227 C C . ASN A 1 287 ? 10.437 -11.898 -12.966 1.00 88.88 287 ASN A C 1
ATOM 2229 O O . ASN A 1 287 ? 9.611 -12.760 -12.670 1.00 88.88 287 ASN A O 1
ATOM 2233 N N . VAL A 1 288 ? 11.293 -11.393 -12.077 1.00 87.88 288 VAL A N 1
ATOM 2234 C CA . VAL A 1 288 ? 11.308 -11.794 -10.666 1.00 87.88 288 VAL A CA 1
ATOM 2235 C C . VAL A 1 288 ? 10.314 -10.944 -9.895 1.00 87.88 288 VAL A C 1
ATOM 2237 O O . VAL A 1 288 ? 9.391 -11.480 -9.285 1.00 87.88 288 VAL A O 1
ATOM 2240 N N . SER A 1 289 ? 10.443 -9.621 -9.987 1.00 92.56 289 SER A N 1
ATOM 2241 C CA . SER A 1 289 ? 9.549 -8.711 -9.282 1.00 92.56 289 SER A CA 1
ATOM 2242 C C . SER A 1 289 ? 8.185 -8.570 -9.930 1.00 92.56 289 SER A C 1
ATOM 2244 O O . SER A 1 289 ? 7.296 -8.010 -9.294 1.00 92.56 289 SER A O 1
ATOM 2246 N N . LYS A 1 290 ? 8.002 -9.082 -11.155 1.00 95.06 290 LYS A N 1
ATOM 2247 C CA . LYS A 1 290 ? 6.775 -8.951 -11.955 1.00 95.06 290 LYS A CA 1
ATOM 2248 C C . LYS A 1 290 ? 6.299 -7.499 -12.011 1.00 95.06 290 LYS A C 1
ATOM 2250 O O . LYS A 1 290 ? 5.123 -7.215 -11.805 1.00 95.06 290 LYS A O 1
ATOM 2255 N N . THR A 1 291 ? 7.239 -6.584 -12.230 1.00 95.06 291 THR A N 1
ATOM 2256 C CA . THR A 1 291 ? 6.962 -5.149 -12.348 1.00 95.06 291 THR A CA 1
ATOM 2257 C C . THR A 1 291 ? 7.546 -4.602 -13.643 1.00 95.06 291 THR A C 1
ATOM 2259 O O . THR A 1 291 ? 8.687 -4.940 -13.992 1.00 95.06 291 THR A O 1
ATOM 2262 N N . PRO A 1 292 ? 6.829 -3.702 -14.329 1.00 98.00 292 PRO A N 1
ATOM 2263 C CA . PRO A 1 292 ? 7.404 -2.926 -15.407 1.00 98.00 292 PRO A CA 1
ATOM 2264 C C . PRO A 1 292 ? 8.326 -1.828 -14.862 1.00 98.00 292 PRO A C 1
ATOM 2266 O O . PRO A 1 292 ? 8.202 -1.353 -13.728 1.00 98.00 292 PRO A O 1
ATOM 2269 N N . TRP A 1 293 ? 9.236 -1.374 -15.713 1.00 98.44 293 TRP A N 1
ATOM 2270 C CA . TRP A 1 293 ? 9.985 -0.149 -15.482 1.00 98.44 293 TRP A CA 1
ATOM 2271 C C . TRP A 1 293 ? 10.272 0.579 -16.790 1.00 98.44 293 TRP A C 1
ATOM 2273 O O . TRP A 1 293 ? 10.292 -0.010 -17.872 1.00 98.44 293 TRP A O 1
ATOM 2283 N N . LEU A 1 294 ? 10.455 1.889 -16.683 1.00 98.69 294 LEU A N 1
ATOM 2284 C CA . LEU A 1 294 ? 10.725 2.801 -17.782 1.00 98.69 294 LEU A CA 1
ATOM 2285 C C . LEU A 1 294 ? 12.083 3.456 -17.573 1.00 98.69 294 LEU A C 1
ATOM 2287 O O . LEU A 1 294 ? 12.459 3.776 -16.448 1.00 98.69 294 LEU A O 1
ATOM 2291 N N . PHE A 1 295 ? 12.800 3.697 -18.663 1.00 98.69 295 PHE A N 1
ATOM 2292 C CA . PHE A 1 295 ? 14.029 4.475 -18.645 1.00 98.69 295 PHE A CA 1
ATOM 2293 C C . PHE A 1 295 ? 14.100 5.418 -19.838 1.00 98.69 295 PHE A C 1
ATOM 2295 O O . PHE A 1 295 ? 13.863 5.015 -20.977 1.00 98.69 295 PHE A O 1
ATOM 2302 N N . ASN A 1 296 ? 14.448 6.673 -19.581 1.00 98.38 296 ASN A N 1
ATOM 2303 C CA . ASN A 1 296 ? 14.712 7.663 -20.612 1.00 98.38 296 ASN A CA 1
ATOM 2304 C C . ASN A 1 296 ? 16.233 7.860 -20.751 1.00 98.38 296 ASN A C 1
ATOM 2306 O O . ASN A 1 296 ? 16.843 8.472 -19.874 1.00 98.38 296 ASN A O 1
ATOM 2310 N N . PRO A 1 297 ? 16.870 7.410 -21.849 1.00 97.56 297 PRO A N 1
ATOM 2311 C CA . PRO A 1 297 ? 18.321 7.501 -22.017 1.00 97.56 297 PRO A CA 1
ATOM 2312 C C . PRO A 1 297 ? 18.831 8.938 -22.191 1.00 97.56 297 PRO A C 1
ATOM 2314 O O . PRO A 1 297 ? 20.025 9.183 -22.037 1.00 97.56 297 PRO A O 1
ATOM 2317 N N . GLN A 1 298 ? 17.951 9.895 -22.505 1.00 97.06 298 GLN A N 1
ATOM 2318 C CA . GLN A 1 298 ? 18.325 11.300 -22.672 1.00 97.06 298 GLN A CA 1
ATOM 2319 C C . GLN A 1 298 ? 18.409 12.018 -21.323 1.00 97.06 298 GLN A C 1
ATOM 2321 O O . GLN A 1 298 ? 19.348 12.775 -21.086 1.00 97.06 298 GLN A O 1
ATOM 2326 N N . THR A 1 299 ? 17.444 11.771 -20.434 1.00 97.62 299 THR A N 1
ATOM 2327 C CA . THR A 1 299 ? 17.369 12.415 -19.111 1.00 97.62 299 THR A CA 1
ATOM 2328 C C . THR A 1 299 ? 17.947 11.559 -17.987 1.00 97.62 299 THR A C 1
ATOM 2330 O O . THR A 1 299 ? 18.152 12.060 -16.886 1.00 97.62 299 THR A O 1
ATOM 2333 N N . LYS A 1 300 ? 18.213 10.276 -18.258 1.00 98.06 300 LYS A N 1
ATOM 2334 C CA . LYS A 1 300 ? 18.570 9.232 -17.285 1.00 98.06 300 LYS A CA 1
ATOM 2335 C C . LYS A 1 300 ? 17.509 8.978 -16.211 1.00 98.06 300 LYS A C 1
ATOM 2337 O O . LYS A 1 300 ? 17.815 8.402 -15.169 1.00 98.06 300 LYS A O 1
ATOM 2342 N N . VAL A 1 301 ? 16.266 9.389 -16.451 1.00 98.56 301 VAL A N 1
ATOM 2343 C CA . VAL A 1 301 ? 15.166 9.135 -15.518 1.00 98.56 301 VAL A CA 1
ATOM 2344 C C . VAL A 1 301 ? 14.725 7.681 -15.644 1.00 98.56 301 VAL A C 1
ATOM 2346 O O . VAL A 1 301 ? 14.393 7.216 -16.735 1.00 98.56 301 VAL A O 1
ATOM 2349 N N . PHE A 1 302 ? 14.726 6.985 -14.515 1.00 98.56 302 PHE A N 1
ATOM 2350 C CA . PHE A 1 302 ? 14.136 5.669 -14.304 1.00 98.56 302 PHE A CA 1
ATOM 2351 C C . PHE A 1 302 ? 12.785 5.829 -13.606 1.00 98.56 302 PHE A C 1
ATOM 2353 O O . PHE A 1 302 ? 12.667 6.683 -12.732 1.00 98.56 302 PHE A O 1
ATOM 2360 N N . ILE A 1 303 ? 11.794 5.006 -13.955 1.00 98.69 303 ILE A N 1
ATOM 2361 C CA . ILE A 1 303 ? 10.497 4.926 -13.267 1.00 98.69 303 ILE A CA 1
ATOM 2362 C C . ILE A 1 303 ? 10.146 3.451 -13.062 1.00 98.69 303 ILE A C 1
ATOM 2364 O O . ILE A 1 303 ? 10.020 2.715 -14.040 1.00 98.69 303 ILE A O 1
ATOM 2368 N N . SER A 1 304 ? 9.931 3.022 -11.819 1.00 98.19 304 SER A N 1
ATOM 2369 C CA . SER A 1 304 ? 9.253 1.751 -11.526 1.00 98.19 304 SER A CA 1
ATOM 2370 C C . SER A 1 304 ? 7.806 2.025 -11.139 1.00 98.19 304 SER A C 1
ATOM 2372 O O . SER A 1 304 ? 7.558 2.929 -10.347 1.00 98.19 304 SER A O 1
ATOM 2374 N N . TYR A 1 305 ? 6.870 1.252 -11.682 1.00 98.69 305 TYR A N 1
ATOM 2375 C CA . TYR A 1 305 ? 5.429 1.435 -11.511 1.00 98.69 305 TYR A CA 1
ATOM 2376 C C . TYR A 1 305 ? 4.708 0.082 -11.585 1.00 98.69 305 TYR A C 1
ATOM 2378 O O . TYR A 1 305 ? 5.343 -0.938 -11.850 1.00 98.69 305 TYR A O 1
ATOM 2386 N N . ASP A 1 306 ? 3.400 0.074 -11.344 1.00 98.69 306 ASP A N 1
ATOM 2387 C CA . ASP A 1 306 ? 2.511 -1.052 -11.641 1.00 98.69 306 ASP A CA 1
ATOM 2388 C C . ASP A 1 306 ? 1.668 -0.750 -12.889 1.00 98.69 306 ASP A C 1
ATOM 2390 O O . ASP A 1 306 ? 1.259 0.387 -13.114 1.00 98.69 306 ASP A O 1
ATOM 2394 N N . ASP A 1 307 ? 1.389 -1.778 -13.685 1.00 98.19 307 ASP A N 1
ATOM 2395 C CA . ASP A 1 307 ? 0.487 -1.729 -14.836 1.00 98.19 307 ASP A CA 1
ATOM 2396 C C . ASP A 1 307 ? -0.599 -2.823 -14.710 1.00 98.19 307 ASP A C 1
ATOM 2398 O O . ASP A 1 307 ? -0.593 -3.590 -13.741 1.00 98.19 307 ASP A O 1
ATOM 2402 N N . PRO A 1 308 ? -1.556 -2.943 -15.652 1.00 97.50 308 PRO A N 1
ATOM 2403 C CA . PRO A 1 308 ? -2.597 -3.964 -15.560 1.00 97.50 308 PRO A CA 1
ATOM 2404 C C . PRO A 1 308 ? -2.056 -5.399 -15.449 1.00 97.50 308 PRO A C 1
ATOM 2406 O O . PRO A 1 308 ? -2.681 -6.241 -14.807 1.00 97.50 308 PRO A O 1
ATOM 2409 N N . GLU A 1 309 ? -0.891 -5.700 -16.033 1.00 96.38 309 GLU A N 1
ATOM 2410 C CA . GLU A 1 309 ? -0.286 -7.032 -15.966 1.00 96.38 309 GLU A CA 1
ATOM 2411 C C . GLU A 1 309 ? 0.239 -7.328 -14.554 1.00 96.38 309 GLU A C 1
ATOM 2413 O O . GLU A 1 309 ? -0.088 -8.372 -13.980 1.00 96.38 309 GLU A O 1
ATOM 2418 N N . SER A 1 310 ? 0.986 -6.400 -13.948 1.00 97.25 310 SER A N 1
ATOM 2419 C CA . SER A 1 310 ? 1.503 -6.578 -12.584 1.00 97.25 310 SER A CA 1
ATOM 2420 C C . SER A 1 310 ? 0.398 -6.538 -11.522 1.00 97.25 310 SER A C 1
ATOM 2422 O O . SER A 1 310 ? 0.407 -7.354 -10.591 1.00 97.25 310 SER A O 1
ATOM 2424 N N . ILE A 1 311 ? -0.612 -5.675 -11.690 1.00 98.44 311 ILE A N 1
ATOM 2425 C CA . ILE A 1 311 ? -1.800 -5.646 -10.825 1.00 98.44 311 ILE A CA 1
ATOM 2426 C C . ILE A 1 311 ? -2.550 -6.972 -10.907 1.00 98.44 311 ILE A C 1
ATOM 2428 O O . ILE A 1 311 ? -2.869 -7.553 -9.867 1.00 98.44 311 ILE A O 1
ATOM 2432 N N . LYS A 1 312 ? -2.781 -7.503 -12.113 1.00 95.25 312 LYS A N 1
ATOM 2433 C CA . LYS A 1 312 ? -3.444 -8.798 -12.288 1.00 95.25 312 LYS A CA 1
ATOM 2434 C C . LYS A 1 312 ? -2.720 -9.921 -11.539 1.00 95.25 312 LYS A C 1
ATOM 2436 O O . LYS A 1 312 ? -3.373 -10.714 -10.862 1.00 95.25 312 LYS A O 1
ATOM 2441 N N . ILE A 1 313 ? -1.389 -9.978 -11.615 1.00 93.94 313 ILE A N 1
ATOM 2442 C CA . ILE A 1 313 ? -0.582 -10.988 -10.908 1.00 93.94 313 ILE A CA 1
ATOM 2443 C C . ILE A 1 313 ? -0.802 -10.902 -9.390 1.00 93.94 313 ILE A C 1
ATOM 2445 O O . ILE A 1 313 ? -1.033 -11.919 -8.730 1.00 93.94 313 ILE A O 1
ATOM 2449 N N . LYS A 1 314 ? -0.782 -9.689 -8.829 1.00 98.12 314 LYS A N 1
ATOM 2450 C CA . LYS A 1 314 ? -1.012 -9.460 -7.394 1.00 98.12 314 LYS A CA 1
ATOM 2451 C C . LYS A 1 314 ? -2.443 -9.797 -6.974 1.00 98.12 314 LYS A C 1
ATOM 2453 O O . LYS A 1 314 ? -2.637 -10.403 -5.919 1.00 98.12 314 LYS A O 1
ATOM 2458 N N . VAL A 1 315 ? -3.435 -9.459 -7.801 1.00 95.75 315 VAL A N 1
ATOM 2459 C CA . VAL A 1 315 ? -4.851 -9.793 -7.578 1.00 95.75 315 VAL A CA 1
ATOM 2460 C C . VAL A 1 315 ? -5.049 -11.306 -7.539 1.00 95.75 315 VAL A C 1
ATOM 2462 O O . VAL A 1 315 ? -5.638 -11.820 -6.586 1.00 95.75 315 VAL A O 1
ATOM 2465 N N . ASP A 1 316 ? -4.523 -12.029 -8.528 1.00 87.94 316 ASP A N 1
ATOM 2466 C CA . ASP A 1 316 ? -4.625 -13.488 -8.594 1.00 87.94 316 ASP A CA 1
ATOM 2467 C C . ASP A 1 316 ? -3.953 -14.140 -7.376 1.00 87.94 316 ASP A C 1
ATOM 2469 O O . ASP A 1 316 ? -4.524 -15.039 -6.754 1.00 87.94 316 ASP A O 1
ATOM 2473 N N . TYR A 1 317 ? -2.778 -13.648 -6.972 1.00 91.44 317 TYR A N 1
ATOM 2474 C CA . TYR A 1 317 ? -2.096 -14.137 -5.776 1.00 91.44 317 TYR A CA 1
ATOM 2475 C C . TYR A 1 317 ? -2.905 -13.886 -4.499 1.00 91.44 317 TYR A C 1
ATOM 2477 O O . TYR A 1 317 ? -3.088 -14.805 -3.702 1.00 91.44 317 TYR A O 1
ATOM 2485 N N . ALA A 1 318 ? -3.437 -12.676 -4.306 1.00 93.19 318 ALA A N 1
ATOM 2486 C CA . ALA A 1 318 ? -4.258 -12.343 -3.144 1.00 93.19 318 ALA A CA 1
ATOM 2487 C C . ALA A 1 318 ? -5.494 -13.251 -3.030 1.00 93.19 318 ALA A C 1
ATOM 2489 O O . ALA A 1 318 ? -5.832 -13.708 -1.935 1.00 93.19 318 ALA A O 1
ATOM 2490 N N . ARG A 1 319 ? -6.130 -13.581 -4.161 1.00 87.56 319 ARG A N 1
ATOM 2491 C CA . ARG A 1 319 ? -7.227 -14.557 -4.199 1.00 87.56 319 ARG A CA 1
ATOM 2492 C C . ARG A 1 319 ? -6.758 -15.957 -3.805 1.00 87.56 319 ARG A C 1
ATOM 2494 O O . ARG A 1 319 ? -7.390 -16.587 -2.964 1.00 87.56 319 ARG A O 1
ATOM 2501 N N . CYS A 1 320 ? -5.640 -16.430 -4.361 1.00 85.31 320 CYS A N 1
ATOM 2502 C CA . CYS A 1 320 ? -5.048 -17.728 -4.009 1.00 85.31 320 CYS A CA 1
ATOM 2503 C C . CYS A 1 320 ? -4.694 -17.835 -2.518 1.00 85.31 320 CYS A C 1
ATOM 2505 O O . CYS A 1 320 ? -4.770 -18.917 -1.939 1.00 85.31 320 CYS A O 1
ATOM 2507 N N . GLN A 1 321 ? -4.313 -16.721 -1.890 1.00 86.25 321 GLN A N 1
ATOM 2508 C CA . GLN A 1 321 ? -3.988 -16.661 -0.466 1.00 86.25 321 GLN A CA 1
ATOM 2509 C C . GLN A 1 321 ? -5.212 -16.485 0.444 1.00 86.25 321 GLN A C 1
ATOM 2511 O O . GLN A 1 321 ? -5.034 -16.421 1.660 1.00 86.25 321 GLN A O 1
ATOM 2516 N N . ASN A 1 322 ? -6.430 -16.437 -0.113 1.00 89.38 322 ASN A N 1
ATOM 2517 C CA . ASN A 1 322 ? -7.679 -16.170 0.607 1.00 89.38 322 ASN A CA 1
ATOM 2518 C C . ASN A 1 322 ? -7.607 -14.887 1.449 1.00 89.38 322 ASN A C 1
ATOM 2520 O O . ASN A 1 322 ? -8.037 -14.870 2.604 1.00 89.38 322 ASN A O 1
ATOM 2524 N N . LEU A 1 323 ? -7.014 -13.826 0.893 1.00 95.69 323 LEU A N 1
ATOM 2525 C CA . LEU A 1 323 ? -6.961 -12.545 1.590 1.00 95.69 323 LEU A CA 1
ATOM 2526 C C . LEU A 1 323 ? -8.368 -11.963 1.783 1.00 95.69 323 LEU A C 1
ATOM 2528 O O . LEU A 1 323 ? -9.285 -12.253 1.018 1.00 95.69 323 LEU A O 1
ATOM 2532 N N . GLY A 1 324 ? -8.537 -11.106 2.789 1.00 94.38 324 GLY A N 1
ATOM 2533 C CA . GLY A 1 324 ? -9.785 -10.372 3.024 1.00 94.38 324 GLY A CA 1
ATOM 2534 C C . GLY A 1 324 ? -10.088 -9.324 1.955 1.00 94.38 324 GLY A C 1
ATOM 2535 O O . GLY A 1 324 ? -11.239 -8.928 1.768 1.00 94.38 324 GLY A O 1
ATOM 2536 N N . GLY A 1 325 ? -9.057 -8.869 1.241 1.00 95.25 325 GLY A N 1
ATOM 2537 C CA . GLY A 1 325 ? -9.201 -7.919 0.151 1.00 95.25 325 GLY A CA 1
ATOM 2538 C C . GLY A 1 325 ? -7.875 -7.413 -0.397 1.00 95.25 325 GLY A C 1
ATOM 2539 O O . GLY A 1 325 ? -6.810 -7.993 -0.188 1.00 95.25 325 GLY A O 1
ATOM 2540 N N . LEU A 1 326 ? -7.972 -6.285 -1.088 1.00 97.81 326 LEU A N 1
ATOM 2541 C CA . LEU A 1 326 ? -6.861 -5.485 -1.582 1.00 97.81 326 LEU A CA 1
ATOM 2542 C C . LEU A 1 326 ? -7.115 -4.032 -1.188 1.00 97.81 326 LEU A C 1
ATOM 2544 O O . LEU A 1 326 ? -8.268 -3.612 -1.068 1.00 97.81 326 LEU A O 1
ATOM 2548 N N . MET A 1 327 ? -6.040 -3.286 -0.990 1.00 97.81 327 MET A N 1
ATOM 2549 C CA . MET A 1 327 ? -6.070 -1.841 -0.787 1.00 97.81 327 MET A CA 1
ATOM 2550 C C . MET A 1 327 ? -5.365 -1.176 -1.973 1.00 97.81 327 MET A C 1
ATOM 2552 O O . MET A 1 327 ? -4.465 -1.768 -2.560 1.00 97.81 327 MET A O 1
ATOM 2556 N N . VAL A 1 328 ? -5.807 0.015 -2.367 1.00 98.25 328 VAL A N 1
ATOM 2557 C CA . VAL A 1 328 ? -5.236 0.774 -3.486 1.00 98.25 328 VAL A CA 1
ATOM 2558 C C . VAL A 1 328 ? -4.824 2.149 -2.981 1.00 98.25 328 VAL A C 1
ATOM 2560 O O . VAL A 1 328 ? -5.639 2.831 -2.356 1.00 98.25 328 VAL A O 1
ATOM 2563 N N . TRP A 1 329 ? -3.601 2.561 -3.306 1.00 97.56 329 TRP A N 1
ATOM 2564 C CA . TRP A 1 329 ? -3.119 3.927 -3.125 1.00 97.56 329 TRP A CA 1
ATOM 2565 C C . TRP A 1 329 ? -2.658 4.520 -4.470 1.00 97.56 329 TRP A C 1
ATOM 2567 O O . TRP A 1 329 ? -1.744 3.962 -5.070 1.00 97.56 329 TRP A O 1
ATOM 2577 N N . SER A 1 330 ? -3.248 5.610 -4.964 1.00 94.75 330 SER A N 1
ATOM 2578 C CA . SER A 1 330 ? -4.627 6.039 -4.668 1.00 94.75 330 SER A CA 1
ATOM 2579 C C . SER A 1 33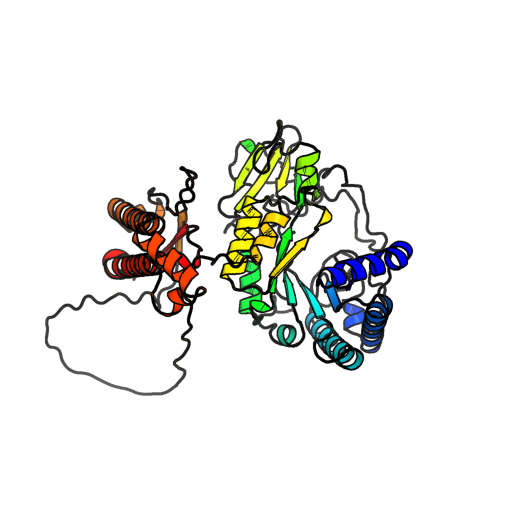0 ? -5.518 5.984 -5.905 1.00 94.75 330 SER A C 1
ATOM 2581 O O . SER A 1 330 ? -5.067 5.953 -7.045 1.00 94.75 330 SER A O 1
ATOM 2583 N N . VAL A 1 331 ? -6.830 5.882 -5.680 1.00 94.25 331 VAL A N 1
ATOM 2584 C CA . VAL A 1 331 ? -7.800 5.597 -6.752 1.00 94.25 331 VAL A CA 1
ATOM 2585 C C . VAL A 1 331 ? -7.846 6.687 -7.833 1.00 94.25 331 VAL A C 1
ATOM 2587 O O . VAL A 1 331 ? -8.186 6.392 -8.972 1.00 94.25 331 VAL A O 1
ATOM 2590 N N . ASP A 1 332 ? -7.489 7.928 -7.496 1.00 93.12 332 ASP A N 1
ATOM 2591 C CA . ASP A 1 332 ? -7.417 9.065 -8.422 1.00 93.12 332 ASP A CA 1
ATOM 2592 C C . ASP A 1 332 ? -6.155 9.076 -9.301 1.00 93.12 332 ASP A C 1
ATOM 2594 O O . ASP A 1 332 ? -5.995 9.965 -10.136 1.00 93.12 332 ASP A O 1
ATOM 2598 N N . GLU A 1 333 ? -5.250 8.115 -9.115 1.00 97.56 333 GLU A N 1
ATOM 2599 C CA . GLU A 1 333 ? -4.004 8.001 -9.878 1.00 97.56 333 GLU A CA 1
ATOM 2600 C C . GLU A 1 333 ? -4.113 7.024 -11.057 1.00 97.56 333 GLU A C 1
ATOM 2602 O O . GLU A 1 333 ? -3.154 6.869 -11.813 1.00 97.56 333 GLU A O 1
ATOM 2607 N N . ASP A 1 334 ? -5.273 6.390 -11.242 1.00 98.06 334 ASP A N 1
ATOM 2608 C CA . ASP A 1 334 ? -5.580 5.542 -12.398 1.00 98.06 334 ASP A CA 1
ATOM 2609 C C . ASP A 1 334 ? -5.948 6.373 -13.643 1.00 98.06 334 ASP A C 1
ATOM 2611 O O . ASP A 1 334 ? -6.073 7.599 -13.599 1.00 98.06 334 ASP A O 1
ATOM 2615 N N . THR A 1 335 ? -6.140 5.707 -14.778 1.00 96.88 335 THR A N 1
ATOM 2616 C CA . THR A 1 335 ? -6.717 6.324 -15.976 1.00 96.88 335 THR A CA 1
ATOM 2617 C C . THR A 1 335 ? -8.217 6.603 -15.814 1.00 96.88 335 THR A C 1
ATOM 2619 O O . THR A 1 335 ? -8.913 5.968 -15.015 1.00 96.88 335 THR A O 1
ATOM 2622 N N . ASP A 1 336 ? -8.750 7.513 -16.638 1.00 92.56 336 ASP A N 1
ATOM 2623 C CA . ASP A 1 336 ? -10.189 7.829 -16.685 1.00 92.56 336 ASP A CA 1
ATOM 2624 C C . ASP A 1 336 ? -11.066 6.604 -17.022 1.00 92.56 336 ASP A C 1
ATOM 2626 O O . ASP A 1 336 ? -12.234 6.549 -16.640 1.00 92.56 336 ASP A O 1
ATOM 2630 N N . ASP A 1 337 ? -10.518 5.621 -17.745 1.00 93.06 337 ASP A N 1
ATOM 2631 C CA . ASP A 1 337 ? -11.159 4.345 -18.084 1.00 93.06 337 ASP A CA 1
ATOM 2632 C C . ASP A 1 337 ? -10.813 3.198 -17.115 1.00 93.06 337 ASP A C 1
ATOM 2634 O O . ASP A 1 337 ? -11.233 2.055 -17.332 1.00 93.06 337 ASP A O 1
ATOM 2638 N N . HIS A 1 338 ? -10.133 3.517 -16.008 1.00 96.31 338 HIS A N 1
ATOM 2639 C CA . HIS A 1 338 ? -9.900 2.639 -14.863 1.00 96.31 338 HIS A CA 1
ATOM 2640 C C . HIS A 1 338 ? -9.078 1.385 -15.188 1.00 96.31 338 HIS A C 1
ATOM 2642 O O . HIS A 1 338 ? -9.426 0.281 -14.762 1.00 96.31 338 HIS A O 1
ATOM 2648 N N . GLU A 1 339 ? -8.018 1.513 -15.986 1.00 96.38 339 GLU A N 1
ATOM 2649 C CA . GLU A 1 339 ? -7.226 0.371 -16.454 1.00 96.38 339 GLU A CA 1
ATOM 2650 C C . GLU A 1 339 ? -6.680 -0.497 -15.307 1.00 96.38 339 GLU A C 1
ATOM 2652 O O . GLU A 1 339 ? -6.736 -1.726 -15.412 1.00 96.38 339 GLU A O 1
ATOM 2657 N N . LEU A 1 340 ? -6.208 0.094 -14.202 1.00 98.06 340 LEU A N 1
ATOM 2658 C CA . LEU A 1 340 ? -5.728 -0.676 -13.050 1.00 98.06 340 LEU A CA 1
ATOM 2659 C C . LEU A 1 340 ? -6.883 -1.184 -12.183 1.00 98.06 340 LEU A C 1
ATOM 2661 O O . LEU A 1 340 ? -6.922 -2.362 -11.812 1.00 98.06 340 LEU A O 1
ATOM 2665 N N . LEU A 1 341 ? -7.859 -0.331 -11.867 1.00 97.00 341 LEU A N 1
ATOM 2666 C CA . LEU A 1 341 ? -8.993 -0.691 -11.014 1.00 97.00 341 LEU A CA 1
ATOM 2667 C C . LEU A 1 341 ? -9.852 -1.801 -11.637 1.00 97.00 341 LEU A C 1
ATOM 2669 O O . LEU A 1 341 ? -10.351 -2.660 -10.905 1.00 97.00 341 LEU A O 1
ATOM 2673 N N . ASN A 1 342 ? -9.964 -1.851 -12.968 1.00 95.44 342 ASN A N 1
ATOM 2674 C CA . ASN A 1 342 ? -10.625 -2.933 -13.702 1.00 95.44 342 ASN A CA 1
ATOM 2675 C C . ASN A 1 342 ? -9.987 -4.305 -13.434 1.00 95.44 342 ASN A C 1
ATOM 2677 O O . ASN A 1 342 ? -10.693 -5.314 -13.441 1.00 95.44 342 ASN A O 1
ATOM 2681 N N . GLU A 1 343 ? -8.682 -4.369 -13.160 1.00 95.25 343 GLU A N 1
ATOM 2682 C CA . GLU A 1 343 ? -8.024 -5.601 -12.717 1.00 95.25 343 GLU A CA 1
ATOM 2683 C C . GLU A 1 343 ? -8.289 -5.875 -11.231 1.00 95.25 343 GLU A C 1
ATOM 2685 O O . GLU A 1 343 ? -8.615 -7.005 -10.863 1.00 95.25 343 GLU A O 1
ATOM 2690 N N . VAL A 1 344 ? -8.253 -4.846 -10.377 1.00 97.00 344 VAL A N 1
ATOM 2691 C CA . VAL A 1 344 ? -8.506 -4.986 -8.929 1.00 97.00 344 VAL A CA 1
ATOM 2692 C C . VAL A 1 344 ? -9.900 -5.545 -8.639 1.00 97.00 344 VAL A C 1
ATOM 2694 O O . VAL A 1 344 ? -10.047 -6.455 -7.819 1.00 97.00 344 VAL A O 1
ATOM 2697 N N . VAL A 1 345 ? -10.943 -5.067 -9.326 1.00 94.12 345 VAL A N 1
ATOM 2698 C CA . VAL A 1 345 ? -12.327 -5.525 -9.086 1.00 94.12 345 VAL A CA 1
ATOM 2699 C C . VAL A 1 345 ? -12.539 -7.004 -9.422 1.00 94.12 345 VAL A C 1
ATOM 2701 O O . VAL A 1 345 ? -13.451 -7.632 -8.874 1.00 94.12 345 VAL A O 1
ATOM 2704 N N . LYS A 1 346 ? -11.662 -7.611 -10.237 1.00 89.88 346 LYS A N 1
ATOM 2705 C CA . LYS A 1 346 ? -11.688 -9.056 -10.525 1.00 89.88 346 LYS A CA 1
ATOM 2706 C C . LYS A 1 346 ? -11.359 -9.902 -9.300 1.00 89.88 346 LYS A C 1
ATOM 2708 O O . LYS A 1 346 ? -11.659 -11.098 -9.324 1.00 89.88 346 LYS A O 1
ATOM 2713 N N . PHE A 1 347 ? -10.848 -9.308 -8.217 1.00 88.94 347 PHE A N 1
ATOM 2714 C CA . PHE A 1 347 ? -10.715 -9.956 -6.911 1.00 88.94 347 PHE A CA 1
ATOM 2715 C C . PHE A 1 347 ? -12.022 -10.629 -6.460 1.00 88.94 347 PHE A C 1
ATOM 2717 O O . PHE A 1 347 ? -11.999 -11.753 -5.966 1.00 88.94 347 PHE A O 1
ATOM 2724 N N . LYS A 1 348 ? -13.167 -9.968 -6.696 1.00 76.56 348 LYS A N 1
ATOM 2725 C CA . LYS A 1 348 ? -14.507 -10.435 -6.298 1.00 76.56 348 LYS A CA 1
ATOM 2726 C C . LYS A 1 348 ? -15.198 -11.342 -7.320 1.00 76.56 348 LYS A C 1
ATOM 2728 O O . LYS A 1 348 ? -16.333 -11.737 -7.086 1.00 76.56 348 LYS A O 1
ATOM 2733 N N . SER A 1 349 ? -14.588 -11.621 -8.473 1.00 61.31 349 SER A N 1
ATOM 2734 C CA . SER A 1 349 ? -15.280 -12.383 -9.518 1.00 61.31 349 SER A CA 1
ATOM 2735 C C . SER A 1 349 ? -15.462 -13.851 -9.114 1.00 61.31 349 SER A C 1
ATOM 2737 O O . SER A 1 349 ? -14.486 -14.533 -8.805 1.00 61.31 349 SER A O 1
ATOM 2739 N N . ASP A 1 350 ? -16.704 -14.345 -9.200 1.00 47.12 350 ASP A N 1
ATOM 2740 C CA . ASP A 1 350 ? -17.097 -15.750 -8.970 1.00 47.12 350 ASP A CA 1
ATOM 2741 C C . ASP A 1 350 ? -16.489 -16.730 -9.987 1.00 47.12 350 ASP A C 1
ATOM 2743 O O . ASP A 1 350 ? -16.703 -17.940 -9.904 1.00 47.12 350 ASP A O 1
ATOM 2747 N N . HIS A 1 351 ? -15.710 -16.234 -10.955 1.00 38.41 351 HIS A N 1
ATOM 2748 C CA . HIS A 1 351 ? -14.865 -17.099 -11.759 1.00 38.41 351 HIS A CA 1
ATOM 2749 C C . HIS A 1 351 ? -13.929 -17.847 -10.815 1.00 38.41 351 HIS A C 1
ATOM 2751 O O . HIS A 1 351 ? -13.169 -17.192 -10.095 1.00 38.41 351 HIS A O 1
ATOM 2757 N N . PRO A 1 352 ? -13.969 -19.189 -10.782 1.00 35.97 352 PRO A N 1
ATOM 2758 C CA . PRO A 1 352 ? -13.046 -19.938 -9.959 1.00 35.97 352 PRO A CA 1
ATOM 2759 C C . PRO A 1 352 ? -11.625 -19.529 -10.351 1.00 35.97 352 PRO A C 1
ATOM 2761 O O . PRO A 1 352 ? -11.217 -19.697 -11.500 1.00 35.97 352 PRO A O 1
ATOM 2764 N N . VAL A 1 353 ? -10.848 -19.039 -9.378 1.00 41.62 353 VAL A N 1
ATOM 2765 C CA . VAL A 1 353 ? -9.412 -19.336 -9.410 1.00 41.62 353 VAL A CA 1
ATOM 2766 C C . VAL A 1 353 ? -9.352 -20.851 -9.552 1.00 41.62 353 VAL A C 1
ATOM 2768 O O . VAL A 1 353 ? -10.076 -21.515 -8.803 1.00 41.62 353 VAL A O 1
ATOM 2771 N N . PRO A 1 354 ? -8.589 -21.420 -10.495 1.00 33.31 354 PRO A N 1
ATOM 2772 C CA . PRO A 1 354 ? -8.494 -22.861 -10.627 1.00 33.31 354 PRO A CA 1
ATOM 2773 C C . PRO A 1 354 ? -8.187 -23.475 -9.257 1.00 33.31 354 PRO A C 1
ATOM 2775 O O . PRO A 1 354 ? -7.089 -23.325 -8.725 1.00 33.31 354 PRO A O 1
ATOM 2778 N N . ILE A 1 355 ? -9.209 -24.083 -8.644 1.00 32.75 355 ILE A N 1
ATOM 2779 C CA . ILE A 1 355 ? -9.158 -24.512 -7.251 1.00 32.75 355 ILE A CA 1
ATOM 2780 C C . ILE A 1 355 ? -8.144 -25.636 -7.187 1.00 32.75 355 ILE A C 1
ATOM 2782 O O . ILE A 1 355 ? -8.367 -26.721 -7.730 1.00 32.75 355 ILE A O 1
ATOM 2786 N N . ALA A 1 356 ? -7.058 -25.402 -6.472 1.00 33.19 356 ALA A N 1
ATOM 2787 C CA . ALA A 1 356 ? -6.288 -26.486 -5.922 1.00 33.19 356 ALA A CA 1
ATOM 2788 C C . ALA A 1 356 ? -6.578 -26.567 -4.430 1.00 33.19 356 ALA A C 1
ATOM 2790 O O . ALA A 1 356 ? -6.277 -25.662 -3.656 1.00 33.19 356 ALA A O 1
ATOM 2791 N N . ALA A 1 357 ? -7.222 -27.665 -4.055 1.00 27.50 357 ALA A N 1
ATOM 2792 C CA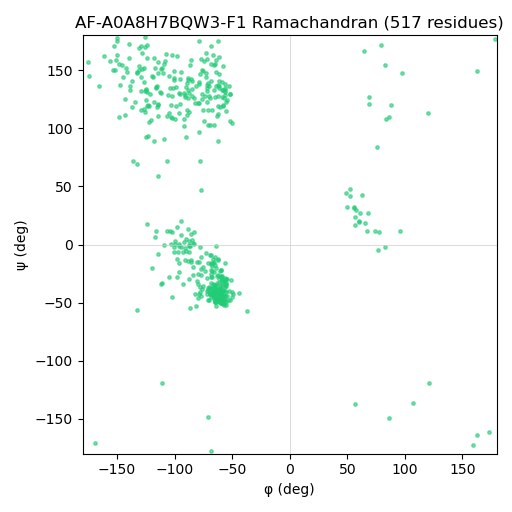 . ALA A 1 357 ? -7.603 -27.965 -2.690 1.00 27.50 357 ALA A CA 1
ATOM 2793 C C . ALA A 1 357 ? -6.402 -27.845 -1.735 1.00 27.50 357 ALA A C 1
ATOM 2795 O O . ALA A 1 357 ? -5.352 -28.444 -1.970 1.00 27.50 357 ALA A O 1
ATOM 2796 N N . HIS A 1 358 ? -6.571 -27.103 -0.643 1.00 32.66 358 HIS A N 1
ATOM 2797 C CA . HIS A 1 358 ? -5.759 -27.221 0.566 1.00 32.66 358 HIS A CA 1
ATOM 2798 C C . HIS A 1 358 ? -6.712 -27.505 1.727 1.00 32.66 358 HIS A C 1
ATOM 2800 O O . HIS A 1 358 ? -7.278 -26.594 2.324 1.00 32.66 358 HIS A O 1
ATOM 2806 N N . SER A 1 359 ? -6.908 -28.789 2.028 1.00 28.77 359 SER A N 1
ATOM 2807 C CA . SER A 1 359 ? -7.307 -29.220 3.366 1.00 28.77 359 SER A CA 1
ATOM 2808 C C . SER A 1 359 ? -6.040 -29.504 4.166 1.00 28.77 359 SER A C 1
ATOM 2810 O O . SER A 1 359 ? -5.157 -30.230 3.704 1.00 28.77 359 SER A O 1
ATOM 2812 N N . ALA A 1 360 ? -5.974 -28.913 5.353 1.00 31.53 360 ALA A N 1
ATOM 2813 C CA . ALA A 1 360 ? -4.949 -29.132 6.355 1.00 31.53 360 ALA A CA 1
ATOM 2814 C C . ALA A 1 360 ? -4.858 -30.604 6.791 1.00 31.53 360 ALA A C 1
ATOM 2816 O O . ALA A 1 360 ? -5.854 -31.323 6.782 1.00 31.53 360 ALA A O 1
ATOM 2817 N N . ASN A 1 361 ? -3.673 -30.999 7.253 1.00 27.70 361 ASN A N 1
ATOM 2818 C CA . ASN A 1 361 ? -3.555 -31.771 8.484 1.00 27.70 361 ASN A CA 1
ATOM 2819 C C . ASN A 1 361 ? -2.233 -31.409 9.167 1.00 27.70 361 ASN A C 1
ATOM 2821 O O . ASN A 1 361 ? -1.150 -31.711 8.670 1.00 27.70 361 ASN A O 1
ATOM 2825 N N . ILE A 1 362 ? -2.377 -30.713 10.291 1.00 31.20 362 ILE A N 1
ATOM 2826 C CA . ILE A 1 362 ? -1.428 -30.653 11.396 1.00 31.20 362 ILE A CA 1
ATOM 2827 C C . ILE A 1 362 ? -1.991 -31.645 12.412 1.00 31.20 362 ILE A C 1
ATOM 2829 O O . ILE A 1 362 ? -3.132 -31.458 12.818 1.00 31.20 362 ILE A O 1
ATOM 2833 N N . ASP A 1 363 ? -1.240 -32.691 12.751 1.00 29.77 363 ASP A N 1
ATOM 2834 C CA . ASP A 1 363 ? -1.147 -33.221 14.116 1.00 29.77 363 ASP A CA 1
ATOM 2835 C C . ASP A 1 363 ? -0.105 -34.349 14.214 1.00 29.77 363 ASP A C 1
ATOM 2837 O O . ASP A 1 363 ? 0.220 -35.008 13.228 1.00 29.77 363 ASP A O 1
ATOM 2841 N N . ASP A 1 364 ? 0.359 -34.526 15.454 1.00 30.33 364 ASP A N 1
ATOM 2842 C CA . ASP A 1 364 ? 1.320 -35.480 16.029 1.00 30.33 364 ASP A CA 1
ATOM 2843 C C . ASP A 1 364 ? 2.815 -35.086 16.009 1.00 30.33 364 ASP A C 1
ATOM 2845 O O . ASP A 1 364 ? 3.429 -34.938 14.961 1.00 30.33 364 ASP A O 1
ATOM 2849 N N . GLN A 1 365 ? 3.540 -34.969 17.133 1.00 29.12 365 GLN A N 1
ATOM 2850 C CA . GLN A 1 365 ? 3.218 -35.097 18.564 1.00 29.12 365 GLN A CA 1
ATOM 2851 C C . GLN A 1 365 ? 4.470 -34.703 19.389 1.00 29.12 365 GLN A C 1
ATOM 2853 O O . GLN A 1 365 ? 5.599 -35.020 19.011 1.00 29.12 365 GLN A O 1
ATOM 2858 N N . HIS A 1 366 ? 4.285 -34.075 20.554 1.00 33.00 366 HIS A N 1
ATOM 2859 C CA . HIS A 1 366 ? 5.286 -34.010 21.631 1.00 33.00 366 HIS A CA 1
ATOM 2860 C C . HIS A 1 366 ? 5.141 -35.239 22.548 1.00 33.00 366 HIS A C 1
ATOM 2862 O O . HIS A 1 366 ? 4.048 -35.449 23.064 1.00 33.00 366 HIS A O 1
ATOM 2868 N N . ALA A 1 367 ? 6.230 -35.960 22.863 1.00 26.72 367 ALA A N 1
ATOM 2869 C CA . ALA A 1 367 ? 6.407 -36.653 24.153 1.00 26.72 367 ALA A CA 1
ATOM 2870 C C . ALA A 1 367 ? 7.864 -37.112 24.389 1.00 26.72 367 ALA A C 1
ATOM 2872 O O . ALA A 1 367 ? 8.522 -37.657 23.507 1.00 26.72 367 ALA A O 1
ATOM 2873 N N . MET A 1 368 ? 8.352 -36.892 25.613 1.00 28.41 368 MET A N 1
ATOM 2874 C CA . MET A 1 368 ? 9.651 -37.323 26.143 1.00 28.41 368 MET A CA 1
ATOM 2875 C C . MET A 1 368 ? 9.697 -38.821 26.526 1.00 28.41 368 MET A C 1
ATOM 2877 O O . MET A 1 368 ? 8.679 -39.385 26.910 1.00 28.41 368 MET A O 1
ATOM 2881 N N . ALA A 1 369 ? 10.933 -39.351 26.609 1.00 25.77 369 ALA A N 1
ATOM 2882 C CA . ALA A 1 369 ? 11.485 -40.218 27.678 1.00 25.77 369 ALA A CA 1
ATOM 2883 C C . ALA A 1 369 ? 11.997 -41.643 27.315 1.00 25.77 369 ALA A C 1
ATOM 2885 O O . ALA A 1 369 ? 11.246 -42.584 27.108 1.00 25.77 369 ALA A O 1
ATOM 2886 N N . THR A 1 370 ? 13.326 -41.787 27.463 1.00 26.38 370 THR A N 1
ATOM 2887 C CA . THR A 1 370 ? 14.104 -42.875 28.114 1.00 26.38 370 THR A CA 1
ATOM 2888 C C . THR A 1 370 ? 14.224 -44.316 27.561 1.00 26.38 370 THR A C 1
ATOM 2890 O O . THR A 1 370 ? 13.270 -45.078 27.537 1.00 26.38 370 THR A O 1
ATOM 2893 N N . ARG A 1 371 ? 15.514 -44.712 27.443 1.00 25.12 371 ARG A N 1
ATOM 2894 C CA . ARG A 1 371 ? 16.189 -46.011 27.741 1.00 25.12 371 ARG A CA 1
ATOM 2895 C C . ARG A 1 371 ? 16.237 -47.156 26.696 1.00 25.12 371 ARG A C 1
ATOM 2897 O O . ARG A 1 371 ? 15.308 -47.925 26.544 1.00 25.12 371 ARG A O 1
ATOM 2904 N N . SER A 1 372 ? 17.470 -47.357 26.200 1.00 24.36 372 SER A N 1
ATOM 2905 C CA . SER A 1 372 ? 18.339 -48.558 26.320 1.00 24.36 372 SER A CA 1
ATOM 2906 C C . SER A 1 372 ? 18.013 -49.902 25.624 1.00 24.36 372 SER A C 1
ATOM 2908 O O . SER A 1 372 ? 17.113 -50.628 26.024 1.00 24.36 372 SER A O 1
ATOM 2910 N N . SER A 1 373 ? 18.984 -50.290 24.774 1.00 26.11 373 SER A N 1
ATOM 2911 C CA . SER A 1 373 ? 19.663 -51.600 24.587 1.00 26.11 373 SER A CA 1
ATOM 2912 C C . SER A 1 373 ? 19.086 -52.748 23.725 1.00 26.11 373 SER A C 1
ATOM 2914 O O . SER A 1 373 ? 18.289 -53.544 24.201 1.00 26.11 373 SER A O 1
ATOM 2916 N N . LEU A 1 374 ? 19.768 -52.926 22.572 1.00 24.30 374 LEU A N 1
ATOM 2917 C CA . LEU A 1 374 ? 20.455 -54.136 22.036 1.00 24.30 374 LEU A CA 1
ATOM 2918 C C . LEU A 1 374 ? 19.665 -55.251 21.277 1.00 24.30 374 LEU A C 1
ATOM 2920 O O . LEU A 1 374 ? 18.457 -55.367 21.430 1.00 24.30 374 LEU A O 1
ATOM 2924 N N . PRO A 1 375 ? 20.346 -56.020 20.378 1.00 39.22 375 PRO A N 1
ATOM 2925 C CA . PRO A 1 375 ? 19.875 -56.345 19.020 1.00 39.22 375 PRO A CA 1
ATOM 2926 C C . PRO A 1 375 ? 19.796 -57.857 18.704 1.00 39.22 375 PRO A C 1
ATOM 2928 O O . PRO A 1 375 ? 20.340 -58.659 19.454 1.00 39.22 375 PRO A O 1
ATOM 2931 N N . GLN A 1 376 ? 19.220 -58.218 17.542 1.00 25.77 376 GLN A N 1
ATOM 2932 C CA . GLN A 1 376 ? 19.473 -59.406 16.674 1.00 25.77 376 GLN A CA 1
ATOM 2933 C C . GLN A 1 376 ? 18.268 -59.564 15.712 1.00 25.77 376 GLN A C 1
ATOM 2935 O O . GLN A 1 376 ? 17.162 -59.217 16.092 1.00 25.77 376 GLN A O 1
ATOM 2940 N N . SER A 1 377 ? 18.312 -60.063 14.473 1.00 26.38 377 SER A N 1
ATOM 2941 C CA . SER A 1 377 ? 19.327 -60.658 13.596 1.00 26.38 377 SER A CA 1
ATOM 2942 C C . SER A 1 377 ? 18.802 -60.591 12.140 1.00 26.38 377 SER A C 1
ATOM 2944 O O . SER A 1 377 ? 17.613 -60.374 11.915 1.00 26.38 377 SER A O 1
ATOM 2946 N N . ARG A 1 378 ? 19.697 -60.732 11.152 1.00 27.39 378 ARG A N 1
ATOM 2947 C CA . ARG A 1 378 ? 19.440 -60.597 9.704 1.00 27.39 378 ARG A CA 1
ATOM 2948 C C . ARG A 1 378 ? 18.723 -61.807 9.083 1.00 27.39 378 ARG A C 1
ATOM 2950 O O . ARG A 1 378 ? 19.011 -62.948 9.429 1.00 27.39 378 ARG A O 1
ATOM 2957 N N . SER A 1 379 ? 17.945 -61.550 8.031 1.00 26.09 379 SER A N 1
ATOM 2958 C CA . SER A 1 379 ? 17.789 -62.422 6.851 1.00 26.09 379 SER A CA 1
ATOM 2959 C C . SER A 1 379 ? 17.621 -61.534 5.598 1.00 26.09 379 SER A C 1
ATOM 2961 O O . SER A 1 379 ? 17.052 -60.450 5.746 1.00 26.09 379 SER A O 1
ATOM 2963 N N . PRO A 1 380 ? 18.159 -61.910 4.418 1.00 30.59 380 PRO A N 1
ATOM 2964 C CA . PRO A 1 380 ? 18.355 -61.000 3.287 1.00 30.59 380 PRO A CA 1
ATOM 2965 C C . PRO A 1 380 ? 17.244 -61.072 2.220 1.00 30.59 380 PRO A C 1
ATOM 2967 O O . PRO A 1 380 ? 16.506 -62.049 2.137 1.00 30.59 380 PRO A O 1
ATOM 2970 N N . ASP A 1 381 ? 17.212 -60.020 1.397 1.00 29.11 381 ASP A N 1
ATOM 2971 C CA . ASP A 1 381 ? 16.636 -59.917 0.047 1.00 29.11 381 ASP A CA 1
ATOM 2972 C C . ASP A 1 381 ? 15.115 -59.812 -0.135 1.00 29.11 381 ASP A C 1
ATOM 2974 O O . ASP A 1 381 ? 14.429 -60.758 -0.508 1.00 29.11 381 ASP A O 1
ATOM 2978 N N . VAL A 1 382 ? 14.630 -58.569 -0.018 1.00 29.88 382 VAL A N 1
ATOM 2979 C CA . VAL A 1 382 ? 13.988 -57.840 -1.131 1.00 29.88 382 VAL A CA 1
ATOM 2980 C C . VAL A 1 382 ? 14.422 -56.378 -0.977 1.00 29.88 382 VAL A C 1
ATOM 2982 O O . VAL A 1 382 ? 14.025 -55.739 0.000 1.00 29.88 382 VAL A O 1
ATOM 2985 N N . GLU A 1 383 ? 15.241 -55.837 -1.887 1.00 29.34 383 GLU A N 1
ATOM 2986 C CA . GLU A 1 383 ? 15.513 -54.392 -1.949 1.00 29.34 383 GLU A CA 1
ATOM 2987 C C . GLU A 1 383 ? 14.200 -53.649 -2.241 1.00 29.34 383 GLU A C 1
ATOM 2989 O O . GLU A 1 383 ? 13.797 -53.399 -3.378 1.00 29.34 383 GLU A O 1
ATOM 2994 N N . ARG A 1 384 ? 13.488 -53.304 -1.165 1.00 29.58 384 ARG A N 1
ATOM 2995 C CA . ARG A 1 384 ? 12.573 -52.171 -1.162 1.00 29.58 384 ARG A CA 1
ATOM 2996 C C . ARG A 1 384 ? 13.416 -50.962 -1.527 1.00 29.58 384 ARG A C 1
ATOM 2998 O O . ARG A 1 384 ? 14.341 -50.636 -0.789 1.00 29.58 384 ARG A O 1
ATOM 3005 N N . HIS A 1 385 ? 13.074 -50.310 -2.635 1.00 32.53 385 HIS A N 1
ATOM 3006 C CA . HIS A 1 385 ? 13.563 -48.971 -2.931 1.00 32.53 385 HIS A CA 1
ATOM 3007 C C . HIS A 1 385 ? 13.256 -48.115 -1.698 1.00 32.53 385 HIS A C 1
ATOM 3009 O O . HIS A 1 385 ? 12.089 -47.852 -1.394 1.00 32.53 385 HIS A O 1
ATOM 3015 N N . GLN A 1 386 ? 14.285 -47.784 -0.919 1.00 35.84 386 GLN A N 1
ATOM 3016 C CA . GLN A 1 386 ? 14.147 -46.839 0.174 1.00 35.84 386 GLN A CA 1
ATOM 3017 C C . GLN A 1 386 ? 13.915 -45.483 -0.481 1.00 35.84 386 GLN A C 1
ATOM 3019 O O . GLN A 1 386 ? 14.837 -44.881 -1.019 1.00 35.84 386 GLN A O 1
ATOM 3024 N N . THR A 1 387 ? 12.668 -45.018 -0.478 1.00 41.56 387 THR A N 1
ATOM 3025 C CA . THR A 1 387 ? 12.375 -43.611 -0.743 1.00 41.56 387 THR A CA 1
ATOM 3026 C C . THR A 1 387 ? 13.188 -42.785 0.242 1.00 41.56 387 THR A C 1
ATOM 3028 O O . THR A 1 387 ? 12.977 -42.894 1.450 1.00 41.56 387 THR A O 1
ATOM 3031 N N . ILE A 1 388 ? 14.134 -42.007 -0.278 1.00 55.59 388 ILE A N 1
ATOM 3032 C CA . ILE A 1 388 ? 14.920 -41.068 0.515 1.00 55.59 388 ILE A CA 1
ATOM 3033 C C . ILE A 1 388 ? 13.943 -40.049 1.101 1.00 55.59 388 ILE A C 1
ATOM 3035 O O . ILE A 1 388 ? 13.226 -39.373 0.360 1.00 55.59 388 ILE A O 1
ATOM 3039 N N . ASP A 1 389 ? 13.884 -39.982 2.430 1.00 56.41 389 ASP A N 1
ATOM 3040 C CA . ASP A 1 389 ? 13.094 -38.977 3.130 1.00 56.41 389 ASP A CA 1
ATOM 3041 C C . ASP A 1 389 ? 13.805 -37.623 3.033 1.00 56.41 389 ASP A C 1
ATOM 3043 O O . ASP A 1 389 ? 14.844 -37.386 3.656 1.00 56.41 389 ASP A O 1
ATOM 3047 N N . MET A 1 390 ? 13.251 -36.750 2.195 1.00 59.66 390 MET A N 1
ATOM 3048 C CA . MET A 1 390 ? 13.767 -35.406 1.946 1.00 59.66 390 MET A CA 1
ATOM 3049 C C . MET A 1 390 ? 13.355 -34.412 3.042 1.00 59.66 390 MET A C 1
ATOM 3051 O O . MET A 1 390 ? 13.958 -33.348 3.151 1.00 59.66 390 MET A O 1
ATOM 3055 N N . SER A 1 391 ? 12.375 -34.751 3.892 1.00 55.62 391 SER A N 1
ATOM 3056 C CA . SER A 1 391 ? 11.801 -33.827 4.883 1.00 55.62 391 SER A CA 1
ATOM 3057 C C . SER A 1 391 ? 12.763 -33.440 6.014 1.00 55.62 391 SER A C 1
ATOM 3059 O O . SER A 1 391 ? 12.547 -32.435 6.687 1.00 55.62 391 SER A O 1
ATOM 3061 N N . GLN A 1 392 ? 13.843 -34.206 6.200 1.00 56.72 392 GLN A N 1
ATOM 3062 C CA . GLN A 1 392 ? 14.870 -33.960 7.218 1.00 56.72 392 GLN A CA 1
ATOM 3063 C C . GLN A 1 392 ? 16.128 -33.261 6.679 1.00 56.72 392 GLN A C 1
ATOM 3065 O O . GLN A 1 392 ? 17.067 -33.030 7.439 1.00 56.72 392 GLN A O 1
ATOM 3070 N N . ARG A 1 393 ? 16.181 -32.939 5.379 1.00 73.19 393 ARG A N 1
ATOM 3071 C CA . ARG A 1 393 ? 17.360 -32.334 4.743 1.00 73.19 393 ARG A CA 1
ATOM 3072 C C . ARG A 1 393 ? 17.186 -30.828 4.570 1.00 73.19 393 ARG A C 1
ATOM 3074 O O . ARG A 1 393 ? 16.105 -30.354 4.225 1.00 73.19 393 ARG A O 1
ATOM 3081 N N . ALA A 1 394 ? 18.265 -30.075 4.775 1.00 73.12 394 ALA A N 1
ATOM 3082 C CA . ALA A 1 394 ? 18.274 -28.640 4.524 1.00 73.12 394 ALA A CA 1
ATOM 3083 C C . ALA A 1 394 ? 18.263 -28.355 3.013 1.00 73.12 394 ALA A C 1
ATOM 3085 O O . ALA A 1 394 ? 18.969 -29.003 2.236 1.00 73.12 394 ALA A O 1
ATOM 3086 N N . ILE A 1 395 ? 17.454 -27.376 2.607 1.00 81.00 395 ILE A N 1
ATOM 3087 C CA . ILE A 1 395 ? 17.437 -26.856 1.238 1.00 81.00 395 ILE A CA 1
ATOM 3088 C C . ILE A 1 395 ? 18.631 -25.911 1.094 1.00 81.00 395 ILE A C 1
ATOM 3090 O O . ILE A 1 395 ? 18.724 -24.929 1.828 1.00 81.00 395 ILE A O 1
ATOM 3094 N N . VAL A 1 396 ? 19.520 -26.191 0.143 1.00 85.31 396 VAL A N 1
ATOM 3095 C CA . VAL A 1 396 ? 20.702 -25.354 -0.137 1.00 85.31 396 VAL A CA 1
ATOM 3096 C C . VAL A 1 396 ? 20.493 -24.401 -1.295 1.00 85.31 396 VAL A C 1
ATOM 3098 O O . VAL A 1 396 ? 21.111 -23.343 -1.346 1.00 85.31 396 VAL A O 1
ATOM 3101 N N . GLN A 1 397 ? 19.629 -24.770 -2.236 1.00 84.38 397 GLN A N 1
ATOM 3102 C CA . GLN A 1 397 ? 19.366 -23.972 -3.420 1.00 84.38 397 GLN A CA 1
ATOM 3103 C C . GLN A 1 397 ? 17.965 -24.265 -3.938 1.00 84.38 397 GLN A C 1
ATOM 3105 O O . GLN A 1 397 ? 17.443 -25.370 -3.796 1.00 84.38 397 GLN A O 1
ATOM 3110 N N . VAL A 1 398 ? 17.360 -23.260 -4.557 1.00 85.50 398 VAL A N 1
ATOM 3111 C CA . VAL A 1 398 ? 16.075 -23.374 -5.233 1.00 85.50 398 VAL A CA 1
ATOM 3112 C C . VAL A 1 398 ? 16.272 -22.923 -6.673 1.00 85.50 398 VAL A C 1
ATOM 3114 O O . VAL A 1 398 ? 16.672 -21.787 -6.913 1.00 85.50 398 VAL A O 1
ATOM 3117 N N . ILE A 1 399 ? 16.023 -23.822 -7.618 1.00 86.75 399 ILE A N 1
ATOM 3118 C CA . ILE A 1 399 ? 16.161 -23.593 -9.058 1.00 86.75 399 ILE A CA 1
ATOM 3119 C C . ILE A 1 399 ? 14.758 -23.426 -9.639 1.00 86.75 399 ILE A C 1
ATOM 3121 O O . ILE A 1 399 ? 13.856 -24.191 -9.300 1.00 86.75 399 ILE A O 1
ATOM 3125 N N . ARG A 1 400 ? 14.550 -22.428 -10.501 1.00 90.50 400 ARG A N 1
ATOM 3126 C CA . ARG A 1 400 ? 13.238 -22.146 -11.099 1.00 90.50 400 ARG A CA 1
ATOM 3127 C C . ARG A 1 400 ? 13.271 -22.336 -12.609 1.00 90.50 400 ARG A C 1
ATOM 3129 O O . ARG A 1 400 ? 14.182 -21.869 -13.280 1.00 90.50 400 ARG A O 1
ATOM 3136 N N . ILE A 1 401 ? 12.250 -23.009 -13.128 1.00 86.50 401 ILE A N 1
ATOM 3137 C CA . ILE A 1 401 ? 11.956 -23.097 -14.558 1.00 86.50 401 ILE A CA 1
ATOM 3138 C C . ILE A 1 401 ? 10.726 -22.224 -14.807 1.00 86.50 401 ILE A C 1
ATOM 3140 O O . ILE A 1 401 ? 9.626 -22.530 -14.341 1.00 86.50 401 ILE A O 1
ATOM 3144 N N . GLU A 1 402 ? 10.926 -21.106 -15.498 1.00 83.75 402 GLU A N 1
ATOM 3145 C CA . GLU A 1 402 ? 9.903 -20.078 -15.707 1.00 83.75 402 GLU A CA 1
ATOM 3146 C C . GLU A 1 402 ? 8.756 -20.550 -16.615 1.00 83.75 402 GLU A C 1
ATOM 3148 O O . GLU A 1 402 ? 8.913 -21.435 -17.466 1.00 83.75 402 GLU A O 1
ATOM 3153 N N . ARG A 1 403 ? 7.582 -19.931 -16.456 1.00 82.81 403 ARG A N 1
ATOM 3154 C CA . ARG A 1 403 ? 6.467 -20.090 -17.397 1.00 82.81 403 ARG A CA 1
ATOM 3155 C C . ARG A 1 403 ? 6.845 -19.523 -18.773 1.00 82.81 403 ARG A C 1
ATOM 3157 O O . ARG A 1 403 ? 7.415 -18.442 -18.881 1.00 82.81 403 ARG A O 1
ATOM 3164 N N . ASP A 1 404 ? 6.502 -20.253 -19.829 1.00 82.06 404 ASP A N 1
ATOM 3165 C CA . ASP A 1 404 ? 6.722 -19.866 -21.221 1.00 82.06 404 ASP A CA 1
ATOM 3166 C C . ASP A 1 404 ? 5.503 -19.111 -21.780 1.00 82.06 404 ASP A C 1
ATOM 3168 O O . ASP A 1 404 ? 4.447 -19.683 -22.069 1.00 82.06 404 ASP A O 1
ATOM 3172 N N . TYR A 1 405 ? 5.677 -17.806 -21.970 1.00 77.25 405 TYR A N 1
ATOM 3173 C CA . TYR A 1 405 ? 4.653 -16.906 -22.502 1.00 77.25 405 TYR A CA 1
ATOM 3174 C C . TYR A 1 405 ? 4.712 -16.733 -24.031 1.00 77.25 405 TYR A C 1
ATOM 3176 O O . TYR A 1 405 ? 3.910 -15.986 -24.589 1.00 77.25 405 TYR A O 1
ATOM 3184 N N . SER A 1 406 ? 5.619 -17.421 -24.732 1.00 71.00 406 SER A N 1
ATOM 3185 C CA . SER A 1 406 ? 5.984 -17.115 -26.124 1.00 71.00 406 SER A CA 1
ATOM 3186 C C . SER A 1 406 ? 4.848 -17.190 -27.151 1.00 71.00 406 SER A C 1
ATOM 3188 O O . SER A 1 406 ? 4.915 -16.471 -28.145 1.00 71.00 406 SER A O 1
ATOM 3190 N N . GLN A 1 407 ? 3.807 -18.013 -26.952 1.00 62.56 407 GLN A N 1
ATOM 3191 C CA . GLN A 1 407 ? 2.696 -18.092 -27.922 1.00 62.56 407 GLN A CA 1
ATOM 3192 C C . GLN A 1 407 ? 1.471 -17.242 -27.563 1.00 62.56 407 GLN A C 1
ATOM 3194 O O . GLN A 1 407 ? 0.549 -17.189 -28.370 1.00 62.56 407 GLN A O 1
ATOM 3199 N N . GLY A 1 408 ? 1.415 -16.602 -26.385 1.00 58.16 408 GLY A N 1
ATOM 3200 C CA . GLY A 1 408 ? 0.306 -15.703 -26.010 1.00 58.16 408 GLY A CA 1
ATOM 3201 C C . GLY A 1 408 ? -1.108 -16.315 -26.051 1.00 58.16 408 GLY A C 1
ATOM 3202 O O . GLY A 1 408 ? -2.094 -15.587 -26.056 1.00 58.16 408 GLY A O 1
ATOM 3203 N N . ASP A 1 409 ? -1.222 -17.643 -26.082 1.00 63.72 409 ASP A N 1
ATOM 3204 C CA . ASP A 1 409 ? -2.466 -18.417 -26.226 1.00 63.72 409 ASP A CA 1
ATOM 3205 C C . ASP A 1 409 ? -3.218 -18.618 -24.896 1.00 63.72 409 ASP A C 1
ATOM 3207 O O . ASP A 1 409 ? -4.264 -19.262 -24.863 1.00 63.72 409 ASP A O 1
ATOM 3211 N N . GLY A 1 410 ? -2.683 -18.074 -23.798 1.00 64.12 410 GLY A N 1
ATOM 3212 C CA . GLY A 1 410 ? -3.188 -18.273 -22.440 1.00 64.12 410 GLY A CA 1
ATOM 3213 C C . GLY A 1 410 ? -2.823 -19.632 -21.834 1.00 64.12 410 GLY A C 1
ATOM 3214 O O . GLY A 1 410 ? -3.058 -19.826 -20.640 1.00 64.12 410 GLY A O 1
ATOM 3215 N N . ILE A 1 411 ? -2.190 -20.529 -22.604 1.00 73.62 411 ILE A N 1
ATOM 3216 C CA . ILE A 1 411 ? -1.936 -21.901 -22.175 1.00 73.62 411 ILE A CA 1
ATOM 3217 C C . ILE A 1 411 ? -0.783 -21.968 -21.189 1.00 73.62 411 ILE A C 1
ATOM 3219 O O . ILE A 1 411 ? 0.304 -21.429 -21.412 1.00 73.62 411 ILE A O 1
ATOM 3223 N N . THR A 1 412 ? -1.015 -22.632 -20.059 1.00 80.44 412 THR A N 1
ATOM 3224 C CA . THR A 1 412 ? 0.016 -22.827 -19.040 1.00 80.44 412 THR A CA 1
ATOM 3225 C C . THR A 1 412 ? 1.072 -23.823 -19.522 1.00 80.44 412 THR A C 1
ATOM 3227 O O . THR A 1 412 ? 0.790 -25.004 -19.715 1.00 80.44 412 THR A O 1
ATOM 3230 N N . ARG A 1 413 ? 2.310 -23.346 -19.686 1.00 87.25 413 ARG A N 1
ATOM 3231 C CA . ARG A 1 413 ? 3.492 -24.145 -20.048 1.00 87.25 413 ARG A CA 1
ATOM 3232 C C . ARG A 1 413 ? 4.754 -23.556 -19.432 1.00 87.25 413 ARG A C 1
ATOM 3234 O O . ARG A 1 413 ? 4.814 -22.358 -19.195 1.00 87.25 413 ARG A O 1
ATOM 3241 N N . PHE A 1 414 ? 5.774 -24.369 -19.232 1.00 90.56 414 PHE A N 1
ATOM 3242 C CA . PHE A 1 414 ? 7.084 -23.972 -18.726 1.00 90.56 414 PHE A CA 1
ATOM 3243 C C . PHE A 1 414 ? 8.150 -24.103 -19.812 1.00 90.56 414 PHE A C 1
ATOM 3245 O O . PHE A 1 414 ? 8.023 -24.948 -20.704 1.00 90.56 414 PHE A O 1
ATOM 3252 N N . VAL A 1 415 ? 9.195 -23.278 -19.735 1.00 85.75 415 VAL A N 1
ATOM 3253 C CA . VAL A 1 415 ? 10.326 -23.343 -20.669 1.00 85.75 415 VAL A CA 1
ATOM 3254 C C . VAL A 1 415 ? 11.024 -24.700 -20.563 1.00 85.75 415 VAL A C 1
ATOM 3256 O O . VAL A 1 415 ? 11.256 -25.204 -19.471 1.00 85.75 415 VAL A O 1
ATOM 3259 N N . THR A 1 416 ? 11.375 -25.312 -21.693 1.00 85.69 416 THR A N 1
ATOM 3260 C CA . THR A 1 416 ? 12.097 -26.599 -21.716 1.00 85.69 416 THR A CA 1
ATOM 3261 C C . THR A 1 416 ? 13.617 -26.435 -21.656 1.00 85.69 416 THR A C 1
ATOM 3263 O O . THR A 1 416 ? 14.342 -27.426 -21.650 1.00 85.69 416 THR A O 1
ATOM 3266 N N . MET A 1 417 ? 14.119 -25.198 -21.597 1.00 80.12 417 MET A N 1
ATOM 3267 C CA . MET A 1 417 ? 15.541 -24.928 -21.392 1.00 80.12 417 MET A CA 1
ATOM 3268 C C . MET A 1 417 ? 15.963 -25.415 -20.003 1.00 80.12 417 MET A C 1
ATOM 3270 O O . MET A 1 417 ? 15.345 -25.054 -19.004 1.00 80.12 417 MET A O 1
ATOM 3274 N N . VAL A 1 418 ? 17.010 -26.238 -19.948 1.00 81.50 418 VAL A N 1
ATOM 3275 C CA . VAL A 1 418 ? 17.524 -26.795 -18.693 1.00 81.50 418 VAL A CA 1
ATOM 3276 C C . VAL A 1 418 ? 18.435 -25.765 -18.019 1.00 81.50 418 VAL A C 1
ATOM 3278 O O . VAL A 1 418 ? 19.413 -25.359 -18.648 1.00 81.50 418 VAL A O 1
ATOM 3281 N N . PRO A 1 419 ? 18.143 -25.345 -16.772 1.00 82.31 419 PRO A N 1
ATOM 3282 C CA . PRO A 1 419 ? 19.027 -24.476 -15.997 1.00 82.31 419 PRO A CA 1
ATOM 3283 C C . PRO A 1 419 ? 20.427 -25.086 -15.844 1.00 82.31 419 PRO A C 1
ATOM 3285 O O . PRO A 1 419 ? 20.552 -26.290 -15.596 1.00 82.31 419 PRO A O 1
ATOM 3288 N N . GLU A 1 420 ? 21.476 -24.269 -15.976 1.00 80.81 420 GLU A N 1
ATOM 3289 C CA . GLU A 1 420 ? 22.870 -24.738 -15.919 1.00 80.81 420 GLU A CA 1
ATOM 3290 C C . GLU A 1 420 ? 23.190 -25.436 -14.590 1.00 80.81 420 GLU A C 1
ATOM 3292 O O . GLU A 1 420 ? 23.953 -26.400 -14.550 1.00 80.81 420 GLU A O 1
ATOM 3297 N N . GLU A 1 421 ? 22.522 -25.018 -13.518 1.00 81.88 421 GLU A N 1
ATOM 3298 C CA . GLU A 1 421 ? 22.662 -25.528 -12.157 1.00 81.88 421 GLU A CA 1
ATOM 3299 C C . GLU A 1 421 ? 22.197 -26.988 -11.999 1.00 81.88 421 GLU A C 1
ATOM 3301 O O . GLU A 1 421 ? 22.510 -27.638 -10.997 1.00 81.88 421 GLU A O 1
ATOM 3306 N N . LEU A 1 422 ? 21.461 -27.524 -12.981 1.00 83.69 422 LEU A N 1
ATOM 3307 C CA . LEU A 1 422 ? 21.013 -28.919 -13.008 1.00 83.69 422 LEU A CA 1
ATOM 3308 C C . LEU A 1 422 ? 21.920 -29.842 -13.828 1.00 83.69 422 LEU A C 1
ATOM 3310 O O . LEU A 1 422 ? 21.827 -31.058 -13.642 1.00 83.69 422 LEU A O 1
ATOM 3314 N N . ASN A 1 423 ? 22.796 -29.302 -14.685 1.00 79.44 423 ASN A N 1
ATOM 3315 C CA . ASN A 1 423 ? 23.557 -30.086 -15.667 1.00 79.44 423 ASN A CA 1
ATOM 3316 C C . ASN A 1 423 ? 24.431 -31.180 -15.030 1.00 79.44 423 ASN A C 1
ATOM 3318 O O . ASN A 1 423 ? 24.540 -32.273 -15.583 1.00 79.44 423 ASN A O 1
ATOM 3322 N N . ASP A 1 424 ? 24.983 -30.923 -13.841 1.00 81.38 424 ASP A N 1
ATOM 3323 C CA . ASP A 1 424 ? 25.839 -31.877 -13.121 1.00 81.38 424 ASP A CA 1
ATOM 3324 C C . ASP A 1 424 ? 25.065 -32.806 -12.166 1.00 81.38 424 ASP A C 1
ATOM 3326 O O . ASP A 1 424 ? 25.642 -33.715 -11.567 1.00 81.38 424 ASP A O 1
ATOM 3330 N N . ARG A 1 425 ? 23.753 -32.588 -11.990 1.00 82.94 425 ARG A N 1
ATOM 3331 C CA . ARG A 1 425 ? 22.924 -33.305 -11.001 1.00 82.94 425 ARG A CA 1
ATOM 3332 C C . ARG A 1 425 ? 21.921 -34.258 -11.633 1.00 82.94 425 ARG A C 1
ATOM 3334 O O . ARG A 1 425 ? 21.606 -35.294 -11.048 1.00 82.94 425 ARG A O 1
ATOM 3341 N N . ILE A 1 426 ? 21.403 -33.926 -12.811 1.00 88.62 426 ILE A N 1
ATOM 3342 C CA . ILE A 1 426 ? 20.400 -34.719 -13.519 1.00 88.62 426 ILE A CA 1
ATOM 3343 C C . ILE A 1 426 ? 20.611 -34.577 -15.035 1.00 88.62 426 ILE A C 1
ATOM 3345 O O . ILE A 1 426 ? 20.856 -33.469 -15.506 1.00 88.62 426 ILE A O 1
ATOM 3349 N N . PRO A 1 427 ? 20.522 -35.665 -15.828 1.00 89.50 427 PRO A N 1
ATOM 3350 C CA . PRO A 1 427 ? 20.676 -35.565 -17.276 1.00 89.50 427 PRO A CA 1
ATOM 3351 C C . PRO A 1 427 ? 19.683 -34.567 -17.878 1.00 89.50 427 PRO A C 1
ATOM 3353 O O . PRO A 1 427 ? 18.483 -34.658 -17.611 1.00 89.50 427 PRO A O 1
ATOM 3356 N N . SER A 1 428 ? 20.158 -33.651 -18.726 1.00 86.38 428 SER A N 1
ATOM 3357 C CA . SER A 1 428 ? 19.327 -32.593 -19.316 1.00 86.38 428 SER A CA 1
ATOM 3358 C C . SER A 1 428 ? 18.112 -33.160 -20.065 1.00 86.38 428 SER A C 1
ATOM 3360 O O . SER A 1 428 ? 17.013 -32.628 -19.948 1.00 86.38 428 SER A O 1
ATOM 3362 N N . GLU A 1 429 ? 18.265 -34.302 -20.745 1.00 86.12 429 GLU A N 1
ATOM 3363 C CA . GLU A 1 429 ? 17.163 -35.005 -21.424 1.00 86.12 429 GLU A CA 1
ATOM 3364 C C . GLU A 1 429 ? 16.034 -35.412 -20.458 1.00 86.12 429 GLU A C 1
ATOM 3366 O O . GLU A 1 429 ? 14.855 -35.324 -20.799 1.00 86.12 429 GLU A O 1
ATOM 3371 N N . GLN A 1 430 ? 16.373 -35.795 -19.223 1.00 90.31 430 GLN A N 1
ATOM 3372 C CA . GLN A 1 430 ? 15.389 -36.159 -18.204 1.00 90.31 430 GLN A CA 1
ATOM 3373 C C . GLN A 1 430 ? 14.613 -34.934 -17.708 1.00 90.31 430 GLN A C 1
ATOM 3375 O O . GLN A 1 430 ? 13.398 -35.020 -17.515 1.00 90.31 430 GLN A O 1
ATOM 3380 N N . VAL A 1 431 ? 15.282 -33.788 -17.537 1.00 88.44 431 VAL A N 1
ATOM 3381 C CA . VAL A 1 431 ? 14.624 -32.528 -17.155 1.00 88.44 431 VAL A CA 1
ATOM 3382 C C . VAL A 1 431 ? 13.682 -32.069 -18.263 1.00 88.44 431 VAL A C 1
ATOM 3384 O O . VAL A 1 431 ? 12.512 -31.808 -17.987 1.00 88.44 431 VAL A O 1
ATOM 3387 N N . VAL A 1 432 ? 14.152 -32.062 -19.516 1.00 88.81 432 VAL A N 1
ATOM 3388 C CA . VAL A 1 432 ? 13.336 -31.714 -20.691 1.00 88.81 432 VAL A CA 1
ATOM 3389 C C . VAL A 1 432 ? 12.096 -32.598 -20.755 1.00 88.81 432 VAL A C 1
ATOM 3391 O O . VAL A 1 432 ? 10.981 -32.085 -20.771 1.00 88.81 432 VAL A O 1
ATOM 3394 N N . ARG A 1 433 ? 12.263 -33.924 -20.686 1.00 91.50 433 ARG A N 1
ATOM 3395 C CA . ARG A 1 433 ? 11.149 -34.881 -20.727 1.00 91.50 433 ARG A CA 1
ATOM 3396 C C . ARG A 1 433 ? 10.140 -34.659 -19.601 1.00 91.50 433 ARG A C 1
ATOM 3398 O O . ARG A 1 433 ? 8.931 -34.792 -19.814 1.00 91.50 433 ARG A O 1
ATOM 3405 N N . THR A 1 434 ? 10.619 -34.337 -18.402 1.00 93.31 434 THR A N 1
ATOM 3406 C CA . THR A 1 434 ? 9.762 -34.066 -17.242 1.00 93.31 434 THR A CA 1
ATOM 3407 C C . THR A 1 434 ? 8.926 -32.812 -17.475 1.00 93.31 434 THR A C 1
ATOM 3409 O O . THR A 1 434 ? 7.701 -32.857 -17.343 1.00 93.31 434 THR A O 1
ATOM 3412 N N . VAL A 1 435 ? 9.565 -31.721 -17.904 1.00 91.88 435 VAL A N 1
ATOM 3413 C CA . VAL A 1 435 ? 8.896 -30.448 -18.204 1.00 91.88 435 VAL A CA 1
ATOM 3414 C C . VAL A 1 435 ? 7.924 -30.589 -19.378 1.00 91.88 435 VAL A C 1
ATOM 3416 O O . VAL A 1 435 ? 6.789 -30.129 -19.291 1.00 91.88 435 VAL A O 1
ATOM 3419 N N . GLU A 1 436 ? 8.302 -31.289 -20.446 1.00 92.38 436 GLU A N 1
ATOM 3420 C CA . GLU A 1 436 ? 7.413 -31.576 -21.576 1.00 92.38 436 GLU A CA 1
ATOM 3421 C C . GLU A 1 436 ? 6.192 -32.393 -21.151 1.00 92.38 436 GLU A C 1
ATOM 3423 O O . GLU A 1 436 ? 5.075 -32.125 -21.592 1.00 92.38 436 GLU A O 1
ATOM 3428 N N . THR A 1 437 ? 6.369 -33.372 -20.263 1.00 92.50 437 THR A N 1
ATOM 3429 C CA . THR A 1 437 ? 5.248 -34.165 -19.744 1.00 92.50 437 THR A CA 1
ATOM 3430 C C . THR A 1 437 ? 4.307 -33.303 -18.903 1.00 92.50 437 THR A C 1
ATOM 3432 O O . THR A 1 437 ? 3.090 -33.390 -19.074 1.00 92.50 437 THR A O 1
ATOM 3435 N N . ILE A 1 438 ? 4.848 -32.417 -18.061 1.00 93.44 438 ILE A N 1
ATOM 3436 C CA . ILE A 1 438 ? 4.068 -31.424 -17.308 1.00 93.44 438 ILE A CA 1
ATOM 3437 C C . ILE A 1 438 ? 3.279 -30.523 -18.266 1.00 93.44 438 ILE A C 1
ATOM 3439 O O . ILE A 1 438 ? 2.061 -30.400 -18.126 1.00 93.44 438 ILE A O 1
ATOM 3443 N N . ASN A 1 439 ? 3.945 -29.962 -19.277 1.00 92.38 439 ASN A N 1
ATOM 3444 C CA . ASN A 1 439 ? 3.329 -29.098 -20.284 1.00 92.38 439 ASN A CA 1
ATOM 3445 C C . ASN A 1 439 ? 2.219 -29.818 -21.055 1.00 92.38 439 ASN A C 1
ATOM 3447 O O . ASN A 1 439 ? 1.150 -29.255 -21.266 1.00 92.38 439 ASN A O 1
ATOM 3451 N N . ASN A 1 440 ? 2.425 -31.083 -21.423 1.00 90.69 440 ASN A N 1
ATOM 3452 C CA . ASN A 1 440 ? 1.415 -31.889 -22.105 1.00 90.69 440 ASN A CA 1
ATOM 3453 C C . ASN A 1 440 ? 0.178 -32.132 -21.229 1.00 90.69 440 ASN A C 1
ATOM 3455 O O . ASN A 1 440 ? -0.946 -32.090 -21.732 1.00 90.69 440 ASN A O 1
ATOM 3459 N N . ILE A 1 441 ? 0.357 -32.373 -19.926 1.00 89.25 441 ILE A N 1
ATOM 3460 C CA . ILE A 1 441 ? -0.764 -32.541 -18.990 1.00 89.25 441 ILE A CA 1
ATOM 3461 C C . ILE A 1 441 ? -1.536 -31.223 -18.831 1.00 89.25 441 ILE A C 1
ATOM 3463 O O . ILE A 1 441 ? -2.767 -31.235 -18.869 1.00 89.25 441 ILE A O 1
ATOM 3467 N N . LEU A 1 442 ? -0.835 -30.093 -18.699 1.00 88.44 442 LEU A N 1
ATOM 3468 C CA . LEU A 1 442 ? -1.451 -28.766 -18.585 1.00 88.44 442 LEU A CA 1
ATOM 3469 C C . LEU A 1 442 ? -2.196 -28.370 -19.864 1.00 88.44 442 LEU A C 1
ATOM 3471 O O . LEU A 1 442 ? -3.359 -27.981 -19.807 1.00 88.44 442 LEU A O 1
ATOM 3475 N N . GLN A 1 443 ? -1.591 -28.592 -21.030 1.00 86.12 443 GLN A N 1
ATOM 3476 C CA . GLN A 1 443 ? -2.246 -28.360 -22.314 1.00 86.12 443 GLN A CA 1
ATOM 3477 C C . GLN A 1 443 ? -3.495 -29.236 -22.478 1.00 86.12 443 GLN A C 1
ATOM 3479 O O . GLN A 1 443 ? -4.501 -28.791 -23.028 1.00 86.12 443 GLN A O 1
ATOM 3484 N N . GLN A 1 444 ? -3.464 -30.490 -22.015 1.00 82.56 444 GLN A N 1
ATOM 3485 C CA . GLN A 1 444 ? -4.659 -31.333 -22.011 1.00 82.56 444 GLN A CA 1
ATOM 3486 C C . GLN A 1 444 ? -5.738 -30.775 -21.086 1.00 82.56 444 GLN A C 1
ATOM 3488 O O . GLN A 1 444 ? -6.897 -30.778 -21.491 1.00 82.56 444 GLN A O 1
ATOM 3493 N N . ALA A 1 445 ? -5.375 -30.271 -19.901 1.00 82.69 445 ALA A N 1
ATOM 3494 C CA . ALA A 1 445 ? -6.316 -29.702 -18.936 1.00 82.69 445 ALA A CA 1
ATOM 3495 C C . ALA A 1 445 ? -7.150 -28.555 -19.529 1.00 82.69 445 ALA A C 1
ATOM 3497 O O . ALA A 1 445 ? -8.331 -28.431 -19.200 1.00 82.69 445 ALA A O 1
ATOM 3498 N N . GLU A 1 446 ? -6.548 -27.770 -20.423 1.00 77.00 446 GLU A N 1
ATOM 3499 C CA . GLU A 1 446 ? -7.148 -26.586 -21.040 1.00 77.00 446 GLU A CA 1
ATOM 3500 C C . GLU A 1 446 ? -7.853 -26.860 -22.387 1.00 77.00 446 GLU A C 1
ATOM 3502 O O . GLU A 1 446 ? -8.548 -25.992 -22.918 1.00 77.00 446 GLU A O 1
ATOM 3507 N N . LYS A 1 447 ? -7.752 -28.076 -22.948 1.00 77.00 447 LYS A N 1
ATOM 3508 C CA . LYS A 1 447 ? -8.480 -28.431 -24.178 1.00 77.00 447 LYS A CA 1
ATOM 3509 C C . LYS A 1 447 ? -9.987 -28.536 -23.926 1.00 77.00 447 LYS A C 1
ATOM 3511 O O . LYS A 1 447 ? -10.455 -29.337 -23.114 1.00 77.00 447 LYS A O 1
ATOM 3516 N N . LEU A 1 448 ? -10.764 -27.797 -24.720 1.00 67.50 448 LEU A N 1
ATOM 3517 C CA . LEU A 1 448 ? -12.218 -27.943 -24.813 1.00 67.50 448 LEU A CA 1
ATOM 3518 C C . LEU A 1 448 ? -12.562 -29.310 -25.418 1.00 67.50 448 LEU A C 1
ATOM 3520 O O . LEU A 1 448 ? -12.443 -29.529 -26.622 1.00 67.50 448 LEU A O 1
ATOM 3524 N N . SER A 1 449 ? -12.978 -30.246 -24.569 1.00 72.44 449 SER A N 1
ATOM 3525 C CA . SER A 1 449 ? -13.450 -31.567 -24.983 1.00 72.44 449 SER A CA 1
ATOM 3526 C C . SER A 1 449 ? -14.979 -31.638 -24.950 1.00 72.44 449 SER A C 1
ATOM 3528 O O . SER A 1 449 ? -15.633 -30.850 -24.265 1.00 72.44 449 SER A O 1
ATOM 3530 N N . LEU A 1 450 ? -15.568 -32.634 -25.623 1.00 76.81 450 LEU A N 1
ATOM 3531 C CA . LEU A 1 450 ? -17.004 -32.938 -25.486 1.00 76.81 450 LEU A CA 1
ATOM 3532 C C . LEU A 1 450 ? -17.402 -33.177 -24.023 1.00 76.81 450 LEU A C 1
ATOM 3534 O O . LEU A 1 450 ? -18.522 -32.873 -23.626 1.00 76.81 450 LEU A O 1
ATOM 3538 N N . ARG A 1 451 ? -16.467 -33.681 -23.211 1.00 76.38 451 ARG A N 1
ATOM 3539 C CA . ARG A 1 451 ? -16.656 -33.858 -21.774 1.00 76.38 451 ARG A CA 1
ATOM 3540 C C . ARG A 1 451 ? -16.655 -32.529 -21.024 1.00 76.38 451 ARG A C 1
ATOM 3542 O O . ARG A 1 451 ? -17.494 -32.354 -20.161 1.00 76.38 451 ARG A O 1
ATOM 3549 N N . THR A 1 452 ? -15.792 -31.586 -21.395 1.00 74.81 452 THR A N 1
ATOM 3550 C CA . THR A 1 452 ? -15.796 -30.221 -20.842 1.00 74.81 452 THR A CA 1
ATOM 3551 C C . THR A 1 452 ? -17.110 -29.507 -21.165 1.00 74.81 452 THR A C 1
ATOM 3553 O O . THR A 1 452 ? -17.702 -28.874 -20.300 1.00 74.81 452 THR A O 1
ATOM 3556 N N . ALA A 1 453 ? -17.615 -29.659 -22.395 1.00 79.44 453 ALA A N 1
ATOM 3557 C CA . ALA A 1 453 ? -18.921 -29.125 -22.779 1.00 79.44 453 ALA A CA 1
ATOM 3558 C C . ALA A 1 453 ? -20.061 -29.773 -21.975 1.00 79.44 453 ALA A C 1
ATOM 3560 O O . ALA A 1 453 ? -20.959 -29.075 -21.515 1.00 79.44 453 ALA A O 1
ATOM 3561 N N . PHE A 1 454 ? -20.005 -31.092 -21.771 1.00 83.06 454 PHE A N 1
ATOM 3562 C CA . PHE A 1 454 ? -20.961 -31.810 -20.931 1.00 83.06 454 PHE A CA 1
ATOM 3563 C C . PHE A 1 454 ? -20.905 -31.358 -19.466 1.00 83.06 454 PHE A C 1
ATOM 3565 O O . PHE A 1 454 ? -21.953 -31.091 -18.889 1.00 83.06 454 PHE A O 1
ATOM 3572 N N . ASP A 1 455 ? -19.710 -31.219 -18.885 1.00 79.25 455 ASP A N 1
ATOM 3573 C CA . ASP A 1 455 ? -19.523 -30.745 -17.511 1.00 79.25 455 ASP A CA 1
ATOM 3574 C C . ASP A 1 455 ? -20.104 -29.332 -17.343 1.00 79.25 455 ASP A C 1
ATOM 3576 O O . ASP A 1 455 ? -20.887 -29.117 -16.426 1.00 79.25 455 ASP A O 1
ATOM 3580 N N . ASN A 1 456 ? -19.858 -28.417 -18.288 1.00 79.19 456 ASN A N 1
ATOM 3581 C CA . ASN A 1 456 ? -20.438 -27.067 -18.267 1.00 79.19 456 ASN A CA 1
ATOM 3582 C C . ASN A 1 456 ? -21.976 -27.083 -18.374 1.00 79.19 456 ASN A C 1
ATOM 3584 O O . ASN A 1 456 ? -22.663 -26.322 -17.695 1.00 79.19 456 ASN A O 1
ATOM 3588 N N . ILE A 1 457 ? -22.539 -27.960 -19.215 1.00 84.62 457 ILE A N 1
ATOM 3589 C CA . ILE A 1 457 ? -23.996 -28.135 -19.326 1.00 84.62 457 ILE A CA 1
ATOM 3590 C C . ILE A 1 457 ? -24.568 -28.656 -18.004 1.00 84.62 457 ILE A C 1
ATOM 3592 O O . ILE A 1 457 ? -25.582 -28.146 -17.529 1.00 84.62 457 ILE A O 1
ATOM 3596 N N . MET A 1 458 ? -23.919 -29.650 -17.394 1.00 84.06 458 MET A N 1
ATOM 3597 C CA . MET A 1 458 ? -24.339 -30.208 -16.111 1.00 84.06 458 MET A CA 1
ATOM 3598 C C . MET A 1 458 ? -24.195 -29.195 -14.977 1.00 84.06 458 MET A C 1
ATOM 3600 O O . MET A 1 458 ? -25.074 -29.126 -14.122 1.00 84.06 458 MET A O 1
ATOM 3604 N N . GLU A 1 459 ? -23.159 -28.361 -14.981 1.00 82.94 459 GLU A N 1
ATOM 3605 C CA . GLU A 1 459 ? -23.013 -27.244 -14.047 1.00 82.94 459 GLU A CA 1
ATOM 3606 C C . GLU A 1 459 ? -24.201 -26.282 -14.149 1.00 82.94 459 GLU A C 1
ATOM 3608 O O . GLU A 1 459 ? -24.843 -26.006 -13.137 1.00 82.94 459 GLU A O 1
ATOM 3613 N N . CYS A 1 460 ? -24.588 -25.860 -15.356 1.00 83.38 460 CYS A N 1
ATOM 3614 C CA . CYS A 1 460 ? -25.769 -25.013 -15.533 1.00 83.38 460 CYS A CA 1
ATOM 3615 C C . CYS A 1 460 ? -27.071 -25.712 -15.102 1.00 83.38 460 CYS A C 1
ATOM 3617 O O . CYS A 1 460 ? -27.888 -25.116 -14.401 1.00 83.38 460 CYS A O 1
ATOM 3619 N N . LEU A 1 461 ? -27.270 -26.979 -15.484 1.00 87.25 461 LEU A N 1
ATOM 3620 C CA . LEU A 1 461 ? -28.490 -27.737 -15.170 1.00 87.25 461 LEU A CA 1
ATOM 3621 C C . LEU A 1 461 ? -28.643 -28.055 -13.677 1.00 87.25 461 LEU A C 1
ATOM 3623 O O . LEU A 1 461 ? -29.759 -28.250 -13.202 1.00 87.25 461 LEU A O 1
ATOM 3627 N N . THR A 1 462 ? -27.538 -28.110 -12.938 1.00 86.06 462 THR A N 1
ATOM 3628 C CA . THR A 1 462 ? -27.520 -28.448 -11.507 1.00 86.06 462 THR A CA 1
ATOM 3629 C C . THR A 1 462 ? -27.350 -27.230 -10.603 1.00 86.06 462 THR A C 1
ATOM 3631 O O . THR A 1 462 ? -27.109 -27.399 -9.407 1.00 86.06 462 THR A O 1
ATOM 3634 N N . ILE A 1 463 ? -27.455 -26.008 -11.140 1.00 84.38 463 ILE A N 1
ATOM 3635 C CA . ILE A 1 463 ? -27.216 -24.765 -10.387 1.00 84.38 463 ILE A CA 1
ATOM 3636 C C . ILE A 1 463 ? -25.842 -24.838 -9.691 1.00 84.38 463 ILE A C 1
ATOM 3638 O O . ILE A 1 463 ? -25.703 -24.614 -8.493 1.00 84.38 463 ILE A O 1
ATOM 3642 N N . TYR A 1 464 ? -24.826 -25.243 -10.455 1.00 77.75 464 TYR A N 1
ATOM 3643 C CA . TYR A 1 464 ? -23.429 -25.363 -10.032 1.00 77.75 464 TYR A CA 1
ATOM 3644 C C . TYR A 1 464 ? -23.171 -26.340 -8.873 1.00 77.75 464 TYR A C 1
ATOM 3646 O O . TYR A 1 464 ? -22.118 -26.288 -8.244 1.00 77.75 464 TYR A O 1
ATOM 3654 N N . THR A 1 465 ? -24.085 -27.279 -8.606 1.00 82.00 465 THR A N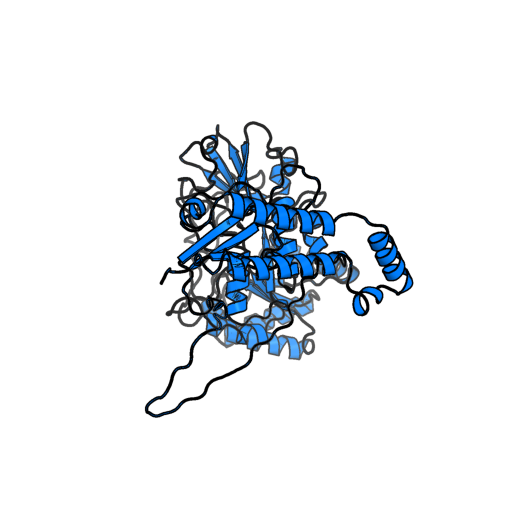 1
ATOM 3655 C CA . THR A 1 465 ? -23.852 -28.345 -7.613 1.00 82.00 465 THR A CA 1
ATOM 3656 C C . THR A 1 465 ? -23.125 -29.565 -8.193 1.00 82.00 465 THR A C 1
ATOM 3658 O O . THR A 1 465 ? -22.568 -30.356 -7.432 1.00 82.00 465 THR A O 1
ATOM 3661 N N . TRP A 1 466 ? -23.045 -29.703 -9.524 1.00 84.38 466 TRP A N 1
ATOM 3662 C CA . TRP A 1 466 ? -22.318 -30.780 -10.221 1.00 84.38 466 TRP A CA 1
ATOM 3663 C C . TRP A 1 466 ? -20.863 -30.988 -9.751 1.00 84.38 466 TRP A C 1
ATOM 3665 O O . TRP A 1 466 ? -20.508 -32.137 -9.459 1.00 84.38 466 TRP A O 1
ATOM 3675 N N . PRO A 1 467 ? -20.037 -29.934 -9.563 1.00 73.00 467 PRO A N 1
ATOM 3676 C CA . PRO A 1 467 ? -18.642 -30.089 -9.144 1.00 73.00 467 PRO A CA 1
ATOM 3677 C C . PRO A 1 467 ? -18.468 -30.644 -7.723 1.00 73.00 467 PRO A C 1
ATOM 3679 O O . PRO A 1 467 ? -17.384 -31.107 -7.375 1.00 73.00 467 PRO A O 1
ATOM 3682 N N . LEU A 1 468 ? -19.522 -30.625 -6.894 1.00 77.69 468 LEU A N 1
ATOM 3683 C CA . LEU A 1 468 ? -19.498 -31.212 -5.548 1.00 77.69 468 LEU A CA 1
ATOM 3684 C C . LEU A 1 468 ? -19.541 -32.746 -5.580 1.00 77.69 468 LEU A C 1
ATOM 3686 O O . LEU A 1 468 ? -19.139 -33.395 -4.617 1.00 77.69 468 LEU A O 1
ATOM 3690 N N . ILE A 1 469 ? -20.044 -33.325 -6.674 1.00 78.88 469 ILE A N 1
ATOM 3691 C CA . ILE A 1 469 ? -20.293 -34.766 -6.813 1.00 78.88 469 ILE A CA 1
ATOM 3692 C C . ILE A 1 469 ? -19.337 -35.382 -7.840 1.00 78.88 469 ILE A C 1
ATOM 3694 O O . ILE A 1 469 ? -18.897 -36.522 -7.676 1.00 78.88 469 ILE A O 1
ATOM 3698 N N . VAL A 1 470 ? -18.984 -34.631 -8.888 1.00 79.06 470 VAL A N 1
ATOM 3699 C CA . VAL A 1 470 ? -18.115 -35.090 -9.974 1.00 79.06 470 VAL A CA 1
ATOM 3700 C C . VAL A 1 470 ? -16.962 -34.100 -10.160 1.00 79.06 470 VAL A C 1
ATOM 3702 O O . VAL A 1 470 ? -17.204 -32.958 -10.543 1.00 79.06 470 VAL A O 1
ATOM 3705 N N . PRO A 1 471 ? -15.698 -34.512 -9.935 1.00 77.38 471 PRO A N 1
ATOM 3706 C CA . PRO A 1 471 ? -14.553 -33.636 -10.156 1.00 77.38 471 PRO A CA 1
ATOM 3707 C C . PRO A 1 471 ? -14.463 -33.217 -11.622 1.00 77.38 471 PRO A C 1
ATOM 3709 O O . PRO A 1 471 ? -14.542 -34.079 -12.507 1.00 77.38 471 PRO A O 1
ATOM 3712 N N . SER A 1 472 ? -14.223 -31.933 -11.879 1.00 78.44 472 SER A N 1
ATOM 3713 C CA . SER A 1 472 ? -14.144 -31.402 -13.241 1.00 78.44 472 SER A CA 1
ATOM 3714 C C . SER A 1 472 ? -12.972 -32.000 -14.028 1.00 78.44 472 SER A C 1
ATOM 3716 O O . SER A 1 472 ? -11.983 -32.480 -13.458 1.00 78.44 472 SER A O 1
ATOM 3718 N N . HIS A 1 473 ? -13.046 -31.944 -15.361 1.00 79.69 473 HIS A N 1
ATOM 3719 C CA . HIS A 1 473 ? -11.936 -32.339 -16.235 1.00 79.69 473 HIS A CA 1
ATOM 3720 C C . HIS A 1 473 ? -10.601 -31.689 -15.828 1.00 79.69 473 HIS A C 1
ATOM 3722 O O . HIS A 1 473 ? -9.559 -32.353 -15.767 1.00 79.69 473 HIS A O 1
ATOM 3728 N N . TYR A 1 474 ? -10.644 -30.398 -15.495 1.00 80.31 474 TYR A N 1
ATOM 3729 C CA . TYR A 1 474 ? -9.480 -29.652 -15.041 1.00 80.31 474 TYR A CA 1
ATOM 3730 C C . TYR A 1 474 ? -8.940 -30.206 -13.714 1.00 80.31 474 TYR A C 1
ATOM 3732 O O . TYR A 1 474 ? -7.762 -30.548 -13.627 1.00 80.31 474 TYR A O 1
ATOM 3740 N N . GLN A 1 475 ? -9.799 -30.413 -12.707 1.00 79.69 475 GLN A N 1
ATOM 3741 C CA . GLN A 1 475 ? -9.397 -30.989 -11.414 1.00 79.69 475 GLN A CA 1
ATOM 3742 C C . GLN A 1 475 ? -8.767 -32.382 -11.563 1.00 79.69 475 GLN A C 1
ATOM 3744 O O . GLN A 1 475 ? -7.764 -32.692 -10.917 1.00 79.69 475 GLN A O 1
ATOM 3749 N N . GLN A 1 476 ? -9.315 -33.225 -12.444 1.00 82.06 476 GLN A N 1
ATOM 3750 C CA . GLN A 1 476 ? -8.743 -34.541 -12.743 1.00 82.06 476 GLN A CA 1
ATOM 3751 C C . GLN A 1 476 ? -7.364 -34.427 -13.402 1.00 82.06 476 GLN A C 1
ATOM 3753 O O . GLN A 1 476 ? -6.470 -35.217 -13.093 1.00 82.06 476 GLN A O 1
ATOM 3758 N N . SER A 1 477 ? -7.176 -33.439 -14.274 1.00 85.56 477 SER A N 1
ATOM 3759 C CA . SER A 1 477 ? -5.901 -33.183 -14.949 1.00 85.56 477 SER A CA 1
ATOM 3760 C C . SER A 1 477 ? -4.836 -32.674 -13.974 1.00 85.56 477 SER A C 1
ATOM 3762 O O . SER A 1 477 ? -3.726 -33.202 -13.966 1.00 85.56 477 SER A O 1
ATOM 3764 N N . ILE A 1 478 ? -5.189 -31.762 -13.061 1.00 88.00 478 ILE A N 1
ATOM 3765 C CA . ILE A 1 478 ? -4.282 -31.322 -11.989 1.00 88.00 478 ILE A CA 1
ATOM 3766 C C . ILE A 1 478 ? -3.927 -32.483 -11.055 1.00 88.00 478 ILE A C 1
ATOM 3768 O O . ILE A 1 478 ? -2.764 -32.660 -10.708 1.00 88.00 478 ILE A O 1
ATOM 3772 N N . LYS A 1 479 ? -4.878 -33.358 -10.707 1.00 85.88 479 LYS A N 1
ATOM 3773 C CA . LYS A 1 479 ? -4.572 -34.555 -9.907 1.00 85.88 479 LYS A CA 1
ATOM 3774 C C . LYS A 1 479 ? -3.568 -35.481 -10.605 1.00 85.88 479 LYS A C 1
ATOM 3776 O O . LYS A 1 479 ? -2.678 -36.023 -9.946 1.00 85.88 479 LYS A O 1
ATOM 3781 N N . ARG A 1 480 ? -3.690 -35.659 -11.926 1.00 88.62 480 ARG A N 1
ATOM 3782 C CA . ARG A 1 480 ? -2.723 -36.426 -12.735 1.00 88.62 480 ARG A CA 1
ATOM 3783 C C . ARG A 1 480 ? -1.354 -35.758 -12.753 1.00 88.62 480 ARG A C 1
ATOM 3785 O O . ARG A 1 480 ? -0.366 -36.461 -12.583 1.00 88.62 480 ARG A O 1
ATOM 3792 N N . LEU A 1 481 ? -1.307 -34.434 -12.894 1.00 92.44 481 LEU A N 1
ATOM 3793 C CA . LEU A 1 481 ? -0.071 -33.657 -12.832 1.00 92.44 481 LEU A CA 1
ATOM 3794 C C . LEU A 1 481 ? 0.654 -33.857 -11.496 1.00 92.44 481 LEU A C 1
ATOM 3796 O O . LEU A 1 481 ? 1.826 -34.210 -11.489 1.00 92.44 481 LEU A O 1
ATOM 3800 N N . LEU A 1 482 ? -0.047 -33.690 -10.371 1.00 91.06 482 LEU A N 1
ATOM 3801 C CA . LEU A 1 482 ? 0.550 -33.864 -9.043 1.00 91.06 482 LEU A CA 1
ATOM 3802 C C . LEU A 1 482 ? 1.024 -35.302 -8.817 1.00 91.06 482 LEU A C 1
ATOM 3804 O O . LEU A 1 482 ? 2.119 -35.517 -8.317 1.00 91.06 482 LEU A O 1
ATOM 3808 N N . SER A 1 483 ? 0.244 -36.288 -9.268 1.00 90.25 483 SER A N 1
ATOM 3809 C CA . SER A 1 483 ? 0.641 -37.701 -9.186 1.00 90.25 483 SER A CA 1
ATOM 3810 C C . SER A 1 483 ? 1.870 -38.011 -10.048 1.00 90.25 483 SER A C 1
ATOM 3812 O O . SER A 1 483 ? 2.695 -38.844 -9.672 1.00 90.25 483 SER A O 1
ATOM 3814 N N . PHE A 1 484 ? 1.992 -37.361 -11.210 1.00 94.31 484 PHE A N 1
ATOM 3815 C CA . PHE A 1 484 ? 3.166 -37.464 -12.071 1.00 94.31 484 PHE A CA 1
ATOM 3816 C C . PHE A 1 484 ? 4.397 -36.874 -11.381 1.00 94.31 484 PHE A C 1
ATOM 3818 O O . PHE A 1 484 ? 5.404 -37.566 -11.270 1.00 94.31 484 PHE A O 1
ATOM 3825 N N . ILE A 1 485 ? 4.288 -35.658 -10.841 1.00 92.38 485 ILE A N 1
ATOM 3826 C CA . ILE A 1 485 ? 5.373 -34.990 -10.111 1.00 92.38 485 ILE A CA 1
ATOM 3827 C C . ILE A 1 485 ? 5.816 -35.824 -8.904 1.00 92.38 485 ILE A C 1
ATOM 3829 O O . ILE A 1 485 ? 7.004 -36.078 -8.748 1.00 92.38 485 ILE A O 1
ATOM 3833 N N . ASP A 1 486 ? 4.881 -36.341 -8.104 1.00 89.62 486 ASP A N 1
ATOM 3834 C CA . ASP A 1 486 ? 5.204 -37.215 -6.970 1.00 89.62 486 ASP A CA 1
ATOM 3835 C C . ASP A 1 486 ? 5.919 -38.504 -7.410 1.00 89.62 486 ASP A C 1
ATOM 3837 O O . ASP A 1 486 ? 6.810 -38.998 -6.716 1.00 89.62 486 ASP A O 1
ATOM 3841 N N . SER A 1 487 ? 5.530 -39.072 -8.557 1.00 91.00 487 SER A N 1
ATOM 3842 C CA . SER A 1 487 ? 6.194 -40.247 -9.132 1.00 91.00 487 SER A CA 1
ATOM 3843 C C . SER A 1 487 ? 7.606 -39.916 -9.617 1.00 91.00 487 SER A C 1
ATOM 3845 O O . SER A 1 487 ? 8.522 -40.691 -9.346 1.00 91.00 487 SER A O 1
ATOM 3847 N N . GLU A 1 488 ? 7.793 -38.801 -10.323 1.00 92.19 488 GLU A N 1
ATOM 3848 C CA . GLU A 1 488 ? 9.110 -38.354 -10.798 1.00 92.19 488 GLU A CA 1
ATOM 3849 C C . GLU A 1 488 ? 10.037 -38.002 -9.634 1.00 92.19 488 GLU A C 1
ATOM 3851 O O . GLU A 1 488 ? 11.198 -38.416 -9.625 1.00 92.19 488 GLU A O 1
ATOM 3856 N N . ASN A 1 489 ? 9.517 -37.340 -8.598 1.00 92.88 489 ASN A N 1
ATOM 3857 C CA . ASN A 1 489 ? 10.261 -37.068 -7.374 1.00 92.88 489 ASN A CA 1
ATOM 3858 C C . ASN A 1 489 ? 10.776 -38.359 -6.743 1.00 92.88 489 ASN A C 1
ATOM 3860 O O . ASN A 1 489 ? 11.975 -38.517 -6.535 1.00 92.88 489 ASN A O 1
ATOM 3864 N N . LYS A 1 490 ? 9.895 -39.341 -6.537 1.00 89.38 490 LYS A N 1
ATOM 3865 C CA . LYS A 1 490 ? 10.273 -40.614 -5.907 1.00 89.38 490 LYS A CA 1
ATOM 3866 C C . LYS A 1 490 ? 11.264 -41.444 -6.722 1.00 89.38 490 LYS A C 1
ATOM 3868 O O . LYS A 1 490 ? 12.064 -42.147 -6.117 1.00 89.38 490 LYS A O 1
ATOM 3873 N N . LYS A 1 491 ? 11.172 -41.422 -8.055 1.00 89.31 491 LYS A N 1
ATOM 3874 C CA . LYS A 1 491 ? 11.948 -42.315 -8.937 1.00 89.31 491 LYS A CA 1
ATOM 3875 C C . LYS A 1 491 ? 13.226 -41.698 -9.487 1.00 89.31 491 LYS A C 1
ATOM 3877 O O . LYS A 1 491 ? 14.095 -42.434 -9.932 1.00 89.31 491 LYS A O 1
ATOM 3882 N N . VAL A 1 492 ? 13.296 -40.372 -9.563 1.00 90.88 492 VAL A N 1
ATOM 3883 C CA . VAL A 1 492 ? 14.349 -39.686 -10.317 1.00 90.88 492 VAL A CA 1
ATOM 3884 C C . VAL A 1 492 ? 14.964 -38.560 -9.499 1.00 90.88 492 VAL A C 1
ATOM 3886 O O . VAL A 1 492 ? 16.181 -38.549 -9.310 1.00 90.88 492 VAL A O 1
ATOM 3889 N N . TYR A 1 493 ? 14.161 -37.611 -9.017 1.00 91.06 493 TYR A N 1
ATOM 3890 C CA . TYR A 1 493 ? 14.708 -36.382 -8.432 1.00 91.06 493 TYR A CA 1
ATOM 3891 C C . TYR A 1 493 ? 15.241 -36.605 -7.008 1.00 91.06 493 TYR A C 1
ATOM 3893 O O . TYR A 1 493 ? 16.376 -36.215 -6.730 1.00 91.06 493 TYR A O 1
ATOM 3901 N N . ASN A 1 494 ? 14.518 -37.321 -6.138 1.00 90.50 494 ASN A N 1
ATOM 3902 C CA . ASN A 1 494 ? 14.931 -37.519 -4.742 1.00 90.50 494 ASN A CA 1
ATOM 3903 C C . ASN A 1 494 ? 16.250 -38.301 -4.632 1.00 90.50 494 ASN A C 1
ATOM 3905 O O . ASN A 1 494 ? 17.085 -37.983 -3.788 1.00 90.50 494 ASN A O 1
ATOM 3909 N N . GLU A 1 495 ? 16.483 -39.275 -5.522 1.00 86.12 495 GLU A N 1
ATOM 3910 C CA . GLU A 1 495 ? 17.752 -40.023 -5.607 1.00 86.12 495 GLU A CA 1
ATOM 3911 C C . GLU A 1 495 ? 18.964 -39.120 -5.884 1.00 86.12 495 GLU A C 1
ATOM 3913 O O . GLU A 1 495 ? 20.096 -39.481 -5.574 1.00 86.12 495 GLU A O 1
ATOM 3918 N N . ARG A 1 496 ? 18.726 -37.935 -6.453 1.00 87.56 496 ARG A N 1
ATOM 3919 C CA . ARG A 1 496 ? 19.744 -36.951 -6.846 1.00 87.56 496 ARG A CA 1
ATOM 3920 C C . ARG A 1 496 ? 19.781 -35.741 -5.909 1.00 87.56 496 ARG A C 1
ATOM 3922 O O . ARG A 1 496 ? 20.409 -34.735 -6.232 1.00 87.56 496 ARG A O 1
ATOM 3929 N N . GLY A 1 497 ? 19.096 -35.821 -4.764 1.00 87.88 497 GLY A N 1
ATOM 3930 C CA . GLY A 1 497 ? 18.982 -34.710 -3.820 1.00 87.88 497 GLY A CA 1
ATOM 3931 C C . GLY A 1 497 ? 18.155 -33.543 -4.365 1.00 87.88 497 GLY A C 1
ATOM 3932 O O . GLY A 1 497 ? 18.394 -32.400 -3.982 1.00 87.88 497 GLY A O 1
ATOM 3933 N N . LEU A 1 498 ? 17.216 -33.813 -5.275 1.00 91.31 498 LEU A N 1
ATOM 3934 C CA . LEU A 1 498 ? 16.336 -32.823 -5.888 1.00 91.31 498 LEU A CA 1
ATOM 3935 C C . LEU A 1 498 ? 14.870 -33.108 -5.533 1.00 91.31 498 LEU A C 1
ATOM 3937 O O . LEU A 1 498 ? 14.492 -34.260 -5.354 1.00 91.31 498 LEU A O 1
ATOM 3941 N N . GLU A 1 499 ? 14.024 -32.083 -5.498 1.00 92.38 499 GLU A N 1
ATOM 3942 C CA . GLU A 1 499 ? 12.565 -32.242 -5.406 1.00 92.38 499 GLU A CA 1
ATOM 3943 C C . GLU A 1 499 ? 11.871 -31.177 -6.252 1.00 92.38 499 GLU A C 1
ATOM 3945 O O . GLU A 1 499 ? 12.094 -29.982 -6.059 1.00 92.38 499 GLU A O 1
ATOM 3950 N N . ILE A 1 500 ? 11.000 -31.594 -7.168 1.00 92.69 500 ILE A N 1
ATOM 3951 C CA . ILE A 1 500 ? 10.072 -30.692 -7.846 1.00 92.69 500 ILE A CA 1
ATOM 3952 C C . ILE A 1 500 ? 8.956 -30.340 -6.860 1.00 92.69 500 ILE A C 1
ATOM 3954 O O . ILE A 1 500 ? 8.163 -31.197 -6.462 1.00 92.69 500 ILE A O 1
ATOM 3958 N N . SER A 1 501 ? 8.866 -29.070 -6.487 1.00 89.00 501 SER A N 1
ATOM 3959 C CA . SER A 1 501 ? 7.781 -28.537 -5.671 1.00 89.00 501 SER A CA 1
ATOM 3960 C C . SER A 1 501 ? 6.445 -28.604 -6.412 1.00 89.00 501 SER A C 1
ATOM 3962 O O . SER A 1 501 ? 6.367 -28.527 -7.637 1.00 89.00 501 SER A O 1
ATOM 3964 N N . ASN A 1 502 ? 5.355 -28.663 -5.648 1.00 87.00 502 ASN A N 1
ATOM 3965 C CA . ASN A 1 502 ? 4.006 -28.595 -6.198 1.00 87.00 502 ASN A CA 1
ATOM 3966 C C . ASN A 1 502 ? 3.764 -27.235 -6.911 1.00 87.00 502 ASN A C 1
ATOM 3968 O O . ASN A 1 502 ? 3.653 -26.217 -6.218 1.00 87.00 502 ASN A O 1
ATOM 3972 N N . PRO A 1 503 ? 3.601 -27.202 -8.253 1.00 84.50 503 PRO A N 1
ATOM 3973 C CA . PRO A 1 503 ? 3.490 -25.959 -9.026 1.00 84.50 503 PRO A CA 1
ATOM 3974 C C . PRO A 1 503 ? 2.216 -25.164 -8.744 1.00 84.50 503 PRO A C 1
ATOM 3976 O O . PRO A 1 503 ? 2.169 -23.960 -8.991 1.00 84.50 503 PRO A O 1
ATOM 3979 N N . VAL A 1 504 ? 1.196 -25.807 -8.171 1.00 79.00 504 VAL A N 1
ATOM 3980 C CA . VAL A 1 504 ? -0.009 -25.130 -7.687 1.00 79.00 504 VAL A CA 1
ATOM 3981 C C . VAL A 1 504 ? 0.340 -24.023 -6.697 1.00 79.00 504 VAL A C 1
ATOM 3983 O O . VAL A 1 504 ? -0.274 -22.960 -6.731 1.00 79.00 504 VAL A O 1
ATOM 3986 N N . LYS A 1 505 ? 1.309 -24.265 -5.802 1.00 71.12 505 LYS A N 1
ATOM 3987 C CA . LYS A 1 505 ? 1.671 -23.308 -4.744 1.00 71.12 505 LYS A CA 1
ATOM 3988 C C . LYS A 1 505 ? 2.212 -21.998 -5.318 1.00 71.12 505 LYS A C 1
ATOM 3990 O O . LYS A 1 505 ? 2.062 -20.959 -4.691 1.00 71.12 505 LYS A O 1
ATOM 3995 N N . ALA A 1 506 ? 2.791 -22.061 -6.515 1.00 68.56 506 ALA A N 1
ATOM 3996 C CA . ALA A 1 506 ? 3.290 -20.920 -7.271 1.00 68.56 506 ALA A CA 1
ATOM 3997 C C . ALA A 1 506 ? 2.293 -20.427 -8.337 1.00 68.56 506 ALA A C 1
ATOM 3999 O O . ALA A 1 506 ? 2.695 -19.720 -9.257 1.00 68.56 506 ALA A O 1
ATOM 4000 N N . ALA A 1 507 ? 1.019 -20.839 -8.278 1.00 74.19 507 ALA A N 1
ATOM 4001 C CA . ALA A 1 507 ? 0.003 -20.538 -9.292 1.00 74.19 507 ALA A CA 1
ATOM 4002 C C . ALA A 1 507 ? 0.462 -20.847 -10.736 1.00 74.19 507 ALA A C 1
ATOM 4004 O O . ALA A 1 507 ? 0.079 -20.163 -11.684 1.00 74.19 507 ALA A O 1
ATOM 4005 N N . PHE A 1 508 ? 1.307 -21.872 -10.901 1.00 82.88 508 PHE A N 1
ATOM 4006 C CA . PHE A 1 508 ? 1.941 -22.244 -12.168 1.00 82.88 508 PHE A CA 1
ATOM 4007 C C . PHE A 1 508 ? 2.765 -21.123 -12.839 1.00 82.88 508 PHE A C 1
ATOM 4009 O O . PHE A 1 508 ? 2.975 -21.158 -14.049 1.00 82.88 508 PHE A O 1
ATOM 4016 N N . LEU A 1 509 ? 3.249 -20.131 -12.079 1.00 75.25 509 LEU A N 1
ATOM 4017 C CA . LEU A 1 509 ? 4.130 -19.071 -12.592 1.00 75.25 509 LEU A CA 1
ATOM 4018 C C . LEU A 1 509 ? 5.547 -19.579 -12.893 1.00 75.25 509 LEU A C 1
ATOM 4020 O O . LEU A 1 509 ? 6.210 -19.050 -13.781 1.00 75.25 509 LEU A O 1
ATOM 4024 N N . PHE A 1 510 ? 5.991 -20.607 -12.172 1.00 81.75 510 PHE A N 1
ATOM 4025 C CA . PHE A 1 510 ? 7.255 -21.312 -12.376 1.00 81.75 510 PHE A CA 1
ATOM 4026 C C . PHE A 1 510 ? 7.165 -22.733 -11.799 1.00 81.75 510 PHE A C 1
ATOM 4028 O O . PHE A 1 510 ? 6.347 -23.010 -10.916 1.00 81.75 510 PHE A O 1
ATOM 4035 N N . LEU A 1 511 ? 8.018 -23.634 -12.287 1.00 89.75 511 LEU A N 1
ATOM 4036 C CA . LEU A 1 511 ? 8.338 -24.892 -11.613 1.00 89.75 511 LEU A CA 1
ATOM 4037 C C . LEU A 1 511 ? 9.538 -24.658 -10.710 1.00 89.75 511 LEU A C 1
ATOM 4039 O O . LEU A 1 511 ? 10.576 -24.177 -11.153 1.00 89.75 511 LEU A O 1
ATOM 4043 N N . GLU A 1 512 ? 9.398 -25.016 -9.445 1.00 91.38 512 GLU A N 1
ATOM 4044 C CA . GLU A 1 512 ? 10.469 -24.899 -8.467 1.00 91.38 512 GLU A CA 1
ATOM 4045 C C . GLU A 1 512 ? 11.101 -26.275 -8.231 1.00 91.38 512 GLU A C 1
ATOM 4047 O O . GLU A 1 512 ? 10.397 -27.239 -7.940 1.00 91.38 512 GLU A O 1
ATOM 4052 N N . ILE A 1 513 ? 12.424 -26.361 -8.356 1.00 92.06 513 ILE A N 1
ATOM 4053 C CA . ILE A 1 513 ? 13.231 -27.545 -8.069 1.00 92.06 513 ILE A CA 1
ATOM 4054 C C . ILE A 1 513 ? 14.134 -27.210 -6.886 1.00 92.06 513 ILE A C 1
ATOM 4056 O O . ILE A 1 513 ? 15.054 -26.399 -6.987 1.00 92.06 513 ILE A O 1
ATOM 4060 N N . LYS A 1 514 ? 13.867 -27.835 -5.747 1.00 90.06 514 LYS A N 1
ATOM 4061 C CA . LYS A 1 514 ? 14.686 -27.704 -4.545 1.00 90.06 514 LYS A CA 1
ATOM 4062 C C . LYS A 1 514 ? 15.887 -28.620 -4.639 1.00 90.06 514 LYS A C 1
ATOM 4064 O O . LYS A 1 514 ? 15.749 -29.785 -4.997 1.00 90.06 514 LYS A O 1
ATOM 4069 N N . VAL A 1 515 ? 17.041 -28.093 -4.265 1.00 88.75 515 VAL A N 1
ATOM 4070 C CA . VAL A 1 515 ? 18.291 -28.825 -4.115 1.00 88.75 515 VAL A CA 1
ATOM 4071 C C . VAL A 1 515 ? 18.563 -28.979 -2.629 1.00 88.75 515 VAL A C 1
ATOM 4073 O O . VAL A 1 515 ? 18.559 -27.999 -1.880 1.00 88.75 515 VAL A O 1
ATOM 4076 N N . PHE A 1 516 ? 18.817 -30.207 -2.208 1.00 84.56 516 PHE A N 1
ATOM 4077 C CA . PHE A 1 516 ? 19.122 -30.554 -0.829 1.00 84.56 516 PHE A CA 1
ATOM 4078 C C . PHE A 1 516 ? 20.598 -30.917 -0.685 1.00 84.56 516 PHE A C 1
ATOM 4080 O O . PHE A 1 516 ? 21.259 -31.284 -1.662 1.00 84.56 516 PHE A O 1
ATOM 4087 N N . GLU A 1 517 ? 21.121 -30.819 0.537 1.00 78.06 517 GLU A N 1
ATOM 4088 C CA . GLU A 1 517 ? 22.465 -31.318 0.841 1.00 78.06 517 GLU A CA 1
ATOM 4089 C C . GLU A 1 517 ? 22.572 -32.807 0.477 1.00 78.06 517 GLU A C 1
ATOM 4091 O O . GLU A 1 517 ? 21.723 -33.631 0.845 1.00 78.06 517 GLU A O 1
ATOM 4096 N N . ASN A 1 518 ? 23.614 -33.143 -0.287 1.00 62.47 518 ASN A N 1
ATOM 4097 C CA . ASN A 1 518 ? 23.978 -34.532 -0.537 1.00 62.47 518 ASN A CA 1
ATOM 4098 C C . ASN A 1 518 ? 24.550 -35.115 0.763 1.00 62.47 518 ASN A C 1
ATOM 4100 O O . ASN A 1 518 ? 25.299 -34.432 1.461 1.00 62.47 518 ASN A O 1
ATOM 4104 N N . ALA A 1 519 ? 24.190 -36.362 1.071 1.00 45.59 519 ALA A N 1
ATOM 4105 C CA . ALA A 1 519 ? 24.855 -37.139 2.115 1.00 45.59 519 ALA A CA 1
ATOM 4106 C C . ALA A 1 519 ? 26.229 -37.625 1.639 1.00 45.59 519 ALA A C 1
ATOM 4108 O O . ALA A 1 519 ? 26.342 -37.921 0.424 1.00 45.59 519 ALA A O 1
#

pLDDT: mean 87.26, std 18.02, range [24.3, 98.94]

InterPro domains:
  IPR001223 Glycoside hydrolase family 18, catalytic domain [PF00704] (11-334)
  IPR001223 Glycoside hydrolase family 18, catalytic domain [PS51910] (1-351)
  IPR011583 Chitinase II/V-like, catalytic domain [SM00636] (9-334)
  IPR017853 Glycoside hydrolase superfamily [SSF51445] (16-342)
  IPR019383 Golgin subfamily A member 7/ERF4 [PF10256] (398-512)
  IPR029070 Chitinase insertion domain superfamily [G3DSA:3.10.50.10] (208-305)
  IPR029070 Chitinase insertion domain superfamily [SSF54556] (224-305)
  IPR050314 Glycosyl hydrolase family 18 [PTHR11177] (14-347)

Secondary structure (DSSP, 8-state):
-BSSSSB--SSHHHHHHHHHHHHHHHHHTT---EEEEE-GGG-TTHHHHHH-HHHHHHHHHHHHHHHHHHT-SEEEEE-S-TTS-SSTT----TTTHHHHHHHHHHHHHHHHHHHH-TTSSEEEEEE-SS--EETTEE-S--HHHHHH-SEEEE----SS-TTSSB---SS-SS--TTSS----HHHHHHHHHHTT--GGGEEEEEESEEEEEEBSS-GGG-S-S--BB-SS-PPP-STT---B--TT-TT---B---EEEHHHHHHTTSEEETTEEPTT-EEEEETTTTEEEEEETTTTEEEE---HHHHHHHHHHHHHTT-SEEEEE-GGGS-TT-TTHHHHGGGG--SPP------------------------------------GGGSPEEEEEEEEB--TT-S----B--PPPGGGTTTS-HHHHHHHHHHHHHHHHHHHS--HHHHHHHHHHHHTTT-GGGTS--HHHHHHHHHHHHHHHHIIIIIGGGTEEE--GGGGTTSEEEEEEE---

Foldseek 3Di:
DDDFLADDDPCVVCCLPPLLVVCVVCVVVVHFAAAEAAPLLRAACLQVLLVDPVSLVNHLVNQVVSCVNSVGQAYEYEHQAALDDGNPNHDYDQACRLVSVLVSLVVNLVSCCVNPNHPRHAYEYEHELAARGHPVGHQQAPQSVLVRHQAYEYAQFCQDAQQDQWFDARAFCADDPPAGDRGHQVSSLVNVVSNNHDQLRYAYEAEQKKHKFQFPDQCVPDLDRTGGTHHPAADAEFPPFDWDFSPPDPPTPTDTRRMYQNQRCPVVQCDVDLQHGDPPKDWHADLRRRWIKIARRVRSMIITHHGQRSLLLSLLVSLLSNHSFHHYDPQVSAHPVRRNVVSRVCSPDPPDLLDDDDDDDDDDDDDDDDDDDDDDDDDDDDPDLPQPDLVPFDFPDKDKFFWDCPPVPPQTATDLDDPPVCVVQAPSVLSSVLRVVLSVLSNQLPDDDPQQVVQVVVCVVVVNCSCVPDPHSNRVSLVVSVVSQVVCCRPPAVVRQKHFDSCVVVSSRITMITHTDDD